Protein AF-0000000087153476 (afdb_homodimer)

Nearest PDB structures (foldseek):
  8zx1-assembly1_B  TM=8.648E-01  e=4.848E-14  Escherichia coli
  2onk-assembly2_I  TM=8.782E-01  e=1.505E-10  Archaeoglobus fulgidus
  8y5f-assembly1_C  TM=8.595E-01  e=4.690E-09  Escherichia coli
  3d31-assembly1_C  TM=8.792E-01  e=4.002E-08  unclassified
  7ahd-assembly1_B  TM=5.763E-01  e=8.309E-05  Lactococcus lactis subsp. lactis

Structure (mmCIF, N/CA/C/O backbone):
data_AF-0000000087153476-model_v1
#
loop_
_entity.id
_entity.type
_entity.pdbx_description
1 polymer 'Spermidine/putrescine transport system permease protein PotB'
#
loop_
_atom_site.group_PDB
_atom_site.id
_atom_site.type_symbol
_atom_site.label_atom_id
_atom_site.label_alt_id
_atom_site.label_comp_id
_atom_site.label_asym_id
_atom_site.label_entity_id
_atom_site.label_seq_id
_atom_site.pdbx_PDB_ins_code
_atom_site.Cartn_x
_atom_site.Cartn_y
_atom_site.Cartn_z
_atom_site.occupancy
_atom_site.B_iso_or_equiv
_atom_site.auth_seq_id
_atom_site.auth_comp_id
_atom_site.auth_asym_id
_atom_site.auth_atom_id
_atom_site.pdbx_PDB_model_num
ATOM 1 N N . MET A 1 1 ? -4.992 53.344 46.594 1 25.42 1 MET A N 1
ATOM 2 C CA . MET A 1 1 ? -4.395 52.062 46.969 1 25.42 1 MET A CA 1
ATOM 3 C C . MET A 1 1 ? -5.109 50.906 46.25 1 25.42 1 MET A C 1
ATOM 5 O O . MET A 1 1 ? -4.465 49.969 45.781 1 25.42 1 MET A O 1
ATOM 9 N N . THR A 1 2 ? -6.504 50.688 46.25 1 28.56 2 THR A N 1
ATOM 10 C CA . THR A 1 2 ? -7.215 49.406 46.375 1 28.56 2 THR A CA 1
ATOM 11 C C . THR A 1 2 ? -7.402 48.781 45 1 28.56 2 THR A C 1
ATOM 13 O O . THR A 1 2 ? -8.086 47.75 44.875 1 28.56 2 THR A O 1
ATOM 16 N N . LEU A 1 3 ? -7.312 49.406 43.812 1 33.75 3 LEU A N 1
ATOM 17 C CA . LEU A 1 3 ? -7.84 48.938 42.562 1 33.75 3 LEU A CA 1
ATOM 18 C C . LEU A 1 3 ? -6.996 47.781 42.031 1 33.75 3 LEU A C 1
ATOM 20 O O . LEU A 1 3 ? -7.234 47.281 40.906 1 33.75 3 LEU A O 1
ATOM 24 N N . ALA A 1 4 ? -5.68 47.469 42.531 1 37.66 4 ALA A N 1
ATOM 25 C CA . ALA A 1 4 ? -4.66 46.594 42 1 37.66 4 ALA A CA 1
ATOM 26 C C . ALA A 1 4 ? -5.074 45.125 42.125 1 37.66 4 ALA A C 1
ATOM 28 O O . ALA A 1 4 ? -4.41 44.219 41.625 1 37.66 4 ALA A O 1
ATOM 29 N N . GLU A 1 5 ? -5.977 44.781 43.062 1 34.53 5 GLU A N 1
ATOM 30 C CA . GLU A 1 5 ? -6.012 43.375 43.562 1 34.53 5 GLU 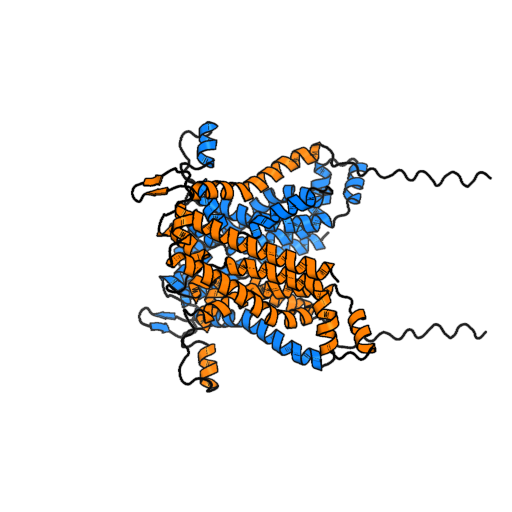A CA 1
ATOM 31 C C . GLU A 1 5 ? -6.668 42.469 42.531 1 34.53 5 GLU A C 1
ATOM 33 O O . GLU A 1 5 ? -6.668 41.25 42.688 1 34.53 5 GLU A O 1
ATOM 38 N N . GLY A 1 6 ? -7.551 42.875 41.594 1 35.25 6 GLY A N 1
ATOM 39 C CA . GLY A 1 6 ? -8.539 41.969 41 1 35.25 6 GLY A CA 1
ATOM 40 C C . GLY A 1 6 ? -7.953 41.031 39.969 1 35.25 6 GLY A C 1
ATOM 41 O O . GLY A 1 6 ? -8.688 40.25 39.344 1 35.25 6 GLY A O 1
ATOM 42 N N . MET A 1 7 ? -6.855 41.375 39.25 1 36.31 7 MET A N 1
ATOM 43 C CA . MET A 1 7 ? -6.586 40.688 38 1 36.31 7 MET A CA 1
ATOM 44 C C . MET A 1 7 ? -5.98 39.312 38.25 1 36.31 7 MET A C 1
ATOM 46 O O . MET A 1 7 ? -5.508 38.625 37.344 1 36.31 7 MET A O 1
ATOM 50 N N . ARG A 1 8 ? -5.664 38.875 39.531 1 36 8 ARG A N 1
ATOM 51 C CA . ARG A 1 8 ? -4.688 37.812 39.625 1 36 8 ARG A CA 1
ATOM 52 C C . ARG A 1 8 ? -5.246 36.5 39.062 1 36 8 ARG A C 1
ATOM 54 O O . ARG A 1 8 ? -4.523 35.75 38.406 1 36 8 ARG A O 1
ATOM 61 N N . GLY A 1 9 ? -6.328 35.875 39.656 1 33.38 9 GLY A N 1
ATOM 62 C CA . GLY A 1 9 ? -6.273 34.438 39.875 1 33.38 9 GLY A CA 1
ATOM 63 C C . GLY A 1 9 ? -6.598 33.625 38.625 1 33.38 9 GLY A C 1
ATOM 64 O O . GLY A 1 9 ? -7.758 33.281 38.406 1 33.38 9 GLY A O 1
ATOM 65 N N . LYS A 1 10 ? -6.168 34.031 37.438 1 38.34 10 LYS A N 1
ATOM 66 C CA . LYS A 1 10 ? -6.488 33.156 36.281 1 38.34 10 LYS A CA 1
ATOM 67 C C . LYS A 1 10 ? -6.117 31.703 36.562 1 38.34 10 LYS A C 1
ATOM 69 O O . LYS A 1 10 ? -4.938 31.391 36.75 1 38.34 10 LYS A O 1
ATOM 74 N N . GLY A 1 11 ? -6.957 30.906 37.438 1 35.12 11 GLY A N 1
ATOM 75 C CA . GLY A 1 11 ? -6.852 29.5 37.75 1 35.12 11 GLY A CA 1
ATOM 76 C C . GLY A 1 11 ? -6.445 28.641 36.594 1 35.12 11 GLY A C 1
ATOM 77 O O . GLY A 1 11 ? -6.73 28.969 35.438 1 35.12 11 GLY A O 1
ATOM 78 N N . GLY A 1 12 ? -5.305 28.062 36.719 1 34.78 12 GLY A N 1
ATOM 79 C CA . GLY A 1 12 ? -4.742 27.047 35.844 1 34.78 12 GLY A CA 1
ATOM 80 C C . GLY A 1 12 ? -5.773 26.062 35.344 1 34.78 12 GLY A C 1
ATOM 81 O O . GLY A 1 12 ? -6.453 25.406 36.125 1 34.78 12 GLY A O 1
ATOM 82 N N . ALA A 1 13 ? -6.527 26.453 34.312 1 37.25 13 ALA A N 1
ATOM 83 C CA . ALA A 1 13 ? -7.414 25.5 33.656 1 37.25 13 ALA A CA 1
ATOM 84 C C . ALA A 1 13 ? -6.852 24.078 33.719 1 37.25 13 ALA A C 1
ATOM 86 O O . ALA A 1 13 ? -5.801 23.781 33.156 1 37.25 13 ALA A O 1
ATOM 87 N N . SER A 1 14 ? -6.895 23.438 34.938 1 37.59 14 SER A N 1
ATOM 88 C CA . SER A 1 14 ? -6.539 22.047 35.156 1 37.59 14 SER A CA 1
ATOM 89 C C . SER A 1 14 ? -6.953 21.188 33.969 1 37.59 14 SER A C 1
ATOM 91 O O . SER A 1 14 ? -8.094 21.266 33.5 1 37.59 14 SER A O 1
ATOM 93 N N . ALA A 1 15 ? -6.109 21.031 33.094 1 41.91 15 ALA A N 1
ATOM 94 C CA . ALA A 1 15 ? -6.277 20.031 32.031 1 41.91 15 ALA A CA 1
ATOM 95 C C . ALA A 1 15 ? -7.141 18.875 32.531 1 41.91 15 ALA A C 1
ATOM 97 O O . ALA A 1 15 ? -6.656 17.984 33.219 1 41.91 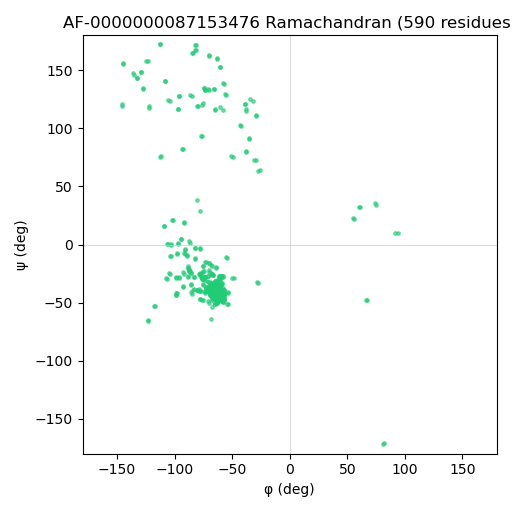15 ALA A O 1
ATOM 98 N N . LYS A 1 16 ? -8.391 19.156 32.875 1 42.5 16 LYS A N 1
ATOM 99 C CA . LYS A 1 16 ? -9.297 18.109 33.344 1 42.5 16 LYS A CA 1
ATOM 100 C C . LYS A 1 16 ? -9.148 16.844 32.5 1 42.5 16 LYS A C 1
ATOM 102 O O . LYS A 1 16 ? -9.289 16.859 31.297 1 42.5 16 LYS A O 1
ATOM 107 N N . ALA A 1 17 ? -8.453 15.789 32.969 1 42.56 17 ALA A N 1
ATOM 108 C CA . ALA A 1 17 ? -8.258 14.406 32.562 1 42.56 17 ALA A CA 1
ATOM 109 C C . ALA A 1 17 ? -9.508 13.852 31.875 1 42.56 17 ALA A C 1
ATOM 111 O O . ALA A 1 17 ? -10.625 14.234 32.219 1 42.56 17 ALA A O 1
ATOM 112 N N . ALA A 1 18 ? -9.477 13.375 30.734 1 46.97 18 ALA A N 1
ATOM 113 C CA . ALA A 1 18 ? -10.602 12.641 30.172 1 46.97 18 ALA A CA 1
ATOM 114 C C . ALA A 1 18 ? -11.406 11.945 31.266 1 46.97 18 ALA A C 1
ATOM 116 O O . ALA A 1 18 ? -10.828 11.344 32.188 1 46.97 18 ALA A O 1
ATOM 117 N N . SER A 1 19 ? -12.516 12.305 31.531 1 48.75 19 SER A N 1
ATOM 118 C CA . SER A 1 19 ? -13.328 11.625 32.531 1 48.75 19 SER A CA 1
ATOM 119 C C . SER A 1 19 ? -13.141 10.117 32.469 1 48.75 19 SER A C 1
ATOM 121 O O . SER A 1 19 ? -12.844 9.562 31.406 1 48.75 19 SER A O 1
ATOM 123 N N . PRO A 1 20 ? -12.711 9.406 33.5 1 51.34 20 PRO A N 1
ATOM 124 C CA . PRO A 1 20 ? -12.547 7.961 33.625 1 51.34 20 PRO A CA 1
ATOM 125 C C . PRO A 1 20 ? -13.508 7.176 32.75 1 51.34 20 PRO A C 1
ATOM 127 O O . PRO A 1 20 ? -13.18 6.086 32.281 1 51.34 20 PRO A O 1
ATOM 130 N N . GLY A 1 21 ? -14.617 7.656 32.531 1 50.22 21 GLY A N 1
ATOM 131 C CA . GLY A 1 21 ? -15.609 6.953 31.734 1 50.22 21 GLY A CA 1
ATOM 132 C C . GLY A 1 21 ? -15.219 6.84 30.266 1 50.22 21 GLY A C 1
ATOM 133 O O . GLY A 1 21 ? -15.414 5.793 29.656 1 50.22 21 GLY A O 1
ATOM 134 N N . THR A 1 22 ? -14.727 7.918 29.719 1 53.62 22 THR A N 1
ATOM 135 C CA . THR A 1 22 ? -14.328 7.895 28.328 1 53.62 22 THR A CA 1
ATOM 136 C C . THR A 1 22 ? -13.102 7.004 28.125 1 53.62 22 THR A C 1
ATOM 138 O O . THR A 1 22 ? -13.008 6.281 27.125 1 53.62 22 THR A O 1
ATOM 141 N N . ALA A 1 23 ? -12.234 7.09 29.094 1 55.91 23 ALA A N 1
ATOM 142 C CA . ALA A 1 23 ? -11.055 6.23 29.047 1 55.91 23 ALA A CA 1
ATOM 143 C C . ALA A 1 23 ? -11.453 4.758 29.047 1 55.91 23 ALA A C 1
ATOM 145 O O . ALA A 1 23 ? -10.828 3.941 28.359 1 55.91 23 ALA A O 1
ATOM 146 N N . LEU A 1 24 ? -1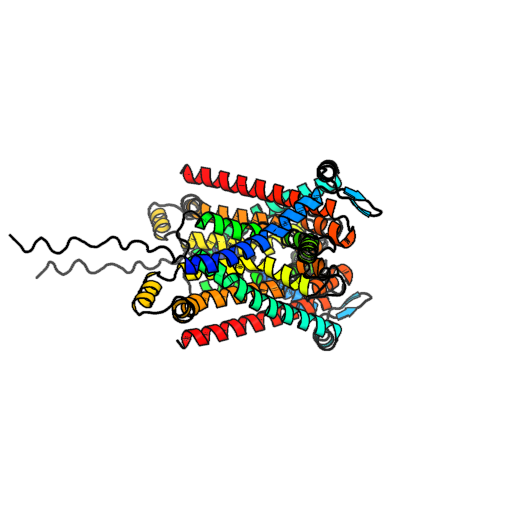2.453 4.402 29.797 1 55.84 24 LEU A N 1
ATOM 147 C CA . LEU A 1 24 ? -12.883 3.014 29.906 1 55.84 24 LEU A CA 1
ATOM 148 C C . LEU A 1 24 ? -13.461 2.516 28.594 1 55.84 24 LEU A C 1
ATOM 150 O O . LEU A 1 24 ? -13.312 1.341 28.25 1 55.84 24 LEU A O 1
ATOM 154 N N . LEU A 1 25 ? -14.086 3.414 27.906 1 56.72 25 LEU A N 1
ATOM 155 C CA . LEU A 1 25 ? -14.664 2.994 26.641 1 56.72 25 LEU A CA 1
ATOM 156 C C . LEU A 1 25 ? -13.586 2.918 25.547 1 56.72 25 LEU A C 1
ATOM 158 O O . LEU A 1 25 ? -13.641 2.051 24.672 1 56.72 25 LEU A O 1
ATOM 162 N N . VAL A 1 26 ? -12.586 3.693 25.797 1 61.88 26 VAL A N 1
ATOM 163 C CA . VAL A 1 26 ? -11.586 3.832 24.75 1 61.88 26 VAL A CA 1
ATOM 164 C C . VAL A 1 26 ? -10.523 2.742 24.891 1 61.88 26 VAL A C 1
ATOM 166 O O . VAL A 1 26 ? -10 2.248 23.891 1 61.88 26 VAL A O 1
ATOM 169 N N . LEU A 1 27 ? -10.32 2.254 26.078 1 67.5 27 LEU A N 1
ATOM 170 C CA . LEU A 1 27 ? -9.258 1.286 26.328 1 67.5 27 LEU A CA 1
ATOM 171 C C . LEU A 1 27 ? -9.555 -0.042 25.641 1 67.5 27 LEU A C 1
ATOM 173 O O . LEU A 1 27 ? -8.688 -0.605 24.969 1 67.5 27 LEU A O 1
ATOM 177 N N . PRO A 1 28 ? -10.781 -0.459 25.734 1 66.5 28 PRO A N 1
ATOM 178 C CA . PRO A 1 28 ? -11.078 -1.727 25.062 1 66.5 28 PRO A CA 1
ATOM 179 C C . PRO A 1 28 ? -10.906 -1.642 23.547 1 66.5 28 PRO A C 1
ATOM 181 O O . PRO A 1 28 ? -10.453 -2.6 22.922 1 66.5 28 PRO A O 1
ATOM 184 N N . ALA A 1 29 ? -11.25 -0.474 23.125 1 67.75 29 ALA A N 1
ATOM 185 C CA . ALA A 1 29 ? -11.117 -0.315 21.688 1 67.75 29 ALA A CA 1
ATOM 186 C C . ALA A 1 29 ? -9.656 -0.301 21.266 1 67.75 29 ALA A C 1
ATOM 188 O O . ALA A 1 29 ? -9.289 -0.904 20.25 1 67.75 29 ALA A O 1
ATOM 189 N N . CYS A 1 30 ? -8.805 0.257 22.047 1 72.94 30 CYS A N 1
ATOM 190 C CA . CYS A 1 30 ? -7.375 0.322 21.75 1 72.94 30 CYS A CA 1
ATOM 191 C C . CYS A 1 30 ? -6.73 -1.055 21.859 1 72.94 30 CYS A C 1
ATOM 193 O O . CYS A 1 30 ? -5.891 -1.42 21.047 1 72.94 30 CYS A O 1
ATOM 195 N N . LEU A 1 31 ? -7.152 -1.73 22.828 1 75.44 31 LEU A N 1
ATOM 196 C CA . LEU A 1 31 ? -6.617 -3.074 23.016 1 75.44 31 LEU A CA 1
ATOM 197 C C . LEU A 1 31 ? -7.035 -3.99 21.875 1 75.44 31 LEU A C 1
ATOM 199 O O . LEU A 1 31 ? -6.254 -4.828 21.422 1 75.44 31 LEU A O 1
ATOM 203 N N . LEU A 1 32 ? -8.219 -3.764 21.453 1 73.94 32 LEU A N 1
ATOM 204 C CA . LEU A 1 32 ? -8.703 -4.547 20.328 1 73.94 32 LEU A CA 1
ATOM 205 C C . LEU A 1 32 ? -7.895 -4.246 19.062 1 73.94 32 LEU A C 1
ATOM 207 O O . LEU A 1 32 ? -7.484 -5.164 18.359 1 73.94 32 LEU A O 1
ATOM 211 N N . VAL A 1 33 ? -7.625 -3.029 18.969 1 76.44 33 VAL A N 1
ATOM 212 C CA . VAL A 1 33 ? -6.887 -2.604 17.781 1 76.44 33 VAL A CA 1
ATOM 213 C C . VAL A 1 33 ? -5.457 -3.139 17.844 1 76.44 33 VAL A C 1
ATOM 215 O O . VAL A 1 33 ? -4.953 -3.688 16.859 1 76.44 33 VAL A O 1
ATOM 218 N N . LEU A 1 34 ? -4.875 -3.055 18.969 1 77.56 34 LEU A N 1
ATOM 219 C CA . LEU A 1 34 ? -3.514 -3.555 19.141 1 77.56 34 LEU A CA 1
ATOM 220 C C . LEU A 1 34 ? -3.467 -5.07 18.984 1 77.56 34 LEU A C 1
ATOM 222 O O . LEU A 1 34 ? -2.523 -5.605 18.391 1 77.56 34 LEU A O 1
ATOM 226 N N . GLY A 1 35 ? -4.477 -5.719 19.5 1 79.12 35 GLY A N 1
ATOM 227 C CA . GLY A 1 35 ? -4.582 -7.156 19.328 1 79.12 35 GLY A CA 1
ATOM 228 C C . GLY A 1 35 ? -4.723 -7.586 17.891 1 79.12 35 GLY A C 1
ATOM 229 O O . GLY A 1 35 ? -4.082 -8.547 17.453 1 79.12 35 GLY A O 1
ATOM 230 N N . LEU A 1 36 ? -5.484 -6.781 17.219 1 78.38 36 LEU A N 1
ATOM 231 C CA . LEU A 1 36 ? -5.711 -7.09 15.812 1 78.38 36 LEU A CA 1
ATOM 232 C C . LEU A 1 36 ? -4.445 -6.852 14.992 1 78.38 36 LEU A C 1
ATOM 234 O O . LEU A 1 36 ? -4.211 -7.527 13.992 1 78.38 36 LEU A O 1
ATOM 238 N N . LEU A 1 37 ? -3.635 -5.973 15.469 1 79.06 37 LEU A N 1
ATOM 239 C CA . LEU A 1 37 ? -2.467 -5.566 14.695 1 79.06 37 LEU A CA 1
ATOM 240 C C . LEU A 1 37 ? -1.252 -6.41 15.062 1 79.06 37 LEU A C 1
ATOM 242 O O . LEU A 1 37 ? -0.511 -6.855 14.18 1 79.06 37 LEU A O 1
ATOM 246 N N . ILE A 1 38 ? -1.106 -6.801 16.359 1 82.69 38 ILE A N 1
ATOM 247 C CA . ILE A 1 38 ? 0.116 -7.426 16.844 1 82.69 38 ILE A CA 1
ATOM 248 C C . ILE A 1 38 ? -0.126 -8.914 17.094 1 82.69 38 ILE A C 1
ATOM 250 O O . ILE A 1 38 ? 0.795 -9.727 16.984 1 82.69 38 ILE A O 1
ATOM 254 N N . GLY A 1 39 ? -1.308 -9.297 17.406 1 82.62 39 GLY A N 1
ATOM 255 C CA . GLY A 1 39 ? -1.655 -10.664 17.75 1 82.62 39 GLY A CA 1
ATOM 256 C C . GLY A 1 39 ? -1.239 -11.672 16.703 1 82.62 39 GLY A C 1
ATOM 257 O O . GLY A 1 39 ? -0.508 -12.617 16.984 1 82.62 39 GLY A O 1
ATOM 258 N N . PRO A 1 40 ? -1.623 -11.398 15.5 1 84.62 40 PRO A N 1
ATOM 259 C CA . PRO A 1 40 ? -1.271 -12.344 14.438 1 84.62 40 PRO A CA 1
ATOM 260 C C . PRO A 1 40 ? 0.238 -12.469 14.234 1 84.62 40 PRO A C 1
ATOM 262 O O . PRO A 1 40 ? 0.732 -13.547 13.906 1 84.62 40 PRO A O 1
ATOM 265 N N . MET A 1 41 ? 0.895 -11.461 14.469 1 86.06 41 MET A N 1
ATOM 266 C CA . MET A 1 41 ? 2.344 -11.477 14.289 1 86.06 41 MET A CA 1
ATOM 267 C C . MET A 1 41 ? 3.018 -12.305 15.375 1 86.06 41 MET A C 1
ATOM 269 O O . MET A 1 41 ? 3.973 -13.039 15.102 1 86.06 41 MET A O 1
ATOM 273 N N . LEU A 1 42 ? 2.537 -12.195 16.562 1 85.12 42 LEU A N 1
ATOM 274 C CA . LEU A 1 42 ? 3.1 -12.961 17.672 1 85.12 42 LEU A CA 1
ATOM 275 C C . LEU A 1 42 ? 2.871 -14.461 17.469 1 85.12 42 LEU A C 1
ATOM 277 O O . LEU A 1 42 ? 3.764 -15.266 17.734 1 85.12 42 LEU A O 1
ATOM 281 N N . LEU A 1 43 ? 1.78 -14.789 17 1 82.31 43 LEU A N 1
ATOM 282 C CA . LEU A 1 43 ? 1.473 -16.188 16.75 1 82.31 43 LEU A CA 1
ATOM 283 C C . LEU A 1 43 ? 2.293 -16.734 15.586 1 82.31 43 LEU A C 1
ATOM 285 O O . LEU A 1 43 ? 2.725 -17.891 15.609 1 82.31 43 LEU A O 1
ATOM 289 N N . MET A 1 44 ? 2.391 -15.898 14.625 1 85.75 44 MET A N 1
ATOM 290 C CA . MET A 1 44 ? 3.223 -16.297 13.492 1 85.75 44 MET A CA 1
ATOM 291 C C . MET A 1 44 ? 4.664 -16.531 13.938 1 85.75 44 MET A C 1
ATOM 293 O O . MET A 1 44 ? 5.344 -17.406 13.406 1 85.75 44 MET A O 1
ATOM 297 N N . PHE A 1 45 ? 5.07 -15.734 14.859 1 88.75 45 PHE A N 1
ATOM 298 C CA . PHE A 1 45 ? 6.418 -15.938 15.391 1 88.75 45 PHE A CA 1
ATOM 299 C C . PHE A 1 45 ? 6.539 -17.297 16.062 1 88.75 45 PHE A C 1
ATOM 301 O O . PHE A 1 45 ? 7.555 -17.984 15.906 1 88.75 45 PHE A O 1
ATOM 308 N N . ARG A 1 46 ? 5.535 -17.688 16.797 1 85.31 46 ARG A N 1
ATOM 309 C CA . ARG A 1 46 ? 5.516 -19 17.422 1 85.31 46 ARG A CA 1
ATOM 310 C C . ARG A 1 46 ? 5.578 -20.109 16.375 1 85.31 46 ARG A C 1
ATOM 312 O O . ARG A 1 46 ? 6.227 -21.141 16.594 1 85.31 46 ARG A O 1
ATOM 319 N N . ILE A 1 47 ? 4.953 -19.953 15.273 1 84.38 47 ILE A N 1
ATOM 320 C CA . ILE A 1 47 ? 4.918 -20.938 14.188 1 84.38 47 ILE A CA 1
ATOM 321 C C . ILE A 1 47 ? 6.297 -21.031 13.539 1 84.38 47 ILE A C 1
ATOM 323 O O . ILE A 1 47 ? 6.707 -22.125 13.117 1 84.38 47 ILE A O 1
ATOM 327 N N . SER A 1 48 ? 6.98 -19.922 13.5 1 88.88 48 SER A N 1
ATOM 328 C CA . SER A 1 48 ? 8.312 -19.938 12.891 1 88.88 48 SER A CA 1
ATOM 329 C C . SER A 1 48 ? 9.266 -20.828 13.664 1 88.88 48 SER A C 1
ATOM 331 O O . SER A 1 48 ? 10.281 -21.281 13.125 1 88.88 48 SER A O 1
ATOM 333 N N . LEU A 1 49 ? 8.906 -21.109 14.914 1 89.19 49 LEU A N 1
ATOM 334 C CA . LEU A 1 49 ? 9.766 -21.922 15.766 1 89.19 49 LEU A CA 1
ATOM 335 C C . LEU A 1 49 ? 9.398 -23.391 15.648 1 89.19 49 LEU A C 1
ATOM 337 O O . LEU A 1 49 ? 10.094 -24.25 16.188 1 89.19 49 LEU A O 1
ATOM 341 N N . ASN A 1 50 ? 8.352 -23.656 14.906 1 86.62 50 ASN A N 1
ATOM 342 C CA . ASN A 1 50 ? 7.922 -25.031 14.711 1 86.62 50 ASN A CA 1
ATOM 343 C C . ASN A 1 50 ? 8.742 -25.719 13.625 1 86.62 50 ASN A C 1
ATOM 345 O O . ASN A 1 50 ? 9.609 -25.109 13 1 86.62 50 ASN A O 1
ATOM 349 N N . GLN A 1 51 ? 8.586 -27.078 13.562 1 81.81 51 GLN A N 1
ATOM 350 C CA . GLN A 1 51 ? 9.289 -27.875 12.555 1 81.81 51 GLN A CA 1
ATOM 351 C C . GLN A 1 51 ? 8.328 -28.391 11.492 1 81.81 51 GLN A C 1
ATOM 353 O O . GLN A 1 51 ? 7.164 -28.672 11.781 1 81.81 51 GLN A O 1
ATOM 358 N N . PHE A 1 52 ? 8.883 -28.344 10.305 1 78.38 52 PHE A N 1
ATOM 359 C CA . PHE A 1 52 ? 8.086 -28.844 9.195 1 78.38 52 PHE A CA 1
ATOM 360 C C . PHE A 1 52 ? 8.258 -30.344 9.031 1 78.38 52 PHE A C 1
ATOM 362 O O . PHE A 1 52 ? 9.367 -30.859 9.164 1 78.38 52 PHE A O 1
ATOM 369 N N . SER A 1 53 ? 7.113 -31.016 8.977 1 72.25 53 SER A N 1
ATOM 370 C CA . SER A 1 53 ? 7.09 -32.438 8.641 1 72.25 53 SER A CA 1
ATOM 371 C C . SER A 1 53 ? 6.211 -32.688 7.422 1 72.25 53 SER A C 1
ATOM 373 O O . SER A 1 53 ? 5.043 -32.312 7.395 1 72.25 53 SER A O 1
ATOM 375 N N . PRO A 1 54 ? 6.844 -33.188 6.48 1 69.81 54 PRO A N 1
ATOM 376 C CA . PRO A 1 54 ? 6.055 -33.469 5.273 1 69.81 54 PRO A CA 1
ATOM 377 C C . PRO A 1 54 ? 4.777 -34.25 5.566 1 69.81 54 PRO A C 1
ATOM 379 O O . PRO A 1 54 ? 3.787 -34.125 4.844 1 69.81 54 PRO A O 1
ATOM 382 N N . THR A 1 55 ? 4.824 -35 6.555 1 60.5 55 THR A N 1
ATOM 383 C CA . THR A 1 55 ? 3.672 -35.844 6.863 1 60.5 55 THR A CA 1
ATOM 384 C C . THR A 1 55 ? 2.645 -35.062 7.691 1 60.5 55 THR A C 1
ATOM 386 O O . THR A 1 55 ? 1.448 -35.094 7.398 1 60.5 55 THR A O 1
ATOM 389 N N . GLN A 1 56 ? 3.164 -34.312 8.641 1 65.5 56 GLN A N 1
ATOM 390 C CA . GLN A 1 56 ? 2.254 -33.625 9.562 1 65.5 56 GLN A CA 1
ATOM 391 C C . GLN A 1 56 ? 2.168 -32.125 9.258 1 65.5 56 GLN A C 1
ATOM 393 O O . GLN A 1 56 ? 1.358 -31.422 9.852 1 65.5 56 GLN A O 1
ATOM 398 N N . LEU A 1 57 ? 2.857 -31.703 8.297 1 65.62 57 LEU A N 1
ATOM 399 C CA . LEU A 1 57 ? 2.912 -30.312 7.848 1 65.62 57 LEU A CA 1
ATOM 400 C C . LEU A 1 57 ? 3.568 -29.438 8.906 1 65.62 57 LEU A C 1
ATOM 402 O O . LEU A 1 57 ? 4.516 -28.703 8.602 1 65.62 57 LEU A O 1
ATOM 406 N N . MET A 1 58 ? 3.076 -29.625 10.258 1 72.69 58 MET A N 1
ATOM 407 C CA . MET A 1 58 ? 3.676 -28.812 11.312 1 72.69 58 MET A CA 1
ATOM 408 C C . MET A 1 58 ? 3.75 -29.578 12.625 1 72.69 58 MET A C 1
ATOM 410 O O . MET A 1 58 ? 2.76 -30.172 13.055 1 72.69 58 MET A O 1
ATOM 414 N N . ILE A 1 59 ? 4.973 -29.703 13.086 1 72.5 59 ILE A N 1
ATOM 415 C CA . ILE A 1 59 ? 5.199 -30.281 14.406 1 72.5 59 ILE A CA 1
ATOM 416 C C . ILE A 1 59 ? 5.57 -29.188 15.391 1 72.5 59 ILE A C 1
ATOM 418 O O . ILE A 1 59 ? 6.453 -28.359 15.117 1 72.5 59 ILE A O 1
ATOM 422 N N . GLU A 1 60 ? 4.82 -29.156 16.406 1 76.19 60 GLU A N 1
ATOM 423 C CA . GLU A 1 60 ? 5.098 -28.141 17.406 1 76.19 60 GLU A CA 1
ATOM 424 C C . GLU A 1 60 ? 6.5 -28.312 17.984 1 76.19 60 GLU A C 1
ATOM 426 O O . GLU A 1 60 ? 6.918 -29.422 18.312 1 76.19 60 GLU A O 1
ATOM 431 N N . ALA A 1 61 ? 7.285 -27.391 17.812 1 79.31 61 ALA A N 1
ATOM 432 C CA . ALA A 1 61 ? 8.648 -27.359 18.328 1 79.31 61 ALA A CA 1
ATOM 433 C C . ALA A 1 61 ? 9.062 -25.953 18.734 1 79.31 61 ALA A C 1
ATOM 435 O O . ALA A 1 61 ? 8.328 -24.984 18.5 1 79.31 61 ALA A O 1
ATOM 436 N N . PHE A 1 62 ? 9.922 -25.875 19.547 1 84.44 62 PHE A N 1
ATOM 437 C CA . PHE A 1 62 ? 10.586 -24.625 19.891 1 84.44 62 PHE A CA 1
ATOM 438 C C . PHE A 1 62 ? 12.047 -24.656 19.438 1 84.44 62 PHE A C 1
ATOM 440 O O . PHE A 1 62 ? 12.93 -24.984 20.234 1 84.44 62 PHE A O 1
ATOM 447 N N . SER A 1 63 ? 12.203 -24.5 18.156 1 85.44 63 SER A N 1
ATOM 448 C CA . SER A 1 63 ? 13.531 -24.609 17.547 1 85.44 63 SER A CA 1
ATOM 449 C C . SER A 1 63 ? 13.797 -23.453 16.594 1 85.44 63 SER A C 1
ATOM 451 O O . SER A 1 63 ? 12.875 -22.953 15.938 1 85.44 63 SER A O 1
ATOM 453 N N . PHE A 1 64 ? 15.039 -23.062 16.625 1 89.94 64 PHE A N 1
ATOM 454 C CA . PHE A 1 64 ? 15.461 -22.062 15.656 1 89.94 64 PHE A CA 1
ATOM 455 C C . PHE A 1 64 ? 16.016 -22.719 14.406 1 89.94 64 PHE A C 1
ATOM 457 O O . PHE A 1 64 ? 16.75 -22.078 13.641 1 89.94 64 PHE A O 1
ATOM 464 N N . GLY A 1 65 ? 15.695 -23.953 14.242 1 89.44 65 GLY A N 1
ATOM 465 C CA . GLY A 1 65 ? 16.188 -24.734 13.117 1 89.44 65 GLY A CA 1
ATOM 466 C C . GLY A 1 65 ? 15.844 -24.125 11.773 1 89.44 65 GLY A C 1
ATOM 467 O O . GLY A 1 65 ? 16.672 -24.109 10.859 1 89.44 65 GLY A O 1
ATOM 468 N N . ASN A 1 66 ? 14.656 -23.578 11.656 1 91.88 66 ASN A N 1
ATOM 469 C CA . ASN A 1 66 ? 14.234 -22.953 10.406 1 91.88 66 ASN A CA 1
ATOM 470 C C . ASN A 1 66 ? 15.07 -21.719 10.086 1 91.88 66 ASN A C 1
ATOM 472 O O . ASN A 1 66 ? 15.391 -21.469 8.922 1 91.88 66 ASN A O 1
ATOM 476 N N . TYR A 1 67 ? 15.375 -21.031 11.125 1 93.75 67 TYR A N 1
ATOM 477 C CA . TYR A 1 67 ? 16.188 -19.828 10.938 1 93.75 67 TYR A CA 1
ATOM 478 C C . TYR A 1 67 ? 17.609 -20.203 10.492 1 93.75 67 TYR A C 1
ATOM 480 O O . TYR A 1 67 ? 18.156 -19.578 9.594 1 93.75 67 TYR A O 1
ATOM 488 N N . ALA A 1 68 ? 18.109 -21.219 11.062 1 92.88 68 ALA A N 1
ATOM 489 C CA . ALA A 1 68 ? 19.453 -21.688 10.695 1 92.88 68 ALA A CA 1
ATOM 490 C C . ALA A 1 68 ? 19.469 -22.219 9.266 1 92.88 68 ALA A C 1
ATOM 492 O O . ALA A 1 68 ? 20.406 -21.953 8.508 1 92.88 68 ALA A O 1
ATOM 493 N N . ARG A 1 69 ? 18.531 -22.938 8.922 1 92.5 69 ARG A N 1
ATOM 494 C CA . ARG A 1 69 ? 18.438 -23.484 7.578 1 92.5 69 ARG A CA 1
ATOM 495 C C . ARG A 1 69 ? 18.281 -22.375 6.543 1 92.5 69 ARG A C 1
ATOM 497 O O . ARG A 1 69 ? 18.938 -22.406 5.492 1 92.5 69 ARG A O 1
ATOM 504 N N . ALA A 1 70 ? 17.406 -21.453 6.832 1 92.88 70 ALA A N 1
ATOM 505 C CA . ALA A 1 70 ? 17.188 -20.344 5.91 1 92.88 70 ALA A CA 1
ATOM 506 C C . ALA A 1 70 ? 18.469 -19.516 5.738 1 92.88 70 ALA A C 1
ATOM 508 O O . ALA A 1 70 ? 18.781 -19.078 4.633 1 92.88 70 ALA A O 1
ATOM 509 N N . ALA A 1 71 ? 19.219 -19.359 6.832 1 93 71 ALA A N 1
ATOM 510 C CA . ALA A 1 71 ? 20.438 -18.562 6.797 1 93 71 ALA A CA 1
ATOM 511 C C . ALA A 1 71 ? 21.562 -19.297 6.062 1 93 71 ALA A C 1
ATOM 513 O O . ALA A 1 71 ? 22.422 -18.672 5.43 1 93 71 ALA A O 1
ATOM 514 N N . ALA A 1 72 ? 21.516 -20.594 6.082 1 92.81 72 ALA A N 1
ATOM 515 C CA . ALA A 1 72 ? 22.594 -21.406 5.516 1 92.81 72 ALA A CA 1
ATOM 516 C C . ALA A 1 72 ? 22.297 -21.766 4.062 1 92.81 72 ALA A C 1
ATOM 518 O O . ALA A 1 72 ? 23.219 -22.047 3.287 1 92.81 72 ALA A O 1
ATOM 519 N N . ASP 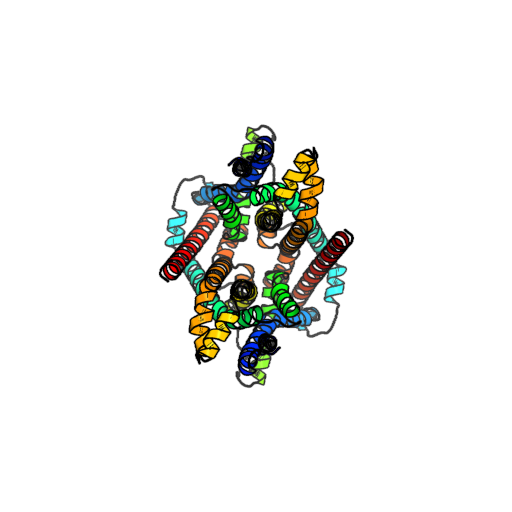A 1 73 ? 21.078 -21.766 3.693 1 94.31 73 ASP A N 1
ATOM 520 C CA . ASP A 1 73 ? 20.672 -22.156 2.348 1 94.31 73 ASP A CA 1
ATOM 521 C C . ASP A 1 73 ? 20.984 -21.047 1.339 1 94.31 73 ASP A C 1
ATOM 523 O O . ASP A 1 73 ? 20.469 -19.938 1.457 1 94.31 73 ASP A O 1
ATOM 527 N N . PRO A 1 74 ? 21.781 -21.359 0.333 1 94.31 74 PRO A N 1
ATOM 528 C CA . PRO A 1 74 ? 22.141 -20.344 -0.669 1 94.31 74 PRO A CA 1
ATOM 529 C C . PRO A 1 74 ? 20.938 -19.781 -1.397 1 94.31 74 PRO A C 1
ATOM 531 O O . PRO A 1 74 ? 20.969 -18.625 -1.828 1 94.31 74 PRO A O 1
ATOM 534 N N . TYR A 1 75 ? 19.969 -20.547 -1.463 1 93.12 75 TYR A N 1
ATOM 535 C CA . TYR A 1 75 ? 18.75 -20.094 -2.115 1 93.12 75 TYR A CA 1
ATOM 536 C C . TYR A 1 75 ? 18.141 -18.906 -1.368 1 93.12 75 TYR A C 1
ATOM 538 O O . TYR A 1 75 ? 17.844 -17.875 -1.969 1 93.12 75 TYR A O 1
ATOM 546 N N . TYR A 1 76 ? 18 -19.031 -0.125 1 94.44 76 TYR A N 1
ATOM 547 C CA . TYR A 1 76 ? 17.391 -17.984 0.677 1 94.44 76 TYR A CA 1
ATOM 548 C C . TYR A 1 76 ? 18.344 -16.812 0.869 1 94.44 76 TYR A C 1
ATOM 550 O O . TYR A 1 76 ? 17.922 -15.656 0.947 1 94.44 76 TYR A O 1
ATOM 558 N N . GLN A 1 77 ? 19.594 -17.062 0.885 1 95.12 77 GLN A N 1
ATOM 559 C CA . GLN A 1 77 ? 20.562 -15.984 0.967 1 95.12 77 GLN A CA 1
ATOM 560 C C . GLN A 1 77 ? 20.484 -15.078 -0.257 1 95.12 77 GLN A C 1
ATOM 562 O O . GLN A 1 77 ? 20.516 -13.852 -0.13 1 95.12 77 GLN A O 1
ATOM 567 N N . GLU A 1 78 ? 20.391 -15.695 -1.349 1 95.81 78 GLU A N 1
ATOM 568 C CA . GLU A 1 78 ? 20.297 -14.938 -2.594 1 95.81 78 GLU A CA 1
ATOM 569 C C . GLU A 1 78 ? 19.047 -14.078 -2.629 1 95.81 78 GLU A C 1
ATOM 571 O O . GLU A 1 78 ? 19.078 -12.922 -3.064 1 95.81 78 GLU A O 1
ATOM 576 N N . ILE A 1 79 ? 17.969 -14.594 -2.189 1 96.44 79 ILE A N 1
ATOM 577 C CA . ILE A 1 79 ? 16.688 -13.891 -2.205 1 96.44 79 ILE A CA 1
ATOM 578 C C . ILE A 1 79 ? 16.75 -12.68 -1.269 1 96.44 79 ILE A C 1
ATOM 580 O O . ILE A 1 79 ? 16.281 -11.594 -1.612 1 96.44 79 ILE A O 1
ATOM 584 N N . ILE A 1 80 ? 17.344 -12.922 -0.129 1 96.06 80 ILE A N 1
ATOM 585 C CA . ILE A 1 80 ? 17.469 -11.844 0.847 1 96.06 80 ILE A CA 1
ATOM 586 C C . ILE A 1 80 ? 18.359 -10.734 0.29 1 96.06 80 ILE A C 1
ATOM 588 O O . ILE A 1 80 ? 18.031 -9.555 0.377 1 96.06 80 ILE A O 1
ATOM 592 N N . LEU A 1 81 ? 19.438 -11.125 -0.309 1 96.5 81 LEU A N 1
ATOM 593 C CA . LEU A 1 81 ? 20.375 -10.148 -0.849 1 96.5 81 LEU A CA 1
ATOM 594 C C . LEU A 1 81 ? 19.781 -9.422 -2.049 1 96.5 81 LEU A C 1
ATOM 596 O O . LEU A 1 81 ? 20 -8.219 -2.225 1 96.5 81 LEU A O 1
ATOM 600 N N . THR A 1 82 ? 19.094 -10.125 -2.812 1 97.31 82 THR A N 1
ATOM 601 C CA . THR A 1 82 ? 18.422 -9.5 -3.943 1 97.31 82 THR A CA 1
ATOM 602 C C . THR A 1 82 ? 17.391 -8.484 -3.463 1 97.31 82 THR A C 1
ATOM 604 O O . THR A 1 82 ? 17.297 -7.383 -4.004 1 97.31 82 THR A O 1
ATOM 607 N N . THR A 1 83 ? 16.625 -8.859 -2.457 1 98.06 83 THR A N 1
ATOM 608 C CA . THR A 1 83 ? 15.617 -7.973 -1.903 1 98.06 83 THR A CA 1
ATOM 609 C C . THR A 1 83 ? 16.25 -6.711 -1.33 1 98.06 83 THR A C 1
ATOM 611 O O . THR A 1 83 ? 15.82 -5.598 -1.628 1 98.06 83 THR A O 1
ATOM 614 N N . LEU A 1 84 ? 17.297 -6.945 -0.58 1 97.81 84 LEU A N 1
ATOM 615 C CA . LEU A 1 84 ? 18 -5.82 0.031 1 97.81 84 LEU A CA 1
ATOM 616 C C . LEU A 1 84 ? 18.641 -4.938 -1.033 1 97.81 84 LEU A C 1
ATOM 618 O O . LEU A 1 84 ? 18.531 -3.711 -0.975 1 97.81 84 LEU A O 1
ATOM 622 N N . GLY A 1 85 ? 19.297 -5.527 -1.97 1 97.81 85 GLY A N 1
ATOM 623 C CA . GLY A 1 85 ? 19.922 -4.785 -3.055 1 97.81 85 GLY A CA 1
ATOM 624 C C . GLY A 1 85 ? 18.922 -3.982 -3.875 1 97.81 85 GLY A C 1
ATOM 625 O O . GLY A 1 85 ? 19.172 -2.814 -4.188 1 97.81 85 GLY A O 1
ATOM 626 N N . MET A 1 86 ? 17.859 -4.566 -4.195 1 98.06 86 MET A N 1
ATOM 627 C CA . MET A 1 86 ? 16.812 -3.891 -4.961 1 98.06 86 MET A CA 1
ATOM 628 C C . MET A 1 86 ? 16.219 -2.736 -4.164 1 98.06 86 MET A C 1
ATOM 630 O O . MET A 1 86 ? 15.969 -1.661 -4.711 1 98.06 86 MET A O 1
ATOM 634 N N . ALA A 1 87 ? 15.93 -3.016 -2.93 1 98.31 87 ALA A N 1
ATOM 635 C CA . ALA A 1 87 ? 15.32 -1.991 -2.084 1 98.31 87 ALA A CA 1
ATOM 636 C C . ALA A 1 87 ? 16.234 -0.774 -1.956 1 98.31 87 ALA A C 1
ATOM 638 O O . ALA A 1 87 ? 15.773 0.366 -2.066 1 98.31 87 ALA A O 1
ATOM 639 N N . LEU A 1 88 ? 17.516 -1.015 -1.748 1 98.06 88 LEU A N 1
ATOM 640 C CA . LEU A 1 88 ? 18.484 0.079 -1.616 1 98.06 88 LEU A CA 1
ATOM 641 C C . LEU A 1 88 ? 18.641 0.818 -2.939 1 98.06 88 LEU A C 1
ATOM 643 O O . LEU A 1 88 ? 18.641 2.051 -2.971 1 98.06 88 LEU A O 1
ATOM 647 N N . LEU A 1 89 ? 18.766 0.082 -3.977 1 98.38 89 LEU A N 1
ATOM 648 C CA . LEU A 1 89 ? 18.953 0.669 -5.297 1 98.38 89 LEU A CA 1
ATOM 649 C C . LEU A 1 89 ? 17.734 1.504 -5.703 1 98.38 89 LEU A C 1
ATOM 651 O O . LEU A 1 89 ? 17.891 2.654 -6.125 1 98.38 89 LEU A O 1
ATOM 655 N N . CYS A 1 90 ? 16.578 0.935 -5.59 1 98.25 90 CYS A N 1
ATOM 656 C CA . CYS A 1 90 ? 15.359 1.633 -5.984 1 98.25 90 CYS A CA 1
ATOM 657 C C . CYS A 1 90 ? 15.133 2.863 -5.113 1 98.25 90 CYS A C 1
ATOM 659 O O . CYS A 1 90 ? 14.664 3.895 -5.598 1 98.25 90 CYS A O 1
ATOM 661 N N . THR A 1 91 ? 15.43 2.725 -3.842 1 98.06 91 THR A N 1
ATOM 662 C CA . THR A 1 91 ? 15.289 3.877 -2.959 1 98.06 91 THR A CA 1
ATOM 663 C C . THR A 1 91 ? 16.219 5.012 -3.395 1 98.06 91 THR A C 1
ATOM 665 O O . THR A 1 91 ? 15.781 6.16 -3.508 1 98.06 91 THR A O 1
ATOM 668 N N . ALA A 1 92 ? 17.453 4.691 -3.703 1 97.81 92 ALA A N 1
ATOM 669 C CA . ALA A 1 92 ? 18.438 5.688 -4.113 1 97.81 92 ALA A CA 1
ATOM 670 C C . ALA A 1 92 ? 18.047 6.34 -5.434 1 97.81 92 ALA A C 1
ATOM 672 O O . ALA A 1 92 ? 18.078 7.566 -5.562 1 97.81 92 ALA A O 1
ATOM 673 N N . LEU A 1 93 ? 17.672 5.555 -6.34 1 97 93 LEU A N 1
ATOM 674 C CA . LEU A 1 93 ? 17.297 6.074 -7.656 1 97 93 LEU A CA 1
ATOM 675 C C . LEU A 1 93 ? 16.016 6.902 -7.582 1 97 93 LEU A C 1
ATOM 677 O O . LEU A 1 93 ? 15.898 7.93 -8.25 1 97 93 LEU A O 1
ATOM 681 N N . THR A 1 94 ? 15.078 6.434 -6.801 1 96.69 94 THR A N 1
ATOM 682 C CA . THR A 1 94 ? 13.828 7.168 -6.641 1 96.69 94 THR A CA 1
ATOM 683 C C . THR A 1 94 ? 14.086 8.539 -6.027 1 96.69 94 THR A C 1
ATOM 685 O O . THR A 1 94 ? 13.453 9.531 -6.41 1 96.69 94 THR A O 1
ATOM 688 N N . LEU A 1 95 ? 14.984 8.562 -5.09 1 95.5 95 LEU A N 1
ATOM 689 C CA . LEU A 1 95 ? 15.328 9.836 -4.461 1 95.5 95 LEU A CA 1
ATOM 690 C C . LEU A 1 95 ? 15.859 10.82 -5.488 1 95.5 95 LEU A C 1
ATOM 692 O O . LEU A 1 95 ? 15.461 11.984 -5.504 1 95.5 95 LEU A O 1
ATOM 696 N N . VAL A 1 96 ? 16.688 10.391 -6.344 1 93.06 96 VAL A N 1
ATOM 697 C CA . VAL A 1 96 ? 17.312 11.242 -7.348 1 93.06 96 VAL A CA 1
ATOM 698 C C . VAL A 1 96 ? 16.25 11.758 -8.32 1 93.06 96 VAL A C 1
ATOM 700 O O . VAL A 1 96 ? 16.266 12.93 -8.688 1 93.06 96 VAL A O 1
ATOM 703 N N . ILE A 1 97 ? 15.336 10.93 -8.648 1 91.31 97 ILE A N 1
ATOM 704 C CA . ILE A 1 97 ? 14.32 11.281 -9.641 1 91.31 97 ILE A CA 1
ATOM 705 C C . ILE A 1 97 ? 13.234 12.133 -8.984 1 91.31 97 ILE A C 1
ATOM 707 O O . ILE A 1 97 ? 12.734 13.086 -9.594 1 91.31 97 ILE A O 1
ATOM 711 N N . ALA A 1 98 ? 12.883 11.805 -7.793 1 92.5 98 ALA A N 1
ATOM 712 C CA . ALA A 1 98 ? 11.742 12.422 -7.117 1 92.5 98 ALA A CA 1
ATOM 713 C C . ALA A 1 98 ? 12.094 13.82 -6.617 1 92.5 98 ALA A C 1
ATOM 715 O O . ALA A 1 98 ? 11.227 14.688 -6.523 1 92.5 98 ALA A O 1
ATOM 716 N N . PHE A 1 99 ? 13.359 14.094 -6.309 1 90.69 99 PHE A N 1
ATOM 717 C CA . PHE A 1 99 ? 13.727 15.32 -5.617 1 90.69 99 PHE A CA 1
ATOM 718 C C . PHE A 1 99 ? 13.422 16.547 -6.48 1 90.69 99 PHE A C 1
ATOM 720 O O . PHE A 1 99 ? 12.789 17.484 -6.02 1 90.69 99 PHE A O 1
ATOM 727 N N . PRO A 1 100 ? 13.906 16.516 -7.75 1 86.69 100 PRO A N 1
ATOM 728 C CA . PRO A 1 100 ? 13.586 17.688 -8.578 1 86.69 100 PRO A CA 1
ATOM 729 C C . PRO A 1 100 ? 12.078 17.906 -8.711 1 86.69 100 PRO A C 1
ATOM 731 O O . PRO A 1 100 ? 11.617 19.062 -8.68 1 86.69 100 PRO A O 1
ATOM 734 N N . ALA A 1 101 ? 11.328 16.859 -8.859 1 87 101 ALA A N 1
ATOM 735 C CA . ALA A 1 101 ? 9.875 16.969 -8.984 1 87 101 ALA A CA 1
ATOM 736 C C . ALA A 1 101 ? 9.258 17.484 -7.68 1 87 101 ALA A C 1
ATOM 738 O O . ALA A 1 101 ? 8.336 18.297 -7.699 1 87 101 ALA A O 1
ATOM 739 N N . ALA A 1 102 ? 9.75 16.984 -6.605 1 90.25 102 ALA A N 1
ATOM 740 C CA . ALA A 1 102 ? 9.258 17.406 -5.297 1 90.25 102 ALA A CA 1
ATOM 741 C C . ALA A 1 102 ? 9.547 18.891 -5.059 1 90.25 102 ALA A C 1
ATOM 743 O O . ALA A 1 102 ? 8.719 19.609 -4.496 1 90.25 102 ALA A O 1
ATOM 744 N N . TYR A 1 103 ? 10.719 19.281 -5.414 1 87.12 103 TYR A N 1
ATOM 745 C CA . TYR A 1 103 ? 11.094 20.688 -5.277 1 87.12 103 TYR A CA 1
ATOM 746 C C . TYR A 1 103 ? 10.148 21.578 -6.078 1 87.12 103 TYR A C 1
ATOM 748 O O . TYR A 1 103 ? 9.68 22.609 -5.578 1 87.12 103 TYR A O 1
ATOM 756 N N . TRP A 1 104 ? 9.93 21.141 -7.227 1 83.75 104 TRP A N 1
ATOM 757 C CA . TRP A 1 104 ? 9.039 21.906 -8.094 1 83.75 104 TRP A CA 1
ATOM 758 C C . TRP A 1 104 ? 7.625 21.953 -7.512 1 83.75 104 TRP A C 1
ATOM 760 O O . TRP A 1 104 ? 7.004 23.016 -7.465 1 83.75 104 TRP A O 1
ATOM 770 N N . LEU A 1 105 ? 7.203 20.922 -7.109 1 84 105 LEU A N 1
ATOM 771 C CA . LEU A 1 105 ? 5.863 20.828 -6.547 1 84 105 LEU A CA 1
ATOM 772 C C . LEU A 1 105 ? 5.754 21.656 -5.266 1 84 105 LEU A C 1
ATOM 774 O O . LEU A 1 105 ? 4.754 22.344 -5.051 1 84 105 LEU A O 1
ATOM 778 N N . GLY A 1 106 ? 6.73 21.594 -4.508 1 85 106 GLY A N 1
ATOM 779 C CA . GLY A 1 106 ? 6.738 22.328 -3.254 1 85 106 GLY A CA 1
ATOM 780 C C . GLY A 1 106 ? 6.789 23.844 -3.447 1 85 106 GLY A C 1
ATOM 781 O O . GLY A 1 106 ? 6.301 24.594 -2.605 1 85 106 GLY A O 1
ATOM 782 N N . ARG A 1 107 ? 7.312 24.281 -4.547 1 82.75 107 ARG A N 1
ATOM 783 C CA . ARG A 1 107 ? 7.5 25.719 -4.777 1 82.75 107 ARG A CA 1
ATOM 784 C C . ARG A 1 107 ? 6.441 26.25 -5.73 1 82.75 107 ARG A C 1
ATOM 786 O O . ARG A 1 107 ? 6.355 27.469 -5.949 1 82.75 107 ARG A O 1
ATOM 793 N N . LEU A 1 108 ? 5.766 25.297 -6.27 1 77.44 108 LEU A N 1
ATOM 794 C CA . LEU A 1 108 ? 4.738 25.719 -7.215 1 77.44 108 LEU A CA 1
ATOM 795 C C . LEU A 1 108 ? 3.637 26.516 -6.516 1 77.44 108 LEU A C 1
ATOM 797 O O . LEU A 1 108 ? 3.137 26.094 -5.469 1 77.44 108 LEU A O 1
ATOM 801 N N . GLN A 1 109 ? 3.494 27.734 -6.855 1 72.06 109 GLN A N 1
ATOM 802 C CA . GLN A 1 109 ? 2.451 28.578 -6.281 1 72.06 109 GLN A CA 1
ATOM 803 C C . GLN A 1 109 ? 1.293 28.766 -7.254 1 72.06 109 GLN A C 1
ATOM 805 O O . GLN A 1 109 ? 0.244 29.297 -6.887 1 72.06 109 GLN A O 1
ATOM 810 N N . SER A 1 110 ? 1.367 28.188 -8.367 1 71.5 110 SER A N 1
ATOM 811 C CA . SER A 1 110 ? 0.413 28.453 -9.438 1 71.5 110 SER A CA 1
ATOM 812 C C . SER A 1 110 ? -0.842 27.594 -9.289 1 71.5 110 SER A C 1
ATOM 814 O O . SER A 1 110 ? -0.908 26.734 -8.414 1 71.5 110 SER A O 1
ATOM 816 N N . ARG A 1 111 ? -1.831 28.031 -10.031 1 73.31 111 ARG A N 1
ATOM 817 C CA . ARG A 1 111 ? -3.119 27.344 -10.141 1 73.31 111 ARG A CA 1
ATOM 818 C C . ARG A 1 111 ? -2.936 25.891 -10.57 1 73.31 111 ARG A C 1
ATOM 820 O O . ARG A 1 111 ? -3.824 25.062 -10.367 1 73.31 111 ARG A O 1
ATOM 827 N N . TRP A 1 112 ? -1.729 25.594 -10.984 1 74.5 112 TRP A N 1
ATOM 828 C CA . TRP A 1 112 ? -1.484 24.25 -11.508 1 74.5 112 TRP A CA 1
ATOM 829 C C . TRP A 1 112 ? -1.032 23.312 -10.398 1 74.5 112 TRP A C 1
ATOM 831 O O . TRP A 1 112 ? -0.89 22.109 -10.617 1 74.5 112 TRP A O 1
ATOM 841 N N . LYS A 1 113 ? -0.785 23.875 -9.227 1 79.31 113 LYS A N 1
ATOM 842 C CA . LYS A 1 113 ? -0.317 23.062 -8.117 1 79.31 113 LYS A CA 1
ATOM 843 C C . LYS A 1 113 ? -1.302 21.938 -7.812 1 79.31 113 LYS A C 1
ATOM 845 O O . LYS A 1 113 ? -0.9 20.781 -7.633 1 79.31 113 LYS A O 1
ATOM 850 N N . SER A 1 114 ? -2.506 22.312 -7.902 1 78 114 SER A N 1
ATOM 851 C CA . SER A 1 114 ? -3.539 21.328 -7.59 1 78 114 SER A CA 1
ATOM 852 C C . SER A 1 114 ? -3.561 20.203 -8.617 1 78 114 SER A C 1
ATOM 854 O O . SER A 1 114 ? -3.711 19.031 -8.258 1 78 114 SER A O 1
ATOM 856 N N . LEU A 1 115 ? -3.377 20.578 -9.797 1 76.38 115 LEU A N 1
ATOM 857 C CA . LEU A 1 115 ? -3.4 19.594 -10.867 1 76.38 115 LEU A CA 1
ATOM 858 C C . LEU A 1 115 ? -2.209 18.641 -10.758 1 76.38 115 LEU A C 1
ATOM 860 O O . LEU A 1 115 ? -2.35 17.438 -10.961 1 76.38 115 LEU A O 1
ATOM 864 N N . VAL A 1 116 ? -1.056 19.188 -10.414 1 78.75 116 VAL A N 1
ATOM 865 C CA . VAL A 1 116 ? 0.149 18.375 -10.305 1 78.75 116 VAL A CA 1
ATOM 866 C C . VAL A 1 116 ? 0.047 17.453 -9.094 1 78.75 116 VAL A C 1
ATOM 868 O O . VAL A 1 116 ? 0.451 16.281 -9.156 1 78.75 116 VAL A O 1
ATOM 871 N N . VAL A 1 117 ? -0.539 17.938 -8.109 1 80.56 117 VAL A N 1
ATOM 872 C CA . VAL A 1 117 ? -0.724 17.125 -6.906 1 80.56 117 VAL A CA 1
ATOM 873 C C . VAL A 1 117 ? -1.684 15.984 -7.199 1 80.56 117 VAL A C 1
ATOM 875 O O . VAL A 1 117 ? -1.412 14.836 -6.84 1 80.56 117 VAL A O 1
ATOM 878 N N . ILE A 1 118 ? -2.662 16.266 -7.898 1 77.75 118 ILE A N 1
ATOM 879 C CA . ILE A 1 118 ? -3.656 15.25 -8.234 1 77.75 118 ILE A CA 1
ATOM 880 C C . ILE A 1 118 ? -3.039 14.211 -9.164 1 77.75 118 ILE A C 1
ATOM 882 O O . ILE A 1 118 ? -3.252 13.008 -8.984 1 77.75 118 ILE A O 1
ATOM 886 N N . ALA A 1 119 ? -2.285 14.688 -10.039 1 80.56 119 ALA A N 1
ATOM 887 C CA . ALA A 1 119 ? -1.634 13.781 -10.984 1 80.56 119 ALA A CA 1
ATOM 888 C C . ALA A 1 119 ? -0.663 12.844 -10.266 1 80.56 119 ALA A C 1
ATOM 890 O O . ALA A 1 119 ? -0.508 11.688 -10.648 1 80.56 119 ALA A O 1
ATOM 891 N N . THR A 1 120 ? -0.006 13.422 -9.266 1 82.25 120 THR A N 1
ATOM 892 C CA . THR A 1 120 ? 0.945 12.625 -8.492 1 82.25 120 THR A CA 1
ATOM 893 C C . THR A 1 120 ? 0.215 11.648 -7.578 1 82.25 120 THR A C 1
ATOM 895 O O . THR A 1 120 ? 0.69 10.539 -7.348 1 82.25 120 THR A O 1
ATOM 898 N N . LEU A 1 121 ? -0.966 11.992 -7.191 1 81.12 121 LEU A N 1
ATOM 899 C CA . LEU A 1 121 ? -1.754 11.188 -6.266 1 81.12 121 LEU A CA 1
ATOM 900 C C . LEU A 1 121 ? -2.543 10.117 -7.008 1 81.12 121 LEU A C 1
ATOM 902 O O . LEU A 1 121 ? -2.812 9.047 -6.461 1 81.12 121 LEU A O 1
ATOM 906 N N . PHE A 1 122 ? -2.809 10.32 -8.211 1 81 122 PHE A N 1
ATOM 907 C CA . PHE A 1 122 ? -3.689 9.469 -9 1 81 122 PHE A CA 1
ATOM 908 C C . PHE A 1 122 ? -3.17 8.031 -9.031 1 81 122 PHE A C 1
ATOM 910 O O . PHE A 1 122 ? -3.928 7.09 -8.812 1 81 122 PHE A O 1
ATOM 917 N N . PRO A 1 123 ? -1.922 7.871 -9.297 1 84 123 PRO A N 1
ATOM 918 C CA . PRO A 1 123 ? -1.4 6.5 -9.344 1 84 123 PRO A CA 1
ATOM 919 C C . PRO A 1 123 ? -1.582 5.758 -8.023 1 84 123 PRO A C 1
ATOM 921 O O . PRO A 1 123 ? -1.691 4.527 -8.008 1 84 123 PRO A O 1
ATOM 924 N N . LEU A 1 124 ? -1.629 6.523 -6.965 1 82.25 124 LEU A N 1
ATOM 925 C CA . LEU A 1 124 ? -1.774 5.906 -5.652 1 82.25 124 LEU A CA 1
ATOM 926 C C . LEU A 1 124 ? -3.172 5.32 -5.477 1 82.25 124 LEU A C 1
ATOM 928 O O . LEU A 1 124 ? -3.398 4.496 -4.59 1 82.25 124 LEU A O 1
ATOM 932 N N . LEU A 1 125 ? -4.062 5.766 -6.379 1 82.75 125 LEU A N 1
ATOM 933 C CA . LEU A 1 125 ? -5.426 5.25 -6.348 1 82.75 125 LEU A CA 1
ATOM 934 C C . LEU A 1 125 ? -5.551 4 -7.215 1 82.75 125 LEU A C 1
ATOM 936 O O . LEU A 1 125 ? -6.578 3.316 -7.18 1 82.75 125 LEU A O 1
ATOM 940 N N . VAL A 1 126 ? -4.492 3.811 -7.926 1 88.69 126 VAL A N 1
ATOM 941 C CA . VAL A 1 126 ? -4.43 2.633 -8.781 1 88.69 126 VAL A CA 1
ATOM 942 C C . VAL A 1 126 ? -3.688 1.509 -8.062 1 88.69 126 VAL A C 1
ATOM 944 O O . VAL A 1 126 ? -2.617 1.729 -7.492 1 88.69 126 VAL A O 1
ATOM 947 N N . GLY A 1 127 ? -4.223 0.381 -7.98 1 90.81 127 GLY A N 1
ATOM 948 C CA . GLY A 1 127 ? -3.604 -0.748 -7.305 1 90.81 127 GLY A CA 1
ATOM 949 C C . GLY A 1 127 ? -2.271 -1.146 -7.914 1 90.81 127 GLY A C 1
ATOM 950 O O . GLY A 1 127 ? -2.025 -0.903 -9.094 1 90.81 127 GLY A O 1
ATOM 951 N N . ASN A 1 128 ? -1.47 -1.687 -7.129 1 91.12 128 ASN A N 1
ATOM 952 C CA . ASN A 1 128 ? -0.124 -2.072 -7.539 1 91.12 128 ASN A CA 1
ATOM 953 C C . ASN A 1 128 ? -0.157 -3.098 -8.672 1 91.12 128 ASN A C 1
ATOM 955 O O . ASN A 1 128 ? 0.674 -3.053 -9.578 1 91.12 128 ASN A O 1
ATOM 959 N N . VAL A 1 129 ? -1.118 -3.975 -8.609 1 92.06 129 VAL A N 1
ATOM 960 C CA . VAL A 1 129 ? -1.219 -5 -9.641 1 92.06 129 VAL A CA 1
ATOM 961 C C . VAL A 1 129 ? -1.486 -4.348 -11 1 92.06 129 VAL A C 1
ATOM 963 O O . VAL A 1 129 ? -0.824 -4.66 -11.984 1 92.06 129 VAL A O 1
ATOM 966 N N . VAL A 1 130 ? -2.371 -3.398 -10.992 1 90.44 130 VAL A N 1
ATOM 967 C CA . VAL A 1 130 ? -2.75 -2.707 -12.219 1 90.44 130 VAL A CA 1
ATOM 968 C C . VAL A 1 130 ? -1.571 -1.885 -12.734 1 90.44 130 VAL A C 1
ATOM 970 O O . VAL A 1 130 ? -1.266 -1.908 -13.93 1 90.44 130 VAL A O 1
ATOM 973 N N . ARG A 1 131 ? -0.894 -1.265 -11.844 1 91.25 131 ARG A N 1
ATOM 974 C CA . ARG A 1 131 ? 0.241 -0.438 -12.242 1 91.25 131 ARG A CA 1
ATOM 975 C C . ARG A 1 131 ? 1.379 -1.295 -12.781 1 91.25 131 ARG A C 1
ATOM 977 O O . ARG A 1 131 ? 1.994 -0.95 -13.797 1 91.25 131 ARG A O 1
ATOM 984 N N . SER A 1 132 ? 1.629 -2.34 -12.148 1 92.12 132 SER A N 1
ATOM 985 C CA . SER A 1 132 ? 2.689 -3.242 -12.586 1 92.12 132 SER A CA 1
ATOM 986 C C . SER A 1 132 ? 2.352 -3.877 -13.93 1 92.12 132 SER A C 1
ATOM 988 O O . SER A 1 132 ? 3.23 -4.051 -14.781 1 92.12 132 SER A O 1
ATOM 990 N N . ALA A 1 133 ? 1.116 -4.211 -14.141 1 89.38 133 ALA A N 1
ATOM 991 C CA . ALA A 1 133 ? 0.672 -4.766 -15.414 1 89.38 133 ALA A CA 1
ATOM 992 C C . ALA A 1 133 ? 0.858 -3.76 -16.547 1 89.38 133 ALA A C 1
ATOM 994 O O . ALA A 1 133 ? 1.171 -4.137 -17.672 1 89.38 133 ALA A O 1
ATOM 995 N N . GLY A 1 134 ? 0.612 -2.529 -16.219 1 87.81 134 GLY A N 1
ATOM 996 C CA . GLY A 1 134 ? 0.868 -1.495 -17.203 1 87.81 134 GLY A CA 1
ATOM 997 C C . GLY A 1 134 ? 2.303 -1.479 -17.688 1 87.81 134 GLY A C 1
ATOM 998 O O . GLY A 1 134 ? 2.557 -1.28 -18.875 1 87.81 134 GLY A O 1
ATOM 999 N N . TRP A 1 135 ? 3.191 -1.687 -16.828 1 89.94 135 TRP A N 1
ATOM 1000 C CA . TRP A 1 135 ? 4.605 -1.701 -17.188 1 89.94 135 TRP A CA 1
ATOM 1001 C C . TRP A 1 135 ? 4.945 -2.951 -17.984 1 89.94 135 TRP A C 1
ATOM 1003 O O . TRP A 1 135 ? 5.84 -2.926 -18.844 1 89.94 135 TRP A O 1
ATOM 1013 N N . MET A 1 136 ? 4.258 -4.047 -17.719 1 87.06 136 MET A N 1
ATOM 1014 C CA . MET A 1 136 ? 4.457 -5.234 -18.547 1 87.06 136 MET A CA 1
ATOM 1015 C C . MET A 1 136 ? 4.18 -4.93 -20.016 1 87.06 136 MET A C 1
ATOM 1017 O O . MET A 1 136 ? 4.945 -5.332 -20.891 1 87.06 136 MET A O 1
ATOM 1021 N N . ALA A 1 137 ? 3.174 -4.211 -20.203 1 78.62 137 ALA A N 1
ATOM 1022 C CA . ALA A 1 137 ? 2.768 -3.867 -21.562 1 78.62 137 ALA A CA 1
ATOM 1023 C C . ALA A 1 137 ? 3.822 -3 -22.25 1 78.62 137 ALA A C 1
ATOM 1025 O O . ALA A 1 137 ? 4.027 -3.102 -23.453 1 78.62 137 ALA A O 1
ATOM 1026 N N . LEU A 1 138 ? 4.484 -2.23 -21.469 1 81.69 138 LEU A N 1
ATOM 1027 C CA . LEU A 1 138 ? 5.496 -1.324 -22 1 81.69 138 LEU A CA 1
ATOM 1028 C C . LEU A 1 138 ? 6.781 -2.076 -22.328 1 81.69 138 LEU A C 1
ATOM 1030 O O . LEU A 1 138 ? 7.516 -1.692 -23.25 1 81.69 138 LEU A O 1
ATOM 1034 N N . PHE A 1 139 ? 7.004 -3.133 -21.641 1 84.31 139 PHE A N 1
ATOM 1035 C CA . PHE A 1 139 ? 8.297 -3.803 -21.75 1 84.31 139 PHE A CA 1
ATOM 1036 C C . PHE A 1 139 ? 8.219 -4.961 -22.734 1 84.31 139 PHE A C 1
ATOM 1038 O O . PHE A 1 139 ? 9.219 -5.645 -22.984 1 84.31 139 PHE A O 1
ATOM 1045 N N . THR A 1 140 ? 7.109 -5.172 -23.312 1 76.69 140 THR A N 1
ATOM 1046 C CA . THR A 1 140 ? 7.008 -6.203 -24.344 1 76.69 140 THR A CA 1
ATOM 1047 C C . THR A 1 140 ? 7.895 -5.867 -25.547 1 76.69 140 THR A C 1
ATOM 1049 O O . THR A 1 140 ? 8.312 -4.719 -25.703 1 76.69 140 THR A O 1
ATOM 1052 N N . ARG A 1 141 ? 8.172 -6.863 -26.281 1 74.06 141 ARG A N 1
ATOM 1053 C CA . ARG A 1 141 ? 9.047 -6.688 -27.438 1 74.06 141 ARG A CA 1
ATOM 1054 C C . ARG A 1 141 ? 8.477 -5.664 -28.406 1 74.06 141 ARG A C 1
ATOM 1056 O O . ARG A 1 141 ? 9.219 -4.91 -29.031 1 74.06 141 ARG A O 1
ATOM 1063 N N . GLU A 1 142 ? 7.262 -5.621 -28.484 1 68.25 142 GLU A N 1
ATOM 1064 C CA . GLU A 1 142 ? 6.613 -4.668 -29.375 1 68.25 142 GLU A CA 1
ATOM 1065 C C . GLU A 1 142 ? 6.066 -3.469 -28.609 1 68.25 142 GLU A C 1
ATOM 1067 O O . GLU A 1 142 ? 5.23 -2.721 -29.109 1 68.25 142 GLU A O 1
ATOM 1072 N N . GLY A 1 143 ? 6.621 -3.301 -27.484 1 71.44 143 GLY A N 1
ATOM 1073 C CA . GLY A 1 143 ? 6.137 -2.217 -26.641 1 71.44 143 GLY A CA 1
ATOM 1074 C C . GLY A 1 143 ? 6.723 -0.867 -27.016 1 71.44 143 GLY A C 1
ATOM 1075 O O . GLY A 1 143 ? 7.566 -0.774 -27.906 1 71.44 143 GLY A O 1
ATOM 1076 N N . LEU A 1 144 ? 6.195 0.134 -26.406 1 71.25 144 LEU A N 1
ATOM 1077 C CA . LEU A 1 144 ? 6.531 1.513 -26.75 1 71.25 144 LEU A CA 1
ATOM 1078 C C . LEU A 1 144 ? 8.016 1.78 -26.531 1 71.25 144 LEU A C 1
ATOM 1080 O O . LEU A 1 144 ? 8.641 2.518 -27.297 1 71.25 144 LEU A O 1
ATOM 1084 N N . ILE A 1 145 ? 8.57 1.122 -25.594 1 72.12 145 ILE A N 1
ATOM 1085 C CA . ILE A 1 145 ? 9.969 1.394 -25.281 1 72.12 145 ILE A CA 1
ATOM 1086 C C . ILE A 1 145 ? 10.859 0.869 -26.422 1 72.12 145 ILE A C 1
ATOM 1088 O O . ILE A 1 145 ? 11.711 1.595 -26.938 1 72.12 145 ILE A O 1
ATOM 1092 N N . ASN A 1 146 ? 10.602 -0.34 -26.75 1 75.12 146 ASN A N 1
ATOM 1093 C CA . ASN A 1 146 ? 11.375 -0.906 -27.844 1 75.12 146 ASN A CA 1
ATOM 1094 C C . ASN A 1 146 ? 11.109 -0.176 -29.156 1 75.12 146 ASN A C 1
ATOM 1096 O O . ASN A 1 146 ? 12.031 0.088 -29.938 1 75.12 146 ASN A O 1
ATOM 1100 N N . THR A 1 147 ? 9.906 0.168 -29.406 1 75.5 147 THR A N 1
ATOM 1101 C CA . THR A 1 147 ? 9.547 0.856 -30.641 1 75.5 147 THR A CA 1
ATOM 1102 C C . THR A 1 147 ? 10.219 2.227 -30.703 1 75.5 147 THR A C 1
ATOM 1104 O O . THR A 1 147 ? 10.727 2.623 -31.75 1 75.5 147 THR A O 1
ATOM 1107 N N . ALA A 1 148 ? 10.172 2.842 -29.609 1 74.94 148 ALA A N 1
ATOM 1108 C CA . ALA A 1 148 ? 10.789 4.164 -29.562 1 74.94 148 ALA A CA 1
ATOM 1109 C C . ALA A 1 148 ? 12.305 4.066 -29.734 1 74.94 148 ALA A C 1
ATOM 1111 O O . ALA A 1 148 ? 12.914 4.859 -30.453 1 74.94 148 ALA A O 1
ATOM 1112 N N . LEU A 1 149 ? 12.852 3.139 -29.094 1 76.94 149 LEU A N 1
ATOM 1113 C CA . LEU A 1 149 ? 14.297 2.967 -29.172 1 76.94 149 LEU A CA 1
ATOM 1114 C C . LEU A 1 149 ? 14.719 2.518 -30.562 1 76.94 149 LEU A C 1
ATOM 1116 O O . LEU A 1 149 ? 15.766 2.936 -31.078 1 76.94 149 LEU A O 1
ATOM 1120 N N . LEU A 1 150 ? 13.945 1.679 -31.141 1 76.75 150 LEU A N 1
ATOM 1121 C CA . LEU A 1 150 ? 14.219 1.216 -32.5 1 76.75 150 LEU A CA 1
ATOM 1122 C C . LEU A 1 150 ? 14.055 2.35 -33.5 1 76.75 150 LEU A C 1
ATOM 1124 O O . LEU A 1 150 ? 14.883 2.516 -34.406 1 76.75 150 LEU A O 1
ATOM 1128 N N . LYS A 1 151 ? 13.047 3.131 -33.281 1 78.81 151 LYS A N 1
ATOM 1129 C CA . LYS A 1 151 ? 12.805 4.262 -34.188 1 78.81 151 LYS A CA 1
ATOM 1130 C C . LYS A 1 151 ? 13.898 5.316 -34.031 1 78.81 151 LYS A C 1
ATOM 1132 O O . LYS A 1 151 ? 14.266 5.973 -35.031 1 78.81 151 LYS A O 1
ATOM 1137 N N . ALA A 1 152 ? 14.352 5.387 -32.875 1 79.56 152 ALA A N 1
ATOM 1138 C CA . ALA A 1 152 ? 15.43 6.344 -32.625 1 79.56 152 ALA A CA 1
ATOM 1139 C C . ALA A 1 152 ? 16.781 5.762 -33.031 1 79.56 152 ALA A C 1
ATOM 1141 O O . ALA A 1 152 ? 17.812 6.438 -32.938 1 79.56 152 ALA A O 1
ATOM 1142 N N . HIS A 1 153 ? 16.75 4.598 -33.438 1 79.62 153 HIS A N 1
ATOM 1143 C CA . HIS A 1 153 ? 17.938 3.891 -33.906 1 79.62 153 HIS A CA 1
ATOM 1144 C C . HIS A 1 153 ? 18.984 3.783 -32.812 1 79.62 153 HIS A C 1
ATOM 1146 O O . HIS A 1 153 ? 20.188 3.869 -33.094 1 79.62 153 HIS A O 1
ATOM 1152 N N . LEU A 1 154 ? 18.406 3.691 -31.672 1 74.75 154 LEU A N 1
ATOM 1153 C CA . LEU A 1 154 ? 19.328 3.564 -30.547 1 74.75 154 LEU A CA 1
ATOM 1154 C C . LEU A 1 154 ? 19.688 2.102 -30.297 1 74.75 154 LEU A C 1
ATOM 1156 O O . LEU A 1 154 ? 20.719 1.804 -29.703 1 74.75 154 LEU A O 1
ATOM 1160 N N . ILE A 1 155 ? 18.797 1.294 -30.812 1 74.31 155 ILE A N 1
ATOM 1161 C CA . ILE A 1 155 ? 19.047 -0.141 -30.688 1 74.31 155 ILE A CA 1
ATOM 1162 C C . ILE A 1 155 ? 18.734 -0.828 -32.031 1 74.31 155 ILE A C 1
ATOM 1164 O O . ILE A 1 155 ? 17.953 -0.316 -32.812 1 74.31 155 ILE A O 1
ATOM 1168 N N . GLY A 1 156 ? 19.5 -1.846 -32.25 1 72.81 156 GLY A N 1
ATOM 1169 C CA . GLY A 1 156 ? 19.297 -2.598 -33.469 1 72.81 156 GLY A CA 1
ATOM 1170 C C . GLY A 1 156 ? 18.234 -3.682 -33.344 1 72.81 156 GLY A C 1
ATOM 1171 O O . GLY A 1 156 ? 17.609 -4.062 -34.344 1 72.81 156 GLY A O 1
ATOM 1172 N N . GLU A 1 157 ? 18.188 -4.254 -32.125 1 78.81 157 GLU A N 1
ATOM 1173 C CA . GLU A 1 157 ? 17.203 -5.289 -31.828 1 78.81 157 GLU A CA 1
ATOM 1174 C C . GLU A 1 157 ? 16.438 -4.984 -30.547 1 78.81 157 GLU A C 1
ATOM 1176 O O . GLU A 1 157 ? 16.938 -4.297 -29.656 1 78.81 157 GLU A O 1
ATOM 1181 N N . PRO A 1 158 ? 15.227 -5.441 -30.625 1 76.56 158 PRO A N 1
ATOM 1182 C CA . PRO A 1 158 ? 14.438 -5.18 -29.422 1 76.56 158 PRO A CA 1
ATOM 1183 C C . PRO A 1 158 ? 15.094 -5.738 -28.156 1 76.56 158 PRO A C 1
ATOM 1185 O O . PRO A 1 158 ? 15.664 -6.832 -28.188 1 76.56 158 PRO A O 1
ATOM 1188 N N . LEU A 1 159 ? 15.188 -4.859 -27.188 1 75.31 159 LEU A N 1
ATOM 1189 C CA . LEU A 1 159 ? 15.742 -5.262 -25.906 1 75.31 159 LEU A CA 1
ATOM 1190 C C . LEU A 1 159 ? 14.781 -6.176 -25.156 1 75.31 159 LEU A C 1
ATOM 1192 O O . LEU A 1 159 ? 13.562 -6.012 -25.25 1 75.31 159 LEU A O 1
ATOM 1196 N N . THR A 1 160 ? 15.336 -7.242 -24.641 1 79.06 160 THR A N 1
ATOM 1197 C CA . THR A 1 160 ? 14.539 -8.062 -23.734 1 79.06 160 THR A CA 1
ATOM 1198 C C . THR A 1 160 ? 14.43 -7.414 -22.359 1 79.06 160 THR A C 1
ATOM 1200 O O . THR A 1 160 ? 15.344 -7.531 -21.547 1 79.06 160 THR A O 1
ATOM 1203 N N . LEU A 1 161 ? 13.398 -6.695 -22.203 1 80.75 161 LEU A N 1
ATOM 1204 C CA . LEU A 1 161 ? 13.227 -5.953 -20.969 1 80.75 161 LEU A CA 1
ATOM 1205 C C . LEU A 1 161 ? 12.344 -6.727 -19.984 1 80.75 161 LEU A C 1
ATOM 1207 O O . LEU A 1 161 ? 12.594 -6.719 -18.781 1 80.75 161 LEU A O 1
ATOM 1211 N N . MET A 1 162 ? 11.477 -7.516 -20.547 1 82.5 162 MET A N 1
ATOM 1212 C CA . MET A 1 162 ? 10.531 -8.234 -19.703 1 82.5 162 MET A CA 1
ATOM 1213 C C . MET A 1 162 ? 11.219 -9.391 -18.969 1 82.5 162 MET A C 1
ATOM 1215 O O . MET A 1 162 ? 12.047 -10.086 -19.562 1 82.5 162 MET A O 1
ATOM 1219 N N . TYR A 1 163 ? 10.898 -9.469 -17.641 1 87.94 163 TYR A N 1
ATOM 1220 C CA . TYR A 1 163 ? 11.383 -10.578 -16.828 1 87.94 163 TYR A CA 1
ATOM 1221 C C . TYR A 1 163 ? 12.867 -10.422 -16.531 1 87.94 163 TYR A C 1
ATOM 1223 O O . TYR A 1 163 ? 13.625 -11.391 -16.594 1 87.94 163 TYR A O 1
ATOM 1231 N N . THR A 1 164 ? 13.242 -9.164 -16.359 1 90.38 164 THR A N 1
ATOM 1232 C CA . THR A 1 164 ? 14.609 -8.844 -15.977 1 90.38 164 THR A CA 1
ATOM 1233 C C . THR A 1 164 ? 14.625 -7.996 -14.703 1 90.38 164 THR A C 1
ATOM 1235 O O . THR A 1 164 ? 13.633 -7.34 -14.375 1 90.38 164 THR A O 1
ATOM 1238 N N . PRO A 1 165 ? 15.766 -8.047 -14.055 1 93.19 165 PRO A N 1
ATOM 1239 C CA . PRO A 1 165 ? 15.883 -7.188 -12.875 1 93.19 165 PRO A CA 1
ATOM 1240 C C . PRO A 1 165 ? 15.719 -5.707 -13.203 1 93.19 165 PRO A C 1
ATOM 1242 O O . PRO A 1 165 ? 15.227 -4.938 -12.367 1 93.19 165 PRO A O 1
ATOM 1245 N N . LYS A 1 166 ? 16.062 -5.332 -14.383 1 92.44 166 LYS A N 1
ATOM 1246 C CA . LYS A 1 166 ? 15.914 -3.936 -14.781 1 92.44 166 LYS A CA 1
ATOM 1247 C C . LYS A 1 166 ? 14.445 -3.543 -14.867 1 92.44 166 LYS A C 1
ATOM 1249 O O . LYS A 1 166 ? 14.062 -2.439 -14.469 1 92.44 166 LYS A O 1
ATOM 1254 N N . ALA A 1 167 ? 13.648 -4.434 -15.398 1 92.75 167 ALA A N 1
ATOM 1255 C CA . ALA A 1 167 ? 12.211 -4.18 -15.477 1 92.75 167 ALA A CA 1
ATOM 1256 C C . ALA A 1 167 ? 11.609 -3.996 -14.086 1 92.75 167 ALA A C 1
ATOM 1258 O O . ALA A 1 167 ? 10.742 -3.139 -13.883 1 92.75 167 ALA A O 1
ATOM 1259 N N . VAL A 1 168 ? 12.141 -4.812 -13.188 1 95.56 168 VAL A N 1
ATOM 1260 C CA . VAL A 1 168 ? 11.656 -4.75 -11.812 1 95.56 168 VAL A CA 1
ATOM 1261 C C . VAL A 1 168 ? 12.031 -3.41 -11.195 1 95.56 168 VAL A C 1
ATOM 1263 O O . VAL A 1 168 ? 11.219 -2.779 -10.516 1 95.56 168 VAL A O 1
ATOM 1266 N N . VAL A 1 169 ? 13.219 -2.955 -11.469 1 96.06 169 VAL A N 1
ATOM 1267 C CA . VAL A 1 169 ? 13.688 -1.679 -10.945 1 96.06 169 VAL A CA 1
ATOM 1268 C C . VAL A 1 169 ? 12.797 -0.549 -11.445 1 96.06 169 VAL A C 1
ATOM 1270 O O . VAL A 1 169 ? 12.305 0.263 -10.656 1 96.06 169 VAL A O 1
ATOM 1273 N N . PHE A 1 170 ? 12.5 -0.526 -12.68 1 91.75 170 PHE A N 1
ATOM 1274 C CA . PHE A 1 170 ? 11.672 0.522 -13.266 1 91.75 170 PHE A CA 1
ATOM 1275 C C . PHE A 1 170 ? 10.258 0.482 -12.695 1 91.75 170 PHE A C 1
ATOM 1277 O O . PHE A 1 170 ? 9.688 1.523 -12.367 1 91.75 170 PHE A O 1
ATOM 1284 N N . GLY A 1 171 ? 9.758 -0.718 -12.617 1 93.12 171 GLY A N 1
ATOM 1285 C CA . GLY A 1 171 ? 8.422 -0.871 -12.07 1 93.12 171 GLY A CA 1
ATOM 1286 C C . GLY A 1 171 ? 8.305 -0.414 -10.625 1 93.12 171 GLY A C 1
ATOM 1287 O O . GLY A 1 171 ? 7.375 0.309 -10.266 1 93.12 171 GLY A O 1
ATOM 1288 N N . ILE A 1 172 ? 9.297 -0.806 -9.82 1 95.75 172 ILE A N 1
ATOM 1289 C CA . ILE A 1 172 ? 9.281 -0.45 -8.406 1 95.75 172 ILE A CA 1
ATOM 1290 C C . ILE A 1 172 ? 9.391 1.065 -8.25 1 95.75 172 ILE A C 1
ATOM 1292 O O . ILE A 1 172 ? 8.641 1.674 -7.488 1 95.75 172 ILE A O 1
ATOM 1296 N N . ILE A 1 173 ? 10.273 1.641 -9.016 1 95.06 173 ILE A N 1
ATOM 1297 C CA . ILE A 1 173 ? 10.477 3.084 -8.938 1 95.06 173 ILE A CA 1
ATOM 1298 C C . ILE A 1 173 ? 9.18 3.807 -9.289 1 95.06 173 ILE A C 1
ATOM 1300 O O . ILE A 1 173 ? 8.773 4.738 -8.594 1 95.06 173 ILE A O 1
ATOM 1304 N N . ALA A 1 174 ? 8.578 3.352 -10.312 1 92.44 174 ALA A N 1
ATOM 1305 C CA . ALA A 1 174 ? 7.34 3.99 -10.75 1 92.44 174 ALA A CA 1
ATOM 1306 C C . ALA A 1 174 ? 6.266 3.906 -9.664 1 92.44 174 ALA A C 1
ATOM 1308 O O . ALA A 1 174 ? 5.473 4.836 -9.5 1 92.44 174 ALA A O 1
ATOM 1309 N N . VAL A 1 175 ? 6.262 2.824 -9 1 91.62 175 VAL A N 1
ATOM 1310 C CA . VAL A 1 175 ? 5.242 2.584 -7.984 1 91.62 175 VAL A CA 1
ATOM 1311 C C . VAL A 1 175 ? 5.52 3.451 -6.758 1 91.62 175 VAL A C 1
ATOM 1313 O O . VAL A 1 175 ? 4.594 4.012 -6.168 1 91.62 175 VAL A O 1
ATOM 1316 N N . VAL A 1 176 ? 6.734 3.641 -6.371 1 94.88 176 VAL A N 1
ATOM 1317 C CA . VAL A 1 176 ? 7.051 4.266 -5.09 1 94.88 176 VAL A CA 1
ATOM 1318 C C . VAL A 1 176 ? 7.352 5.75 -5.297 1 94.88 176 VAL A C 1
ATOM 1320 O O . VAL A 1 176 ? 7.391 6.52 -4.336 1 94.88 176 VAL A O 1
ATOM 1323 N N . LEU A 1 177 ? 7.438 6.199 -6.5 1 94.5 177 LEU A N 1
ATOM 1324 C CA . LEU A 1 177 ? 7.844 7.555 -6.852 1 94.5 177 LEU A CA 1
ATOM 1325 C C . LEU A 1 177 ? 6.891 8.578 -6.246 1 94.5 177 LEU A C 1
ATOM 1327 O O . LEU A 1 177 ? 7.328 9.547 -5.621 1 94.5 177 LEU A O 1
ATOM 1331 N N . PRO A 1 178 ? 5.59 8.391 -6.383 1 92.31 178 PRO A N 1
ATOM 1332 C CA . PRO A 1 178 ? 4.668 9.375 -5.82 1 92.31 178 PRO A CA 1
ATOM 1333 C C . PRO A 1 178 ? 4.828 9.539 -4.309 1 92.31 178 PRO A C 1
ATOM 1335 O O . PRO A 1 178 ? 4.68 10.648 -3.781 1 92.31 178 PRO A O 1
ATOM 1338 N N . TYR A 1 179 ? 5.156 8.492 -3.617 1 92.88 179 TYR A N 1
ATOM 1339 C CA . TYR A 1 179 ? 5.34 8.547 -2.172 1 92.88 179 TYR A CA 1
ATOM 1340 C C . TYR A 1 179 ? 6.527 9.43 -1.81 1 92.88 179 TYR A C 1
ATOM 1342 O O . TYR A 1 179 ? 6.441 10.258 -0.895 1 92.88 179 TYR A O 1
ATOM 1350 N N . MET A 1 180 ? 7.535 9.273 -2.535 1 95 180 MET A N 1
ATOM 1351 C CA . MET A 1 180 ? 8.742 10.055 -2.281 1 95 180 MET A CA 1
ATOM 1352 C C . MET A 1 180 ? 8.516 11.523 -2.627 1 95 180 MET A C 1
ATOM 1354 O O . MET A 1 180 ? 8.883 12.414 -1.852 1 95 180 MET A O 1
ATOM 1358 N N . ILE A 1 181 ? 7.898 11.773 -3.707 1 92.94 181 ILE A N 1
ATOM 1359 C CA . ILE A 1 181 ? 7.66 13.141 -4.172 1 92.94 181 ILE A CA 1
ATOM 1360 C C . ILE A 1 181 ? 6.797 13.891 -3.162 1 92.94 181 ILE A C 1
ATOM 1362 O O . ILE A 1 181 ? 7.145 14.992 -2.734 1 92.94 181 ILE A O 1
ATOM 1366 N N . LEU A 1 182 ? 5.754 13.273 -2.781 1 90.69 182 LEU A N 1
ATOM 1367 C CA . LEU A 1 182 ? 4.805 13.945 -1.902 1 90.69 182 LEU A CA 1
ATOM 1368 C C . LEU A 1 182 ? 5.402 14.156 -0.517 1 90.69 182 LEU A C 1
ATOM 1370 O O . LEU A 1 182 ? 5.168 15.188 0.113 1 90.69 182 LEU A O 1
ATOM 1374 N N . THR A 1 183 ? 6.188 13.203 -0.057 1 92.19 183 THR A N 1
ATOM 1375 C CA . THR A 1 183 ? 6.809 13.32 1.259 1 92.19 183 THR A CA 1
ATOM 1376 C C . THR A 1 183 ? 7.82 14.453 1.286 1 92.19 183 THR A C 1
ATOM 1378 O O . THR A 1 183 ? 7.812 15.281 2.201 1 92.19 183 THR A O 1
ATOM 1381 N N . ILE A 1 184 ? 8.609 14.57 0.284 1 93.94 184 ILE A N 1
ATOM 1382 C CA . ILE A 1 184 ? 9.625 15.609 0.22 1 93.94 184 ILE A CA 1
ATOM 1383 C C . ILE A 1 184 ? 8.969 16.969 -0.054 1 93.94 184 ILE A C 1
ATOM 1385 O O . ILE A 1 184 ? 9.336 17.969 0.545 1 93.94 184 ILE A O 1
ATOM 1389 N N . ALA A 1 185 ? 7.996 16.969 -0.931 1 91.5 185 ALA A N 1
ATOM 1390 C CA . ALA A 1 185 ? 7.309 18.219 -1.288 1 91.5 185 ALA A CA 1
ATOM 1391 C C . ALA A 1 185 ? 6.637 18.844 -0.069 1 91.5 185 ALA A C 1
ATOM 1393 O O . ALA A 1 185 ? 6.621 20.062 0.077 1 91.5 185 ALA A O 1
ATOM 1394 N N . SER A 1 186 ? 6.094 17.984 0.756 1 89.06 186 SER A N 1
ATOM 1395 C CA . SER A 1 186 ? 5.422 18.484 1.949 1 89.06 186 SER A CA 1
ATOM 1396 C C . SER A 1 186 ? 6.395 19.219 2.863 1 89.06 186 SER A C 1
ATOM 1398 O O . SER A 1 186 ? 6.031 20.219 3.5 1 89.06 186 SER A O 1
ATOM 1400 N N . VAL A 1 187 ? 7.602 18.812 2.963 1 90.44 187 VAL A N 1
ATOM 1401 C CA . VAL A 1 187 ? 8.609 19.453 3.795 1 90.44 187 VAL A CA 1
ATOM 1402 C C . VAL A 1 187 ? 9.125 20.719 3.104 1 90.44 187 VAL A C 1
ATOM 1404 O O . VAL A 1 187 ? 9.312 21.75 3.748 1 90.44 187 VAL A O 1
ATOM 1407 N N . ILE A 1 188 ? 9.297 20.641 1.847 1 89.81 188 ILE A N 1
ATOM 1408 C CA . ILE A 1 188 ? 9.789 21.797 1.088 1 89.81 188 ILE A CA 1
ATOM 1409 C C . ILE A 1 188 ? 8.773 22.938 1.174 1 89.81 188 ILE A C 1
ATOM 1411 O O . ILE A 1 188 ? 9.156 24.109 1.25 1 89.81 188 ILE A O 1
ATOM 1415 N N . GLU A 1 189 ? 7.551 22.547 1.144 1 88.38 189 GLU A N 1
ATOM 1416 C CA . GLU A 1 189 ? 6.492 23.547 1.243 1 88.38 189 GLU A CA 1
ATOM 1417 C C . GLU A 1 189 ? 6.57 24.312 2.564 1 88.38 189 GLU A C 1
ATOM 1419 O O . GLU A 1 189 ? 6.18 25.469 2.641 1 88.38 189 GLU A O 1
ATOM 1424 N N . SER A 1 190 ? 7.066 23.688 3.537 1 88.19 190 SER A N 1
ATOM 1425 C CA . SER A 1 190 ? 7.141 24.297 4.855 1 88.19 190 SER A CA 1
ATOM 1426 C C . SER A 1 190 ? 8.359 25.203 4.973 1 88.19 190 SER A C 1
ATOM 1428 O O . SER A 1 190 ? 8.461 26.016 5.902 1 88.19 190 SER A O 1
ATOM 1430 N N . ILE A 1 191 ? 9.305 25.141 4.039 1 85.5 191 ILE A N 1
ATOM 1431 C CA . ILE A 1 191 ? 10.5 25.984 4.043 1 85.5 191 ILE A CA 1
ATOM 1432 C C . ILE A 1 191 ? 10.164 27.375 3.498 1 85.5 191 ILE A C 1
ATOM 1434 O O . ILE A 1 191 ? 9.711 27.5 2.357 1 85.5 191 ILE A O 1
ATOM 1438 N N . PRO A 1 192 ? 10.344 28.391 4.312 1 86.88 192 PRO A N 1
ATOM 1439 C CA . PRO A 1 192 ? 10.039 29.75 3.85 1 86.88 192 PRO A CA 1
ATOM 1440 C C . PRO A 1 192 ? 10.812 30.141 2.592 1 86.88 192 PRO A C 1
ATOM 1442 O O . PRO A 1 192 ? 12.008 29.859 2.492 1 86.88 192 PRO A O 1
ATOM 1445 N N . ARG A 1 193 ? 10.18 30.75 1.739 1 81 193 ARG A N 1
ATOM 1446 C CA . ARG A 1 193 ? 10.773 31.188 0.483 1 81 193 ARG A CA 1
ATOM 1447 C C . ARG A 1 193 ? 11.812 32.281 0.723 1 81 193 ARG A C 1
ATOM 1449 O O . ARG A 1 193 ? 12.727 32.469 -0.079 1 81 193 ARG A O 1
ATOM 1456 N N . ASP A 1 194 ? 11.578 32.938 1.799 1 82.19 194 ASP A N 1
ATOM 1457 C CA . ASP A 1 194 ? 12.461 34.062 2.146 1 82.19 194 ASP A CA 1
ATOM 1458 C C . ASP A 1 194 ? 13.906 33.594 2.273 1 82.19 194 ASP A C 1
ATOM 1460 O O . ASP A 1 194 ? 14.836 34.375 2.012 1 82.19 194 ASP A O 1
ATOM 1464 N N . LEU A 1 195 ? 14.047 32.375 2.602 1 77.56 195 LEU A N 1
ATOM 1465 C CA . LEU A 1 195 ? 15.398 31.859 2.748 1 77.56 195 LEU A CA 1
ATOM 1466 C C . LEU A 1 195 ? 16.094 31.75 1.393 1 77.56 195 LEU A C 1
ATOM 1468 O O . LEU A 1 195 ? 17.297 32 1.278 1 77.56 195 LEU A O 1
ATOM 1472 N N . GLU A 1 196 ? 15.344 31.391 0.457 1 74.5 196 GLU A N 1
ATOM 1473 C CA . GLU A 1 196 ? 15.883 31.328 -0.898 1 74.5 196 GLU A CA 1
ATOM 1474 C C . GLU A 1 196 ? 16.188 32.719 -1.444 1 74.5 196 GLU A C 1
ATOM 1476 O O . GLU A 1 196 ? 17.203 32.906 -2.102 1 74.5 196 GLU A O 1
ATOM 1481 N N . ASP A 1 197 ? 15.359 33.594 -1.091 1 77.06 197 ASP A N 1
ATOM 1482 C CA . ASP A 1 197 ? 15.555 34.969 -1.518 1 77.06 197 ASP A CA 1
ATOM 1483 C C . ASP A 1 197 ? 16.781 35.594 -0.851 1 77.06 197 ASP A C 1
ATOM 1485 O O . ASP A 1 197 ? 17.547 36.312 -1.491 1 77.06 197 ASP A O 1
ATOM 1489 N N . ALA A 1 198 ? 16.875 35.25 0.315 1 79.25 198 ALA A N 1
ATOM 1490 C CA . ALA A 1 198 ? 18.031 35.781 1.059 1 79.25 198 ALA A CA 1
ATOM 1491 C C . ALA A 1 198 ? 19.328 35.219 0.486 1 79.25 198 ALA A C 1
ATOM 1493 O O . ALA A 1 198 ? 20.312 35.969 0.347 1 79.25 198 ALA A O 1
ATOM 1494 N N . ALA A 1 199 ? 19.297 34.031 0.144 1 76.94 199 ALA A N 1
ATOM 1495 C CA . ALA A 1 199 ? 20.5 33.438 -0.44 1 76.94 199 ALA A CA 1
ATOM 1496 C C . ALA A 1 199 ? 20.781 34.031 -1.814 1 76.94 199 ALA A C 1
ATOM 1498 O O . ALA A 1 199 ? 21.953 34.25 -2.162 1 76.94 199 ALA A O 1
ATOM 1499 N N . ALA A 1 200 ? 19.766 34.281 -2.533 1 75.94 200 ALA A N 1
ATOM 1500 C CA . ALA A 1 200 ? 19.922 34.906 -3.838 1 75.94 200 ALA A CA 1
ATOM 1501 C C . ALA A 1 200 ? 20.484 36.312 -3.695 1 75.94 200 ALA A C 1
ATOM 1503 O O . ALA A 1 200 ? 21.328 36.75 -4.492 1 75.94 200 ALA A O 1
ATOM 1504 N N . ASN A 1 201 ? 20.031 36.938 -2.689 1 82.25 201 ASN A N 1
ATOM 1505 C CA . ASN A 1 201 ? 20.516 38.281 -2.42 1 82.25 201 ASN A CA 1
ATOM 1506 C C . ASN A 1 201 ? 22 38.281 -2.033 1 82.25 201 ASN A C 1
ATOM 1508 O O . ASN A 1 201 ? 22.719 39.25 -2.291 1 82.25 201 ASN A O 1
ATOM 1512 N N . LEU A 1 202 ? 22.422 37.219 -1.518 1 83.19 202 LEU A N 1
ATOM 1513 C CA . LEU A 1 202 ? 23.828 37.062 -1.126 1 83.19 202 LEU A CA 1
ATOM 1514 C C . LEU A 1 202 ? 24.672 36.562 -2.295 1 83.19 202 LEU A C 1
ATOM 1516 O O . LEU A 1 202 ? 25.875 36.375 -2.15 1 83.19 202 LEU A O 1
ATOM 1520 N N . GLY A 1 203 ? 24 36.438 -3.41 1 77 203 GLY A N 1
ATOM 1521 C CA . GLY A 1 203 ? 24.719 36.094 -4.629 1 77 203 GLY A CA 1
ATOM 1522 C C . GLY A 1 203 ? 24.797 34.594 -4.895 1 77 203 GLY A C 1
ATOM 1523 O O . GLY A 1 203 ? 25.547 34.156 -5.758 1 77 203 GLY A O 1
ATOM 1524 N N . ALA A 1 204 ? 24.078 33.938 -4.148 1 78 204 ALA A N 1
ATOM 1525 C CA . ALA A 1 204 ? 24.141 32.5 -4.348 1 78 204 ALA A CA 1
ATOM 1526 C C . ALA A 1 204 ? 23.422 32.094 -5.629 1 78 204 ALA A C 1
ATOM 1528 O O . ALA A 1 204 ? 22.344 32.594 -5.938 1 78 204 ALA A O 1
ATOM 1529 N N . SER A 1 205 ? 24.109 31.234 -6.426 1 81.38 205 SER A N 1
ATOM 1530 C CA . SER A 1 205 ? 23.484 30.703 -7.633 1 81.38 205 SER A CA 1
ATOM 1531 C C . SER A 1 205 ? 22.375 29.719 -7.293 1 81.38 205 SER A C 1
ATOM 1533 O O . SER A 1 205 ? 22.25 29.281 -6.145 1 81.38 205 SER A O 1
ATOM 1535 N N . GLY A 1 206 ? 21.562 29.453 -8.211 1 76.75 206 GLY A N 1
ATOM 1536 C CA . GLY A 1 206 ? 20.5 28.484 -8.023 1 76.75 206 GLY A CA 1
ATOM 1537 C C . GLY A 1 206 ? 20.984 27.141 -7.535 1 76.75 206 GLY A C 1
ATOM 1538 O O . GLY A 1 206 ? 20.391 26.547 -6.633 1 76.75 206 GLY A O 1
ATOM 1539 N N . PHE A 1 207 ? 22.016 26.812 -8.109 1 77.94 207 PHE A N 1
ATOM 1540 C CA . PHE A 1 207 ? 22.609 25.531 -7.746 1 77.94 207 PHE A CA 1
ATOM 1541 C C . PHE A 1 207 ? 23.156 25.562 -6.32 1 77.94 207 PHE A C 1
ATOM 1543 O O . PHE A 1 207 ? 22.969 24.625 -5.555 1 77.94 207 PHE A O 1
ATOM 1550 N N . SER A 1 208 ? 23.766 26.656 -5.988 1 78.69 208 SER A N 1
ATOM 1551 C CA . SER A 1 208 ? 24.297 26.828 -4.637 1 78.69 208 SER A CA 1
ATOM 1552 C C . SER A 1 208 ? 23.172 26.906 -3.609 1 78.69 208 SER A C 1
ATOM 1554 O O . SER A 1 208 ? 23.297 26.359 -2.51 1 78.69 208 SER A O 1
ATOM 1556 N N . GLN A 1 209 ? 22.141 27.562 -3.984 1 80.38 209 GLN A N 1
ATOM 1557 C CA . GLN A 1 209 ? 20.969 27.656 -3.115 1 80.38 209 GLN A CA 1
ATOM 1558 C C . GLN A 1 209 ? 20.375 26.281 -2.85 1 80.38 209 GLN A C 1
ATOM 1560 O O . GLN A 1 209 ? 19.984 25.984 -1.72 1 80.38 209 GLN A O 1
ATOM 1565 N N . PHE A 1 210 ? 20.359 25.516 -3.875 1 79.19 210 PHE A N 1
ATOM 1566 C CA . PHE A 1 210 ? 19.797 24.172 -3.771 1 79.19 210 PHE A CA 1
ATOM 1567 C C . PHE A 1 210 ? 20.609 23.312 -2.812 1 79.19 210 PHE A C 1
ATOM 1569 O O . PHE A 1 210 ? 20.062 22.734 -1.873 1 79.19 210 PHE A O 1
ATOM 1576 N N . TRP A 1 211 ? 21.844 23.281 -2.99 1 81.12 211 TRP A N 1
ATOM 1577 C CA . TRP A 1 211 ? 22.719 22.359 -2.252 1 81.12 211 TRP A CA 1
ATOM 1578 C C . TRP A 1 211 ? 22.969 22.875 -0.837 1 81.12 211 TRP A C 1
ATOM 1580 O O . TRP A 1 211 ? 23.156 22.078 0.091 1 81.12 211 TRP A O 1
ATOM 1590 N N . ARG A 1 212 ? 22.859 24.172 -0.641 1 81.25 212 ARG A N 1
ATOM 1591 C CA . ARG A 1 212 ? 23.266 24.734 0.646 1 81.25 212 ARG A CA 1
ATOM 1592 C C . ARG A 1 212 ? 22.047 25.094 1.494 1 81.25 212 ARG A C 1
ATOM 1594 O O . ARG A 1 212 ? 22.141 25.172 2.721 1 81.25 212 ARG A O 1
ATOM 1601 N N . VAL A 1 213 ? 21 25.312 0.872 1 81.12 213 VAL A N 1
ATOM 1602 C CA . VAL A 1 213 ? 19.859 25.781 1.646 1 81.12 213 VAL A CA 1
ATOM 1603 C C . VAL A 1 213 ? 18.719 24.766 1.556 1 81.12 213 VAL A C 1
ATOM 1605 O O . VAL A 1 213 ? 18.328 24.172 2.562 1 81.12 213 VAL A O 1
ATOM 1608 N N . ILE A 1 214 ? 18.344 24.391 0.407 1 83.44 214 ILE A N 1
ATOM 1609 C CA . ILE A 1 214 ? 17.141 23.594 0.212 1 83.44 214 ILE A CA 1
ATOM 1610 C C . ILE A 1 214 ? 17.406 22.141 0.626 1 83.44 214 ILE A C 1
ATOM 1612 O O . ILE A 1 214 ? 16.625 21.547 1.371 1 83.44 214 ILE A O 1
ATOM 1616 N N . LEU A 1 215 ? 18.484 21.609 0.165 1 84.62 215 LEU A N 1
ATOM 1617 C CA . LEU A 1 215 ? 18.781 20.203 0.417 1 84.62 215 LEU A CA 1
ATOM 1618 C C . LEU A 1 215 ? 18.953 19.938 1.909 1 84.62 215 LEU A C 1
ATOM 1620 O O . LEU A 1 215 ? 18.328 19.031 2.457 1 84.62 215 LEU A O 1
ATOM 1624 N N . PRO A 1 216 ? 19.656 20.781 2.555 1 86.44 216 PRO A N 1
ATOM 1625 C CA . PRO A 1 216 ? 19.797 20.562 3.996 1 86.44 216 PRO A CA 1
ATOM 1626 C C . PRO A 1 216 ? 18.484 20.766 4.75 1 86.44 216 PRO A C 1
ATOM 1628 O O . PRO A 1 216 ? 18.188 20.047 5.711 1 86.44 216 PRO A O 1
ATOM 1631 N N . LEU A 1 217 ? 17.734 21.719 4.328 1 87.62 217 LEU A N 1
ATOM 1632 C CA . LEU A 1 217 ? 16.484 22.016 5.02 1 87.62 217 LEU A CA 1
ATOM 1633 C C . LEU A 1 217 ? 15.422 20.984 4.688 1 87.62 217 LEU A C 1
ATOM 1635 O O . LEU A 1 217 ? 14.445 20.844 5.426 1 87.62 217 LEU A O 1
ATOM 1639 N N . SER A 1 218 ? 15.602 20.25 3.625 1 91.94 218 SER A N 1
ATOM 1640 C CA . SER A 1 218 ? 14.648 19.219 3.227 1 91.94 218 SER A CA 1
ATOM 1641 C C . SER A 1 218 ? 15.047 17.859 3.77 1 91.94 218 SER A C 1
ATOM 1643 O O . SER A 1 218 ? 14.391 16.844 3.482 1 91.94 218 SER A O 1
ATOM 1645 N N . ALA A 1 219 ? 16.078 17.781 4.555 1 91.38 219 ALA A N 1
ATOM 1646 C CA . ALA A 1 219 ? 16.656 16.531 5.039 1 91.38 219 ALA A CA 1
ATOM 1647 C C . ALA A 1 219 ? 15.617 15.695 5.789 1 91.38 219 ALA A C 1
ATOM 1649 O O . ALA A 1 219 ? 15.539 14.484 5.609 1 91.38 219 ALA A O 1
ATOM 1650 N N . PRO A 1 220 ? 14.828 16.328 6.605 1 88.94 220 PRO A N 1
ATOM 1651 C CA . PRO A 1 220 ? 13.805 15.516 7.277 1 88.94 220 PRO A CA 1
ATOM 1652 C C . PRO A 1 220 ? 12.844 14.852 6.293 1 88.94 220 PRO A C 1
ATOM 1654 O O . PRO A 1 220 ? 12.414 13.719 6.516 1 88.94 220 PRO A O 1
ATOM 1657 N N . GLY A 1 221 ? 12.516 15.586 5.285 1 91.69 221 GLY A N 1
ATOM 1658 C CA . GLY A 1 221 ? 11.672 15.008 4.254 1 91.69 221 GLY A CA 1
ATOM 1659 C C . GLY A 1 221 ? 12.352 13.891 3.477 1 91.69 221 GLY A C 1
ATOM 1660 O O . GLY A 1 221 ? 11.727 12.867 3.182 1 91.69 221 GLY A O 1
ATOM 1661 N N . VAL A 1 222 ? 13.609 14.117 3.172 1 94.25 222 VAL A N 1
ATOM 1662 C CA . VAL A 1 222 ? 14.398 13.117 2.459 1 94.25 222 VAL A CA 1
ATOM 1663 C C . VAL A 1 222 ? 14.516 11.852 3.305 1 94.25 222 VAL A C 1
ATOM 1665 O O . VAL A 1 222 ? 14.344 10.742 2.797 1 94.25 222 VAL A O 1
ATOM 1668 N N . ALA A 1 223 ? 14.781 12.062 4.57 1 93.38 223 ALA A N 1
ATOM 1669 C CA . ALA A 1 223 ? 14.891 10.922 5.477 1 93.38 223 ALA A CA 1
ATOM 1670 C C . ALA A 1 223 ? 13.57 10.164 5.57 1 93.38 223 ALA A C 1
ATOM 1672 O O . ALA A 1 223 ? 13.539 8.945 5.418 1 93.38 223 ALA A O 1
ATOM 1673 N N . ALA A 1 224 ? 12.516 10.891 5.773 1 91.81 224 ALA A N 1
ATOM 1674 C CA . ALA A 1 224 ? 11.203 10.281 5.906 1 91.81 224 ALA A CA 1
ATOM 1675 C C . ALA A 1 224 ? 10.789 9.57 4.621 1 91.81 224 ALA A C 1
ATOM 1677 O O . ALA A 1 224 ? 10.297 8.438 4.656 1 91.81 224 ALA A O 1
ATOM 1678 N N . GLY A 1 225 ? 11 10.234 3.539 1 94.81 225 GLY A N 1
ATOM 1679 C CA . GLY A 1 225 ? 10.672 9.641 2.252 1 94.81 225 GLY A CA 1
ATOM 1680 C C . GLY A 1 225 ? 11.5 8.406 1.935 1 94.81 225 GLY A C 1
ATOM 1681 O O . GLY A 1 225 ? 10.969 7.418 1.427 1 94.81 225 GLY A O 1
ATOM 1682 N N . SER A 1 226 ? 12.766 8.484 2.258 1 96.62 226 SER A N 1
ATOM 1683 C CA . SER A 1 226 ? 13.656 7.359 1.976 1 96.62 226 SER A CA 1
ATOM 1684 C C . SER A 1 226 ? 13.297 6.145 2.826 1 96.62 226 SER A C 1
ATOM 1686 O O . SER A 1 226 ? 13.328 5.012 2.342 1 96.62 226 SER A O 1
ATOM 1688 N N . ILE A 1 227 ? 12.969 6.379 4.047 1 94.31 227 ILE A N 1
ATOM 1689 C CA . ILE A 1 227 ? 12.578 5.285 4.934 1 94.31 227 ILE A CA 1
ATOM 1690 C C . ILE A 1 227 ? 11.281 4.652 4.434 1 94.31 227 ILE A C 1
ATOM 1692 O O . ILE A 1 227 ? 11.18 3.426 4.328 1 94.31 227 ILE A O 1
ATOM 1696 N N . LEU A 1 228 ? 10.352 5.484 4.141 1 93.12 228 LEU A N 1
ATOM 1697 C CA . LEU A 1 228 ? 9.062 5.008 3.648 1 93.12 228 LEU A CA 1
ATOM 1698 C C . LEU A 1 228 ? 9.234 4.191 2.373 1 93.12 228 LEU A C 1
ATOM 1700 O O . LEU A 1 228 ? 8.727 3.072 2.275 1 93.12 228 LEU A O 1
ATOM 1704 N N . VAL A 1 229 ? 9.969 4.723 1.454 1 96.94 229 VAL A N 1
ATOM 1705 C CA . VAL A 1 229 ? 10.156 4.09 0.152 1 96.94 229 VAL A CA 1
ATOM 1706 C C . VAL A 1 229 ? 10.977 2.814 0.311 1 96.94 229 VAL A C 1
ATOM 1708 O O . VAL A 1 229 ? 10.719 1.812 -0.357 1 96.94 229 VAL A O 1
ATOM 1711 N N . PHE A 1 230 ? 11.969 2.877 1.14 1 97.38 230 PHE A N 1
ATOM 1712 C CA . PHE A 1 230 ? 12.758 1.679 1.4 1 97.38 230 PHE A CA 1
ATOM 1713 C C . PHE A 1 230 ? 11.875 0.545 1.903 1 97.38 230 PHE A C 1
ATOM 1715 O O . PHE A 1 230 ? 11.984 -0.589 1.432 1 97.38 230 PHE A O 1
ATOM 1722 N N . VAL A 1 231 ? 11.047 0.82 2.834 1 96.06 231 VAL A N 1
ATOM 1723 C CA . VAL A 1 231 ? 10.148 -0.179 3.412 1 96.06 231 VAL A CA 1
ATOM 1724 C C . VAL A 1 231 ? 9.227 -0.734 2.332 1 96.06 231 VAL A C 1
ATOM 1726 O O . VAL A 1 231 ? 9 -1.944 2.26 1 96.06 231 VAL A O 1
ATOM 1729 N N . LEU A 1 232 ? 8.711 0.107 1.537 1 95.56 232 LEU A N 1
ATOM 1730 C CA . LEU A 1 232 ? 7.82 -0.317 0.462 1 95.56 232 LEU A CA 1
ATOM 1731 C C . LEU A 1 232 ? 8.555 -1.215 -0.529 1 95.56 232 LEU A C 1
ATOM 1733 O O . LEU A 1 232 ? 7.996 -2.207 -1.004 1 95.56 232 LEU A O 1
ATOM 1737 N N . CYS A 1 233 ? 9.797 -0.901 -0.786 1 97.88 233 CYS A N 1
ATOM 1738 C CA . CYS A 1 233 ? 10.594 -1.684 -1.723 1 97.88 233 CYS A CA 1
ATOM 1739 C C . CYS A 1 233 ? 10.914 -3.061 -1.149 1 97.88 233 CYS A C 1
ATOM 1741 O O . CYS A 1 233 ? 10.875 -4.062 -1.866 1 97.88 233 CYS A O 1
ATOM 1743 N N . MET A 1 234 ? 11.211 -3.092 0.109 1 97.38 234 MET A N 1
ATOM 1744 C CA . MET A 1 234 ? 11.531 -4.355 0.768 1 97.38 234 MET A CA 1
ATOM 1745 C C . MET A 1 234 ? 10.359 -5.32 0.702 1 97.38 234 MET A C 1
ATOM 1747 O O . MET A 1 234 ? 10.547 -6.535 0.642 1 97.38 234 MET A O 1
ATOM 1751 N N . ASN A 1 235 ? 9.164 -4.75 0.613 1 95.62 235 ASN A N 1
ATOM 1752 C CA . ASN A 1 235 ? 7.969 -5.582 0.745 1 95.62 235 ASN A CA 1
ATOM 1753 C C . ASN A 1 235 ? 7.242 -5.738 -0.589 1 95.62 235 ASN A C 1
ATOM 1755 O O . ASN A 1 235 ? 6.086 -6.16 -0.626 1 95.62 235 ASN A O 1
ATOM 1759 N N . THR A 1 236 ? 7.883 -5.422 -1.637 1 95.19 236 THR A N 1
ATOM 1760 C CA . THR A 1 236 ? 7.277 -5.477 -2.961 1 95.19 236 THR A CA 1
ATOM 1761 C C . THR A 1 236 ? 6.938 -6.914 -3.342 1 95.19 236 THR A C 1
ATOM 1763 O O . THR A 1 236 ? 7.746 -7.824 -3.145 1 95.19 236 THR A O 1
ATOM 1766 N N . TYR A 1 237 ? 5.723 -7.105 -3.857 1 93.94 237 TYR A N 1
ATOM 1767 C CA . TYR A 1 237 ? 5.293 -8.438 -4.262 1 93.94 237 TYR A CA 1
ATOM 1768 C C . TYR A 1 237 ? 4.875 -8.453 -5.73 1 93.94 237 TYR A C 1
ATOM 1770 O O . TYR A 1 237 ? 5.59 -8.992 -6.578 1 93.94 237 TYR A O 1
ATOM 1778 N N . ALA A 1 238 ? 3.801 -7.742 -6.051 1 91.81 238 ALA A N 1
ATOM 1779 C CA . ALA A 1 238 ? 3.184 -7.816 -7.371 1 91.81 238 ALA A CA 1
ATOM 1780 C C . ALA A 1 238 ? 4.164 -7.383 -8.461 1 91.81 238 ALA A C 1
ATOM 1782 O O . ALA A 1 238 ? 4.297 -8.055 -9.484 1 91.81 238 ALA A O 1
ATOM 1783 N N . THR A 1 239 ? 4.863 -6.344 -8.203 1 94.56 239 THR A N 1
ATOM 1784 C CA . THR A 1 239 ? 5.797 -5.82 -9.188 1 94.56 239 THR A CA 1
ATOM 1785 C C . THR A 1 239 ? 6.934 -6.805 -9.438 1 94.56 239 THR A C 1
ATOM 1787 O O . THR A 1 239 ? 7.332 -7.031 -10.578 1 94.56 239 THR A O 1
ATOM 1790 N N . ALA A 1 240 ? 7.422 -7.395 -8.391 1 95.38 240 ALA A N 1
ATOM 1791 C CA . ALA A 1 240 ? 8.516 -8.359 -8.5 1 95.38 240 ALA A CA 1
ATOM 1792 C C . ALA A 1 240 ? 8.086 -9.586 -9.297 1 95.38 240 ALA A C 1
ATOM 1794 O O . ALA A 1 240 ? 8.836 -10.086 -10.141 1 95.38 240 ALA A O 1
ATOM 1795 N N . VAL A 1 241 ? 6.906 -10.031 -9.102 1 92.75 241 VAL A N 1
ATOM 1796 C CA . VAL A 1 241 ? 6.445 -11.25 -9.742 1 92.75 241 VAL A CA 1
ATOM 1797 C C . VAL A 1 241 ? 6.082 -10.961 -11.195 1 92.75 241 VAL A C 1
ATOM 1799 O O . VAL A 1 241 ? 6.477 -11.703 -12.102 1 92.75 241 VAL A O 1
ATOM 1802 N N . LEU A 1 242 ? 5.355 -9.922 -11.438 1 91.44 242 LEU A N 1
ATOM 1803 C CA . LEU A 1 242 ? 4.852 -9.625 -12.773 1 91.44 242 LEU A CA 1
ATOM 1804 C C . LEU A 1 242 ? 5.988 -9.242 -13.711 1 91.44 242 LEU A C 1
ATOM 1806 O O . LEU A 1 242 ? 6.012 -9.664 -14.875 1 91.44 242 LEU A O 1
ATOM 1810 N N . LEU A 1 243 ? 6.93 -8.484 -13.219 1 93.19 243 LEU A N 1
ATOM 1811 C CA . LEU A 1 243 ? 7.961 -7.949 -14.094 1 93.19 243 LEU A CA 1
ATOM 1812 C C . LEU A 1 243 ? 9.234 -8.781 -14.016 1 93.19 243 LEU A C 1
ATOM 1814 O O . LEU A 1 243 ? 10.031 -8.805 -14.961 1 93.19 243 LEU A O 1
ATOM 1818 N N . GLY A 1 244 ? 9.492 -9.398 -12.938 1 92.12 244 GLY A N 1
ATOM 1819 C CA . GLY A 1 244 ? 10.711 -10.164 -12.75 1 92.12 244 GLY A CA 1
ATOM 1820 C C . GLY A 1 244 ? 10.625 -11.57 -13.32 1 92.12 244 GLY A C 1
ATOM 1821 O O . GLY A 1 244 ? 11.648 -12.172 -13.641 1 92.12 244 GLY A O 1
ATOM 1822 N N . GLY A 1 245 ? 9.414 -12.117 -13.367 1 85.38 245 GLY A N 1
ATOM 1823 C CA . GLY A 1 245 ? 9.258 -13.469 -13.898 1 85.38 245 GLY A CA 1
ATOM 1824 C C . GLY A 1 245 ? 9.578 -14.547 -12.883 1 85.38 245 GLY A C 1
ATOM 1825 O O . GLY A 1 245 ? 9.82 -14.258 -11.711 1 85.38 245 GLY A O 1
ATOM 1826 N N . PRO A 1 246 ? 9.641 -15.758 -13.305 1 82.56 246 PRO A N 1
ATOM 1827 C CA . PRO A 1 246 ? 9.789 -16.906 -12.406 1 82.56 246 PRO A CA 1
ATOM 1828 C C . PRO A 1 246 ? 11.203 -17.047 -11.852 1 82.56 246 PRO A C 1
ATOM 1830 O O . PRO A 1 246 ? 11.406 -17.656 -10.805 1 82.56 246 PRO A O 1
ATOM 1833 N N . ARG A 1 247 ? 12.156 -16.484 -12.562 1 86.25 247 ARG A N 1
ATOM 1834 C CA . ARG A 1 247 ? 13.547 -16.656 -12.141 1 86.25 247 ARG A CA 1
ATOM 1835 C C . ARG A 1 247 ? 13.969 -15.586 -11.148 1 86.25 247 ARG A C 1
ATOM 1837 O O . ARG A 1 247 ? 14.969 -15.742 -10.445 1 86.25 247 ARG A O 1
ATOM 1844 N N . PHE A 1 248 ? 13.32 -14.555 -11.109 1 90.75 248 PHE A N 1
ATOM 1845 C CA . PHE A 1 248 ? 13.609 -13.453 -10.203 1 90.75 248 PHE A CA 1
ATOM 1846 C C . PHE A 1 248 ? 12.734 -13.531 -8.953 1 90.75 248 PHE A C 1
ATOM 1848 O O . PHE A 1 248 ? 11.508 -13.516 -9.047 1 90.75 248 PHE A O 1
ATOM 1855 N N . LYS A 1 249 ? 13.414 -13.703 -7.82 1 92.81 249 LYS A N 1
ATOM 1856 C CA . LYS A 1 249 ? 12.602 -13.852 -6.613 1 92.81 249 LYS A CA 1
ATOM 1857 C C . LYS A 1 249 ? 13.047 -12.875 -5.531 1 92.81 249 LYS A C 1
ATOM 1859 O O . LYS A 1 249 ? 14.242 -12.695 -5.297 1 92.81 249 LYS A O 1
ATOM 1864 N N . MET A 1 250 ? 12.125 -12.258 -4.941 1 96.5 250 MET A N 1
ATOM 1865 C CA . MET A 1 250 ? 12.297 -11.422 -3.756 1 96.5 250 MET A CA 1
ATOM 1866 C C . MET A 1 250 ? 11.617 -12.047 -2.543 1 96.5 250 MET A C 1
ATOM 1868 O O . MET A 1 250 ? 10.938 -13.07 -2.664 1 96.5 250 MET A O 1
ATOM 1872 N N . MET A 1 251 ? 11.836 -11.477 -1.423 1 96.69 251 MET A N 1
ATOM 1873 C CA . MET A 1 251 ? 11.43 -12.094 -0.165 1 96.69 251 MET A CA 1
ATOM 1874 C C . MET A 1 251 ? 9.914 -12.195 -0.074 1 96.69 251 MET A C 1
ATOM 1876 O O . MET A 1 251 ? 9.375 -13.242 0.308 1 96.69 251 MET A O 1
ATOM 1880 N N . ALA A 1 252 ? 9.172 -11.18 -0.455 1 95.56 252 ALA A N 1
ATOM 1881 C CA . ALA A 1 252 ? 7.719 -11.203 -0.318 1 95.56 252 ALA A CA 1
ATOM 1882 C C . ALA A 1 252 ? 7.105 -12.312 -1.162 1 95.56 252 ALA A C 1
ATOM 1884 O O . ALA A 1 252 ? 6.312 -13.117 -0.661 1 95.56 252 ALA A O 1
ATOM 1885 N N . PRO A 1 253 ? 7.523 -12.469 -2.434 1 94.81 253 PRO A N 1
ATOM 1886 C CA . PRO A 1 253 ? 7.023 -13.594 -3.223 1 94.81 253 PRO A CA 1
ATOM 1887 C C . PRO A 1 253 ? 7.434 -14.945 -2.645 1 94.81 253 PRO A C 1
ATOM 1889 O O . PRO A 1 253 ? 6.668 -15.914 -2.715 1 94.81 253 PRO A O 1
ATOM 1892 N N . ALA A 1 254 ? 8.633 -15.039 -2.111 1 95.38 254 ALA A N 1
ATOM 1893 C CA . ALA A 1 254 ? 9.094 -16.297 -1.516 1 95.38 254 ALA A CA 1
ATOM 1894 C C . ALA A 1 254 ? 8.227 -16.688 -0.32 1 95.38 254 ALA A C 1
ATOM 1896 O O . ALA A 1 254 ? 7.902 -17.859 -0.14 1 95.38 254 ALA A O 1
ATOM 1897 N N . ILE A 1 255 ? 7.887 -15.719 0.492 1 94.31 255 ILE A N 1
ATOM 1898 C CA . ILE A 1 255 ? 7.02 -15.961 1.64 1 94.31 255 ILE A CA 1
ATOM 1899 C C . ILE A 1 255 ? 5.652 -16.453 1.161 1 94.31 255 ILE A C 1
ATOM 1901 O O . ILE A 1 255 ? 5.133 -17.438 1.666 1 94.31 255 ILE A O 1
ATOM 1905 N N . PHE A 1 256 ? 5.184 -15.781 0.203 1 92.56 256 PHE A N 1
ATOM 1906 C CA . PHE A 1 256 ? 3.889 -16.141 -0.368 1 92.56 256 PHE A CA 1
ATOM 1907 C C . PHE A 1 256 ? 3.9 -17.578 -0.883 1 92.56 256 PHE A C 1
ATOM 1909 O O . PHE A 1 256 ? 2.971 -18.344 -0.622 1 92.56 256 PHE A O 1
ATOM 1916 N N . ASP A 1 257 ? 4.922 -17.953 -1.547 1 92.19 257 ASP A N 1
ATOM 1917 C CA . ASP A 1 257 ? 5.047 -19.281 -2.123 1 92.19 257 ASP A CA 1
ATOM 1918 C C . ASP A 1 257 ? 5.09 -20.359 -1.03 1 92.19 257 ASP A C 1
ATOM 1920 O O . ASP A 1 257 ? 4.523 -21.438 -1.191 1 92.19 257 ASP A O 1
ATOM 1924 N N . GLN A 1 258 ? 5.758 -20.047 0.029 1 90.44 258 GLN A N 1
ATOM 1925 C CA . GLN A 1 258 ? 5.844 -21.016 1.122 1 90.44 258 GLN A CA 1
ATOM 1926 C C . GLN A 1 258 ? 4.469 -21.281 1.728 1 90.44 258 GLN A C 1
ATOM 1928 O O . GLN A 1 258 ? 4.148 -22.422 2.084 1 90.44 258 GLN A O 1
ATOM 1933 N N . PHE A 1 259 ? 3.643 -20.297 1.785 1 87.12 259 PHE A N 1
ATOM 1934 C CA . PHE A 1 259 ? 2.344 -20.438 2.428 1 87.12 259 PHE A CA 1
ATOM 1935 C C . PHE A 1 259 ? 1.327 -21.047 1.464 1 87.12 259 PHE A C 1
ATOM 1937 O O . PHE A 1 259 ? 0.469 -21.828 1.868 1 87.12 259 PHE A O 1
ATOM 1944 N N . VAL A 1 260 ? 1.348 -20.688 0.259 1 84.31 260 VAL A N 1
ATOM 1945 C CA . VAL A 1 260 ? 0.276 -21.016 -0.671 1 84.31 260 VAL A CA 1
ATOM 1946 C C . VAL A 1 260 ? 0.67 -22.25 -1.489 1 84.31 260 VAL A C 1
ATOM 1948 O O . VAL A 1 260 ? -0.151 -23.141 -1.718 1 84.31 260 VAL A O 1
ATOM 1951 N N . ARG A 1 261 ? 1.877 -22.328 -1.92 1 83.31 261 ARG A N 1
ATOM 1952 C CA . ARG A 1 261 ? 2.287 -23.422 -2.805 1 83.31 261 ARG A CA 1
ATOM 1953 C C . ARG A 1 261 ? 2.99 -24.531 -2.023 1 83.31 261 ARG A C 1
ATOM 1955 O O . ARG A 1 261 ? 2.699 -25.703 -2.215 1 83.31 261 ARG A O 1
ATOM 1962 N N . GLY A 1 262 ? 3.842 -24.203 -1.155 1 82.62 262 GLY A N 1
ATOM 1963 C CA . GLY A 1 262 ? 4.645 -25.172 -0.434 1 82.62 262 GLY A CA 1
ATOM 1964 C C . GLY A 1 262 ? 3.957 -25.703 0.808 1 82.62 262 GLY A C 1
ATOM 1965 O O . GLY A 1 262 ? 4.312 -26.781 1.31 1 82.62 262 GLY A O 1
ATOM 1966 N N . ASN A 1 263 ? 3.061 -25 1.31 1 81.69 263 ASN A N 1
ATOM 1967 C CA . ASN A 1 263 ? 2.379 -25.328 2.559 1 81.69 263 ASN A CA 1
ATOM 1968 C C . ASN A 1 263 ? 3.371 -25.531 3.701 1 81.69 263 ASN A C 1
ATOM 1970 O O . ASN A 1 263 ? 3.172 -26.391 4.555 1 81.69 263 ASN A O 1
ATOM 1974 N N . ASN A 1 264 ? 4.539 -24.969 3.568 1 88.56 264 ASN A N 1
ATOM 1975 C CA . ASN A 1 264 ? 5.539 -24.953 4.633 1 88.56 264 ASN A CA 1
ATOM 1976 C C . ASN A 1 264 ? 5.441 -23.688 5.469 1 88.56 264 ASN A C 1
ATOM 1978 O O . ASN A 1 264 ? 6.289 -22.797 5.363 1 88.56 264 ASN A O 1
ATOM 1982 N N . TRP A 1 265 ? 4.562 -23.719 6.367 1 86.94 265 TRP A N 1
ATOM 1983 C CA . TRP A 1 265 ? 4.207 -22.531 7.129 1 86.94 265 TRP A CA 1
ATOM 1984 C C . TRP A 1 265 ? 5.344 -22.125 8.07 1 86.94 265 TRP A C 1
ATOM 1986 O O . TRP A 1 265 ? 5.66 -20.953 8.203 1 86.94 265 TRP A O 1
ATOM 1996 N N . PRO A 1 266 ? 5.992 -23.125 8.656 1 90.06 266 PRO A N 1
ATOM 1997 C CA . PRO A 1 266 ? 7.098 -22.734 9.539 1 90.06 266 PRO A CA 1
ATOM 1998 C C . PRO A 1 266 ? 8.203 -21.984 8.797 1 90.06 266 PRO A C 1
ATOM 2000 O O . PRO A 1 266 ? 8.695 -20.969 9.273 1 90.06 266 PRO A O 1
ATOM 2003 N N . MET A 1 267 ? 8.523 -22.469 7.633 1 91.56 267 MET A N 1
ATOM 2004 C CA . MET A 1 267 ? 9.547 -21.797 6.844 1 91.56 267 MET A CA 1
ATOM 2005 C C . MET A 1 267 ? 9.039 -20.438 6.344 1 91.56 267 MET A C 1
ATOM 2007 O O . MET A 1 267 ? 9.781 -19.453 6.336 1 91.56 267 MET A O 1
ATOM 2011 N N . GLY A 1 268 ? 7.773 -20.422 5.914 1 93.12 268 GLY A N 1
ATOM 2012 C CA . GLY A 1 268 ? 7.18 -19.141 5.523 1 93.12 268 GLY A CA 1
ATOM 2013 C C . GLY A 1 268 ? 7.211 -18.109 6.625 1 93.12 268 GLY A C 1
ATOM 2014 O O . GLY A 1 268 ? 7.562 -16.953 6.379 1 93.12 268 GLY A O 1
ATOM 2015 N N . ALA A 1 269 ? 6.914 -18.562 7.777 1 92.81 269 ALA A N 1
ATOM 2016 C CA . ALA A 1 269 ? 6.934 -17.672 8.938 1 92.81 269 ALA A CA 1
ATOM 2017 C C . ALA A 1 269 ? 8.352 -17.203 9.242 1 92.81 269 ALA A C 1
ATOM 2019 O O . ALA A 1 269 ? 8.57 -16.031 9.562 1 92.81 269 ALA A O 1
ATOM 2020 N N . THR A 1 270 ? 9.242 -18.109 9.148 1 94.12 270 THR A N 1
ATOM 2021 C CA . THR A 1 270 ? 10.648 -17.781 9.367 1 94.12 270 THR A CA 1
ATOM 2022 C C . THR A 1 270 ? 11.109 -16.688 8.398 1 94.12 270 THR A C 1
ATOM 2024 O O . THR A 1 270 ? 11.703 -15.695 8.805 1 94.12 270 THR A O 1
ATOM 2027 N N . LEU A 1 271 ? 10.82 -16.875 7.164 1 95.38 271 LEU A N 1
ATOM 2028 C CA . LEU A 1 271 ? 11.219 -15.914 6.145 1 95.38 271 LEU A CA 1
ATOM 2029 C C . LEU A 1 271 ? 10.555 -14.57 6.383 1 95.38 271 LEU A C 1
ATOM 2031 O O . LEU A 1 271 ? 11.156 -13.516 6.148 1 95.38 271 LEU A O 1
ATOM 2035 N N . ALA A 1 272 ? 9.328 -14.594 6.777 1 94.38 272 ALA A N 1
ATOM 2036 C CA . ALA A 1 272 ? 8.594 -13.367 7.078 1 94.38 272 ALA A CA 1
ATOM 2037 C C . ALA A 1 272 ? 9.289 -12.562 8.172 1 94.38 272 ALA A C 1
ATOM 2039 O O . ALA A 1 272 ? 9.461 -11.352 8.047 1 94.38 272 ALA A O 1
ATOM 2040 N N . PHE A 1 273 ? 9.688 -13.211 9.188 1 93.25 273 PHE A N 1
ATOM 2041 C CA . PHE A 1 273 ? 10.312 -12.516 10.297 1 93.25 273 PHE A CA 1
ATOM 2042 C C . PHE A 1 273 ? 11.742 -12.102 9.953 1 93.25 273 PHE A C 1
ATOM 2044 O O . PHE A 1 273 ? 12.242 -11.094 10.445 1 93.25 273 PHE A O 1
ATOM 2051 N N . MET A 1 274 ? 12.367 -12.859 9.109 1 95.31 274 MET A N 1
ATOM 2052 C CA . MET A 1 274 ? 13.664 -12.414 8.609 1 95.31 274 MET A CA 1
ATOM 2053 C C . MET A 1 274 ? 13.523 -11.141 7.789 1 95.31 274 MET A C 1
ATOM 2055 O O . MET A 1 274 ? 14.328 -10.219 7.922 1 95.31 274 MET A O 1
ATOM 2059 N N . LEU A 1 275 ? 12.539 -11.148 6.926 1 95.56 275 LEU A N 1
ATOM 2060 C CA . LEU A 1 275 ? 12.258 -9.945 6.152 1 95.56 275 LEU A CA 1
ATOM 2061 C C . LEU A 1 275 ? 11.992 -8.758 7.07 1 95.56 275 LEU A C 1
ATOM 2063 O O . LEU A 1 275 ? 12.523 -7.668 6.855 1 95.56 275 LEU A O 1
ATOM 2067 N N . LEU A 1 276 ? 11.195 -8.992 8.055 1 92.81 276 LEU A N 1
ATOM 2068 C CA . LEU A 1 276 ? 10.859 -7.949 9.016 1 92.81 276 LEU A CA 1
ATOM 2069 C C . LEU A 1 276 ? 12.109 -7.469 9.75 1 92.81 276 LEU A C 1
ATOM 2071 O O . LEU A 1 276 ? 12.328 -6.262 9.898 1 92.81 276 LEU A O 1
ATOM 2075 N N . ALA A 1 277 ? 12.891 -8.375 10.188 1 93.19 277 ALA A N 1
ATOM 2076 C CA . ALA A 1 277 ? 14.102 -8.047 10.938 1 93.19 277 ALA A CA 1
ATOM 2077 C C . ALA A 1 277 ? 15.062 -7.211 10.094 1 93.19 277 ALA A C 1
ATOM 2079 O O . ALA A 1 277 ? 15.594 -6.203 10.555 1 93.19 277 ALA A O 1
ATOM 2080 N N . VAL A 1 278 ? 15.25 -7.609 8.883 1 94.81 278 VAL A N 1
ATOM 2081 C CA . VAL A 1 278 ? 16.156 -6.887 8 1 94.81 278 VAL A CA 1
ATOM 2082 C C . VAL A 1 278 ? 15.586 -5.504 7.691 1 94.81 278 VAL A C 1
ATOM 2084 O O . VAL A 1 278 ? 16.312 -4.504 7.746 1 94.81 278 VAL A O 1
ATOM 2087 N N . THR A 1 279 ? 14.328 -5.453 7.395 1 94.94 279 THR A N 1
ATOM 2088 C CA . THR A 1 279 ? 13.68 -4.18 7.102 1 94.94 279 THR A CA 1
ATOM 2089 C C . THR A 1 279 ? 13.797 -3.229 8.289 1 94.94 279 THR A C 1
ATOM 2091 O O . THR A 1 279 ? 14.18 -2.068 8.125 1 94.94 279 THR A O 1
ATOM 2094 N N . MET A 1 280 ? 13.516 -3.723 9.445 1 91.81 280 MET A N 1
ATOM 2095 C CA . MET A 1 280 ? 13.547 -2.895 10.648 1 91.81 280 MET A CA 1
ATOM 2096 C C . MET A 1 280 ? 14.969 -2.455 10.977 1 91.81 280 MET A C 1
ATOM 2098 O O . MET A 1 280 ? 15.188 -1.318 11.391 1 91.81 280 MET A O 1
ATOM 2102 N N . SER A 1 281 ? 15.891 -3.338 10.883 1 94 281 SER A N 1
ATOM 2103 C CA . SER A 1 281 ? 17.281 -3.002 11.172 1 94 281 SER A CA 1
ATOM 2104 C C . SER A 1 281 ? 17.766 -1.851 10.297 1 94 281 SER A C 1
ATOM 2106 O O . SER A 1 281 ? 18.328 -0.878 10.797 1 94 281 SER A O 1
ATOM 2108 N N . PHE A 1 282 ? 17.438 -1.911 9.039 1 92.12 282 PHE A N 1
ATOM 2109 C CA . PHE A 1 282 ? 17.891 -0.876 8.117 1 92.12 282 PHE A CA 1
ATOM 2110 C C . PHE A 1 282 ? 17.094 0.408 8.312 1 92.12 282 PHE A C 1
ATOM 2112 O O . PHE A 1 282 ? 17.641 1.507 8.148 1 92.12 282 PHE A O 1
ATOM 2119 N N . THR A 1 283 ? 15.891 0.259 8.617 1 90.38 283 THR A N 1
ATOM 2120 C CA . THR A 1 283 ? 15.062 1.435 8.852 1 90.38 283 THR A CA 1
ATOM 2121 C C . THR A 1 283 ? 15.5 2.16 10.125 1 90.38 283 THR A C 1
ATOM 2123 O O . THR A 1 283 ? 15.625 3.385 10.133 1 90.38 283 THR A O 1
ATOM 2126 N N . ILE A 1 284 ? 15.773 1.438 11.18 1 89 284 ILE A N 1
ATOM 2127 C CA . ILE A 1 284 ? 16.203 2.02 12.445 1 89 284 ILE A CA 1
ATOM 2128 C C . ILE A 1 284 ? 17.578 2.643 12.289 1 89 284 ILE A C 1
ATOM 2130 O O . ILE A 1 284 ? 17.812 3.789 12.688 1 89 284 ILE A O 1
ATOM 2134 N N . PHE A 1 285 ? 18.422 1.922 11.703 1 90.06 285 PHE A N 1
ATOM 2135 C CA . PHE A 1 285 ? 19.781 2.43 11.5 1 90.06 285 PHE A CA 1
ATOM 2136 C C . PHE A 1 285 ? 19.766 3.674 10.617 1 90.06 285 PHE A C 1
ATOM 2138 O O . PHE A 1 285 ? 20.5 4.633 10.875 1 90.06 285 PHE A O 1
ATOM 2145 N N . GLY A 1 286 ? 18.969 3.633 9.586 1 87.38 286 GLY A N 1
ATOM 2146 C CA . GLY A 1 286 ? 18.828 4.805 8.734 1 87.38 286 GLY A CA 1
ATOM 2147 C C . GLY A 1 286 ? 18.25 6.004 9.461 1 87.38 286 GLY A C 1
ATOM 2148 O O . GLY A 1 286 ? 18.719 7.129 9.281 1 87.38 286 GLY A O 1
ATOM 2149 N N . SER A 1 287 ? 17.344 5.734 10.289 1 85.5 287 SER A N 1
ATOM 2150 C CA . SER A 1 287 ? 16.703 6.805 11.047 1 85.5 287 SER A CA 1
ATOM 2151 C C . SER A 1 287 ? 17.672 7.422 12.047 1 85.5 287 SER A C 1
ATOM 2153 O O . SER A 1 287 ? 17.703 8.641 12.227 1 85.5 287 SER A O 1
ATOM 2155 N N . ILE A 1 288 ? 18.469 6.609 12.734 1 85.88 288 ILE A N 1
ATOM 2156 C CA . ILE A 1 288 ? 19.438 7.078 13.727 1 85.88 288 ILE A CA 1
ATOM 2157 C C . ILE A 1 288 ? 20.547 7.848 13.023 1 85.88 288 ILE A C 1
ATOM 2159 O O . ILE A 1 288 ? 20.984 8.898 13.508 1 85.88 288 ILE A O 1
ATOM 2163 N N . ALA A 1 289 ? 20.938 7.336 11.961 1 84.25 289 ALA A N 1
ATOM 2164 C CA . ALA A 1 289 ? 22 7.988 11.203 1 84.25 289 ALA A CA 1
ATOM 2165 C C . ALA A 1 289 ? 21.578 9.375 10.742 1 84.25 289 ALA A C 1
ATOM 2167 O O . ALA A 1 289 ? 22.359 10.328 10.797 1 84.25 289 ALA A O 1
ATOM 2168 N N . PHE A 1 290 ? 20.359 9.508 10.352 1 80.94 290 PHE A N 1
ATOM 2169 C CA . PHE A 1 290 ? 19.828 10.797 9.906 1 80.94 290 PHE A CA 1
ATOM 2170 C C . PHE A 1 290 ? 19.625 11.734 11.086 1 80.94 290 PHE A C 1
ATOM 2172 O O . PHE A 1 290 ? 19.906 12.93 10.992 1 80.94 290 PHE A O 1
ATOM 2179 N N . ALA A 1 291 ? 19.156 11.195 12.148 1 77.5 291 ALA A N 1
ATOM 2180 C CA . ALA A 1 291 ? 18.922 12.008 13.344 1 77.5 291 ALA A CA 1
ATOM 2181 C C . ALA A 1 291 ? 20.219 12.562 13.891 1 77.5 291 ALA A C 1
ATOM 2183 O O . ALA A 1 291 ? 20.281 13.719 14.328 1 77.5 291 ALA A O 1
ATOM 2184 N N . ARG A 1 292 ? 21.188 11.828 13.914 1 75.88 292 ARG A N 1
ATOM 2185 C CA . ARG A 1 292 ? 22.484 12.25 14.414 1 75.88 292 ARG A CA 1
ATOM 2186 C C . ARG A 1 292 ? 23.094 13.336 13.531 1 75.88 292 ARG A C 1
ATOM 2188 O O . ARG A 1 292 ? 23.719 14.281 14.031 1 75.88 292 ARG A O 1
ATOM 2195 N N . ARG A 1 293 ? 22.859 13.203 12.352 1 69.75 293 ARG A N 1
ATOM 2196 C CA . ARG A 1 293 ? 23.406 14.188 11.422 1 69.75 293 ARG A CA 1
ATOM 2197 C C . ARG A 1 293 ? 22.672 15.516 11.531 1 69.75 293 ARG A C 1
ATOM 2199 O O . ARG A 1 293 ? 23.281 16.578 11.445 1 69.75 293 ARG A O 1
ATOM 2206 N N . TYR A 1 294 ? 21.438 15.398 11.75 1 64.5 294 TYR A N 1
ATOM 2207 C CA . TYR A 1 294 ? 20.641 16.625 11.859 1 64.5 294 TYR A CA 1
ATOM 2208 C C . TYR A 1 294 ? 20.828 17.25 13.234 1 64.5 294 TYR A C 1
ATOM 2210 O O . TYR A 1 294 ? 20.812 18.484 13.359 1 64.5 294 TYR A O 1
ATOM 2218 N N . ARG A 1 295 ? 20.891 16.453 14.273 1 55.19 295 ARG A N 1
ATOM 2219 C CA . ARG A 1 295 ? 21.172 17.047 15.578 1 55.19 295 ARG A CA 1
ATOM 2220 C C . ARG A 1 295 ? 22.562 17.672 15.609 1 55.19 295 ARG A C 1
ATOM 2222 O O . ARG A 1 295 ? 22.797 18.625 16.359 1 55.19 295 ARG A O 1
ATOM 2229 N N . ALA A 1 296 ? 23.422 17.172 14.977 1 50.44 296 ALA A N 1
ATOM 2230 C CA . ALA A 1 296 ? 24.781 17.719 14.992 1 50.44 296 ALA A CA 1
ATOM 2231 C C . ALA A 1 296 ? 24.828 19.078 14.297 1 50.44 296 ALA A C 1
ATOM 2233 O O . ALA A 1 296 ? 25.75 19.875 14.516 1 50.44 296 ALA A O 1
ATOM 2234 N N . ARG A 1 297 ? 23.781 19.328 13.523 1 46.47 297 ARG A N 1
ATOM 2235 C CA . ARG A 1 297 ? 23.859 20.672 12.969 1 46.47 297 ARG A CA 1
ATOM 2236 C C . ARG A 1 297 ? 22.953 21.625 13.742 1 46.47 297 ARG A C 1
ATOM 2238 O O . ARG A 1 297 ? 21.875 21.25 14.188 1 46.47 297 ARG A O 1
ATOM 2245 N N . MET B 1 1 ? 2.787 69.875 8.688 1 25.56 1 MET B N 1
ATOM 2246 C CA . MET B 1 1 ? 2.295 69.375 7.422 1 25.56 1 MET B CA 1
ATOM 2247 C C . MET B 1 1 ? 3.146 68.188 6.969 1 25.56 1 MET B C 1
ATOM 2249 O O . MET B 1 1 ? 2.619 67.188 6.457 1 25.56 1 MET B O 1
ATOM 2253 N N . THR B 1 2 ? 4.566 68.125 6.961 1 28.52 2 THR B N 1
ATOM 2254 C CA . THR B 1 2 ? 5.422 67.438 6 1 28.52 2 THR B CA 1
ATOM 2255 C C . THR B 1 2 ? 5.648 66 6.41 1 28.52 2 THR B C 1
ATOM 2257 O O . THR B 1 2 ? 6.379 65.312 5.742 1 28.52 2 THR B O 1
ATOM 2260 N N . LEU B 1 3 ? 5.523 65.562 7.664 1 34.16 3 LEU B N 1
ATOM 2261 C CA . LEU B 1 3 ? 6.109 64.25 8.133 1 34.16 3 LEU B CA 1
ATOM 2262 C C . LEU B 1 3 ? 5.34 63.094 7.586 1 34.16 3 LEU B C 1
ATOM 2264 O O . LEU B 1 3 ? 5.629 61.938 7.941 1 34.16 3 LEU B O 1
ATOM 2268 N N . ALA B 1 4 ? 4.031 63.219 6.988 1 38.94 4 ALA B N 1
ATOM 2269 C CA . ALA B 1 4 ? 3.07 62.188 6.613 1 38.94 4 ALA B CA 1
ATOM 2270 C C . ALA B 1 4 ? 3.562 61.375 5.406 1 38.94 4 ALA B C 1
ATOM 2272 O O . ALA B 1 4 ? 2.975 60.375 5.047 1 38.94 4 ALA B O 1
ATOM 2273 N N . GLU B 1 5 ? 4.496 61.969 4.602 1 34.19 5 GLU B N 1
ATOM 2274 C CA . GLU B 1 5 ? 4.562 61.438 3.244 1 34.19 5 GLU B CA 1
ATOM 2275 C C . GLU B 1 5 ? 5.281 60.094 3.209 1 34.19 5 GLU B C 1
ATOM 2277 O O . GLU B 1 5 ? 5.227 59.375 2.205 1 34.19 5 GLU B O 1
ATOM 2282 N N . GLY B 1 6 ? 6.246 59.719 4.09 1 35.03 6 GLY B N 1
ATOM 2283 C CA . GLY B 1 6 ? 7.289 58.75 3.727 1 35.03 6 GLY B CA 1
ATOM 2284 C C . GLY B 1 6 ? 6.82 57.312 3.74 1 35.03 6 GLY B C 1
ATOM 2285 O O . GLY B 1 6 ? 7.617 56.406 3.547 1 35.03 6 GLY B O 1
ATOM 2286 N N . MET B 1 7 ? 5.766 56.938 4.508 1 36 7 MET B N 1
ATOM 2287 C CA . MET B 1 7 ? 5.625 55.531 4.82 1 36 7 MET B CA 1
ATOM 2288 C C . MET B 1 7 ? 5.051 54.75 3.631 1 36 7 MET B C 1
ATOM 2290 O O . MET B 1 7 ? 4.672 53.594 3.762 1 36 7 MET B O 1
ATOM 2294 N N . ARG B 1 8 ? 4.684 55.406 2.484 1 35.53 8 ARG B N 1
ATOM 2295 C CA . ARG B 1 8 ? 3.766 54.688 1.595 1 35.53 8 ARG B CA 1
ATOM 2296 C C . ARG B 1 8 ? 4.434 53.469 0.976 1 35.53 8 ARG B C 1
ATOM 2298 O O . ARG B 1 8 ? 3.773 52.469 0.712 1 35.53 8 ARG B O 1
ATOM 2305 N N . GLY B 1 9 ? 5.633 53.594 0.3 1 33.16 9 GLY B N 1
ATOM 2306 C CA . GLY B 1 9 ? 5.785 52.844 -0.925 1 33.16 9 GLY B CA 1
ATOM 2307 C C . GLY B 1 9 ? 6.086 51.375 -0.677 1 33.16 9 GLY B C 1
ATOM 2308 O O . GLY B 1 9 ? 7.25 50.969 -0.672 1 33.16 9 GLY B O 1
ATOM 2309 N N . LYS B 1 10 ? 5.664 50.75 0.403 1 37.66 10 LYS B N 1
ATOM 2310 C CA . LYS B 1 10 ? 6.039 49.344 0.532 1 37.66 10 LYS B CA 1
ATOM 2311 C C . LYS B 1 10 ? 5.684 48.562 -0.727 1 37.66 10 LYS B C 1
ATOM 2313 O O . LYS B 1 10 ? 4.504 48.438 -1.078 1 37.66 10 LYS B O 1
ATOM 2318 N N . GLY B 1 11 ? 6.508 48.719 -1.88 1 34.75 11 GLY B N 1
ATOM 2319 C CA . GLY B 1 11 ? 6.418 48 -3.15 1 34.75 11 GLY B CA 1
ATOM 2320 C C . GLY B 1 11 ? 6.066 46.531 -2.996 1 34.75 11 GLY B C 1
ATOM 2321 O O . GLY B 1 11 ? 6.355 45.938 -1.965 1 34.75 11 GLY B O 1
ATOM 2322 N N . GLY B 1 12 ? 4.941 46.188 -3.52 1 34.91 12 GLY B N 1
ATOM 2323 C CA . GLY B 1 12 ? 4.422 44.844 -3.703 1 34.91 12 GLY B CA 1
ATOM 2324 C C . GLY B 1 12 ? 5.488 43.844 -4.09 1 34.91 12 GLY B C 1
ATOM 2325 O O . GLY B 1 12 ? 6.164 44 -5.109 1 34.91 12 GLY B O 1
ATOM 2326 N N . ALA B 1 13 ? 6.266 43.375 -3.105 1 37.31 13 ALA B N 1
ATOM 2327 C CA . ALA B 1 13 ? 7.191 42.281 -3.357 1 37.31 13 ALA B CA 1
ATOM 2328 C C . ALA B 1 13 ? 6.664 41.375 -4.457 1 37.31 13 ALA B C 1
ATOM 2330 O O . ALA B 1 13 ? 5.641 40.688 -4.277 1 37.31 13 ALA B O 1
ATOM 2331 N N . SER B 1 14 ? 6.699 41.844 -5.738 1 37.38 14 SER B N 1
ATOM 2332 C CA . SER B 1 14 ? 6.387 41.031 -6.918 1 37.38 14 SER B CA 1
ATOM 2333 C C . SER B 1 14 ? 6.855 39.594 -6.754 1 37.38 14 SER B C 1
ATOM 2335 O O . SER B 1 14 ? 8 39.344 -6.371 1 37.38 14 SER B O 1
ATOM 2337 N N . ALA B 1 15 ? 6.086 38.812 -6.285 1 40.88 15 ALA B N 1
ATOM 2338 C CA . ALA B 1 15 ? 6.305 37.375 -6.344 1 40.88 15 ALA B CA 1
ATOM 2339 C C . ALA B 1 15 ? 7.18 37 -7.535 1 40.88 15 ALA B C 1
ATOM 2341 O O . ALA B 1 15 ? 6.699 36.938 -8.672 1 40.88 15 ALA B O 1
ATOM 2342 N N . LYS B 1 16 ? 8.422 37.438 -7.555 1 42.03 16 LYS B N 1
ATOM 2343 C CA . LYS B 1 16 ? 9.328 37.125 -8.648 1 42.03 16 LYS B CA 1
ATOM 2344 C C . LYS B 1 16 ? 9.195 35.656 -9.047 1 42.03 16 LYS B C 1
ATOM 2346 O O . LYS B 1 16 ? 9.32 34.75 -8.203 1 42.03 16 LYS B O 1
ATOM 2351 N N . ALA B 1 17 ? 8.523 35.312 -10.141 1 42 17 ALA B N 1
ATOM 2352 C CA . ALA B 1 17 ? 8.344 34.062 -10.898 1 42 17 ALA B CA 1
ATOM 2353 C C . ALA B 1 17 ? 9.617 33.219 -10.859 1 42 17 ALA B C 1
ATOM 2355 O O . ALA B 1 17 ? 10.727 33.75 -10.781 1 42 17 ALA B O 1
ATOM 2356 N N . ALA B 1 18 ? 9.594 32.031 -10.461 1 46.84 18 ALA B N 1
ATOM 2357 C CA . ALA B 1 18 ? 10.727 31.125 -10.625 1 46.84 18 ALA B CA 1
ATOM 2358 C C . ALA B 1 18 ? 11.539 31.5 -11.867 1 46.84 18 ALA B C 1
ATOM 2360 O O . ALA B 1 18 ? 10.969 31.797 -12.922 1 46.84 18 ALA B O 1
ATOM 2361 N N . SER B 1 19 ? 12.641 31.969 -11.773 1 48.66 19 SER B N 1
ATOM 2362 C CA . SER B 1 19 ? 13.453 32.281 -12.938 1 48.66 19 SER B CA 1
ATOM 2363 C C . SER B 1 19 ? 13.297 31.219 -14.023 1 48.66 19 SER B C 1
ATOM 2365 O O . SER B 1 19 ? 13.023 30.062 -13.727 1 48.66 19 SER B O 1
ATOM 2367 N N . PRO B 1 20 ? 12.859 31.516 -15.234 1 51.56 20 PRO B N 1
ATOM 2368 C CA . PRO B 1 20 ? 12.727 30.641 -16.406 1 51.56 20 PRO B CA 1
ATOM 2369 C C . PRO B 1 20 ? 13.719 29.484 -16.391 1 51.56 20 PRO B C 1
ATOM 2371 O O . PRO B 1 20 ? 13.414 28.406 -16.891 1 51.56 20 PRO B O 1
ATOM 2374 N N . GLY B 1 21 ? 14.828 29.672 -15.883 1 50.06 21 GLY B N 1
ATOM 2375 C CA . GLY B 1 21 ? 15.836 28.625 -15.867 1 50.06 21 GLY B CA 1
ATOM 2376 C C . GLY B 1 21 ? 15.461 27.453 -14.984 1 50.06 21 GLY B C 1
ATOM 2377 O O . GLY B 1 21 ? 15.68 26.297 -15.352 1 50.06 21 GLY B O 1
ATOM 2378 N N . THR B 1 22 ? 14.961 27.766 -13.805 1 53.62 22 THR B N 1
ATOM 2379 C CA . THR B 1 22 ? 14.578 26.688 -12.898 1 53.62 22 THR B CA 1
ATOM 2380 C C . THR B 1 22 ? 13.375 25.922 -13.445 1 53.62 22 THR B C 1
ATOM 2382 O O . THR B 1 22 ? 13.305 24.703 -13.328 1 53.62 22 THR B O 1
ATOM 2385 N N . ALA B 1 23 ? 12.5 26.688 -14.047 1 56 23 ALA B N 1
ATOM 2386 C CA . ALA B 1 23 ? 11.336 26.047 -14.664 1 56 23 ALA B CA 1
ATOM 2387 C C . ALA B 1 23 ? 11.766 25.078 -15.766 1 56 23 ALA B C 1
ATOM 2389 O O . ALA B 1 23 ? 11.172 24 -15.922 1 56 23 ALA B O 1
ATOM 2390 N N . LEU B 1 24 ? 12.75 25.438 -16.516 1 55.59 24 LEU B N 1
ATOM 2391 C CA . LEU B 1 24 ? 13.219 24.609 -17.625 1 55.59 24 LEU B CA 1
ATOM 2392 C C . LEU B 1 24 ? 13.828 23.312 -17.109 1 55.59 24 LEU B C 1
ATOM 2394 O O . LEU B 1 24 ? 13.711 22.266 -17.766 1 55.59 24 LEU B O 1
ATOM 2398 N N . LEU B 1 25 ? 14.445 23.422 -15.984 1 56.53 25 LEU B N 1
ATOM 2399 C CA . LEU B 1 25 ? 15.055 22.203 -15.445 1 56.53 25 LEU B CA 1
ATOM 2400 C C . LEU B 1 25 ? 14.008 21.312 -14.797 1 56.53 25 LEU B C 1
ATOM 2402 O O . LEU B 1 25 ? 14.102 20.078 -14.859 1 56.53 25 LEU B O 1
ATOM 2406 N N . VAL B 1 26 ? 12.969 22 -14.391 1 61.53 26 VAL B N 1
ATOM 2407 C CA . VAL B 1 26 ? 11.984 21.266 -13.594 1 61.53 26 VAL B CA 1
ATOM 2408 C C . VAL B 1 26 ? 10.953 20.609 -14.516 1 61.53 26 VAL B C 1
ATOM 2410 O O . VAL B 1 26 ? 10.453 19.531 -14.219 1 61.53 26 VAL B O 1
ATOM 2413 N N . LEU B 1 27 ? 10.727 21.172 -15.656 1 66.94 27 LEU B N 1
ATOM 2414 C CA . LEU B 1 27 ? 9.688 20.703 -16.562 1 66.94 27 LEU B CA 1
ATOM 2415 C C . LEU B 1 27 ? 10.016 19.312 -17.094 1 66.94 27 LEU B C 1
ATOM 2417 O O . LEU B 1 27 ? 9.164 18.422 -17.078 1 66.94 27 LEU B O 1
ATOM 2421 N N . PRO B 1 28 ? 11.266 19.125 -17.438 1 66.19 28 PRO B N 1
ATOM 2422 C CA . PRO B 1 28 ? 11.586 17.797 -17.938 1 66.19 28 PRO B CA 1
ATOM 2423 C C . PRO B 1 28 ? 11.43 16.719 -16.859 1 66.19 28 PRO B C 1
ATOM 2425 O O . PRO B 1 28 ? 11 15.594 -17.172 1 66.19 28 PRO B O 1
ATOM 2428 N N . ALA B 1 29 ? 11.75 17.172 -15.711 1 67.5 29 ALA B N 1
ATOM 2429 C CA . ALA B 1 29 ? 11.625 16.203 -14.633 1 67.5 29 ALA B CA 1
ATOM 2430 C C . ALA B 1 29 ? 10.164 15.867 -14.359 1 67.5 29 ALA B C 1
ATOM 2432 O O . ALA B 1 29 ? 9.82 14.703 -14.133 1 67.5 29 ALA B O 1
ATOM 2433 N N . CYS B 1 30 ? 9.289 16.828 -14.469 1 72.5 30 CYS B N 1
ATOM 2434 C CA . CYS B 1 30 ? 7.863 16.609 -14.242 1 72.5 30 CYS B CA 1
ATOM 2435 C C . CYS B 1 30 ? 7.25 15.766 -15.352 1 72.5 30 CYS B C 1
ATOM 2437 O O . CYS B 1 30 ? 6.426 14.891 -15.086 1 72.5 30 CYS B O 1
A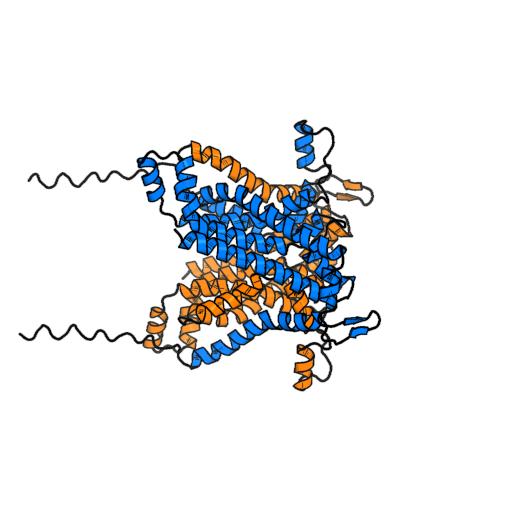TOM 2439 N N . LEU B 1 31 ? 7.668 16.047 -16.5 1 75.12 31 LEU B N 1
ATOM 2440 C CA . LEU B 1 31 ? 7.164 15.273 -17.625 1 75.12 31 LEU B CA 1
ATOM 2441 C C . LEU B 1 31 ? 7.613 13.82 -17.547 1 75.12 31 LEU B C 1
ATOM 2443 O O . LEU B 1 31 ? 6.852 12.906 -17.875 1 75.12 31 LEU B O 1
ATOM 2447 N N . LEU B 1 32 ? 8.797 13.688 -17.078 1 73.44 32 LEU B N 1
ATOM 2448 C CA . LEU B 1 32 ? 9.312 12.336 -16.906 1 73.44 32 LEU B CA 1
ATOM 2449 C C . LEU B 1 32 ? 8.5 11.578 -15.852 1 73.44 32 LEU B C 1
ATOM 2451 O O . LEU B 1 32 ? 8.117 10.43 -16.062 1 73.44 32 LEU B O 1
ATOM 2455 N N . VAL B 1 33 ? 8.203 12.312 -14.883 1 75.81 33 VAL B N 1
ATOM 2456 C CA . VAL B 1 33 ? 7.465 11.695 -13.781 1 75.81 33 VAL B CA 1
ATOM 2457 C C . VAL B 1 33 ? 6.047 11.352 -14.234 1 75.81 33 VAL B C 1
ATOM 2459 O O . VAL B 1 33 ? 5.562 10.242 -14 1 75.81 33 VAL B O 1
ATOM 2462 N N . LEU B 1 34 ? 5.453 12.242 -14.938 1 77.25 34 LEU B N 1
ATOM 2463 C CA . LEU B 1 34 ? 4.105 12.016 -15.438 1 77.25 34 LEU B CA 1
ATOM 2464 C C . LEU B 1 34 ? 4.09 10.875 -16.453 1 77.25 34 LEU B C 1
ATOM 2466 O O . LEU B 1 34 ? 3.164 10.062 -16.484 1 77.25 34 LEU B O 1
ATOM 2470 N N . GLY B 1 35 ? 5.117 10.859 -17.281 1 78.69 35 GLY B N 1
ATOM 2471 C CA . GLY B 1 35 ? 5.254 9.781 -18.25 1 78.69 35 GLY B CA 1
ATOM 2472 C C . GLY B 1 35 ? 5.414 8.414 -17.594 1 78.69 35 GLY B C 1
ATOM 2473 O O . GLY B 1 35 ? 4.801 7.441 -18.031 1 78.69 35 GLY B O 1
ATOM 2474 N N . LEU B 1 36 ? 6.152 8.461 -16.531 1 78.19 36 LEU B N 1
ATOM 2475 C CA . LEU B 1 36 ? 6.395 7.215 -15.82 1 78.19 36 LEU B CA 1
ATOM 2476 C C . LEU B 1 36 ? 5.133 6.738 -15.117 1 78.19 36 LEU B C 1
ATOM 2478 O O . LEU B 1 36 ? 4.918 5.535 -14.961 1 78.19 36 LEU B O 1
ATOM 2482 N N . LEU B 1 37 ? 4.305 7.672 -14.789 1 78.81 37 LEU B N 1
ATOM 2483 C CA . LEU B 1 37 ? 3.135 7.344 -13.984 1 78.81 37 LEU B CA 1
ATOM 2484 C C . LEU B 1 37 ? 1.934 7.031 -14.875 1 78.81 37 LEU B C 1
ATOM 2486 O O . LEU B 1 37 ? 1.206 6.066 -14.625 1 78.81 37 LEU B O 1
ATOM 2490 N N . ILE B 1 38 ? 1.775 7.73 -16.016 1 82.56 38 ILE B N 1
ATOM 2491 C CA . ILE B 1 38 ? 0.562 7.664 -16.828 1 82.56 38 ILE B CA 1
ATOM 2492 C C . ILE B 1 38 ? 0.831 6.855 -18.094 1 82.56 38 ILE B C 1
ATOM 2494 O O . ILE B 1 38 ? -0.073 6.211 -18.625 1 82.56 38 ILE B O 1
ATOM 2498 N N . GLY B 1 39 ? 2.023 6.855 -18.578 1 82.56 39 GLY B N 1
ATOM 2499 C CA . GLY B 1 39 ? 2.393 6.207 -19.828 1 82.56 39 GLY B CA 1
ATOM 2500 C C . GLY B 1 39 ? 2.006 4.738 -19.875 1 82.56 39 GLY B C 1
ATOM 2501 O O . GLY B 1 39 ? 1.289 4.309 -20.781 1 82.56 39 GLY B O 1
ATOM 2502 N N . PRO B 1 40 ? 2.396 4.039 -18.859 1 84.62 40 PRO B N 1
ATOM 2503 C CA . PRO B 1 40 ? 2.07 2.613 -18.859 1 84.62 40 PRO B CA 1
ATOM 2504 C C . PRO B 1 40 ? 0.567 2.352 -18.828 1 84.62 40 PRO B C 1
ATOM 2506 O O . PRO B 1 40 ? 0.095 1.377 -19.422 1 84.62 40 PRO B O 1
ATOM 2509 N N . MET B 1 41 ? -0.119 3.184 -18.25 1 86.19 41 MET B N 1
ATOM 2510 C CA . MET B 1 41 ? -1.564 3.008 -18.156 1 86.19 41 MET B CA 1
ATOM 2511 C C . MET B 1 41 ? -2.236 3.256 -19.5 1 86.19 41 MET B C 1
ATOM 2513 O O . MET B 1 41 ? -3.178 2.551 -19.859 1 86.19 41 MET B O 1
ATOM 2517 N N . LEU B 1 42 ? -1.759 4.227 -20.203 1 85.06 42 LEU B N 1
ATOM 2518 C CA . LEU B 1 42 ? -2.318 4.527 -21.516 1 85.06 42 LEU B CA 1
ATOM 2519 C C . LEU B 1 42 ? -2.066 3.385 -22.484 1 85.06 42 LEU B C 1
ATOM 2521 O O . LEU B 1 42 ? -2.949 3.021 -23.266 1 85.06 42 LEU B O 1
ATOM 2525 N N . LEU B 1 43 ? -0.961 2.838 -22.422 1 82.38 43 LEU B N 1
ATOM 2526 C CA . LEU B 1 43 ? -0.632 1.724 -23.312 1 82.38 43 LEU B CA 1
ATOM 2527 C C . LEU B 1 43 ? -1.435 0.48 -22.938 1 82.38 43 LEU B C 1
ATOM 2529 O O . LEU B 1 43 ? -1.848 -0.281 -23.812 1 82.38 43 LEU B O 1
ATOM 2533 N N . MET B 1 44 ? -1.545 0.319 -21.672 1 85.75 44 MET B N 1
ATOM 2534 C CA . MET B 1 44 ? -2.361 -0.805 -21.234 1 85.75 44 MET B CA 1
ATOM 2535 C C . MET B 1 44 ? -3.801 -0.656 -21.703 1 85.75 44 MET B C 1
ATOM 2537 O O . MET B 1 44 ? -4.465 -1.649 -22 1 85.75 44 MET B O 1
ATOM 2541 N N . PHE B 1 45 ? -4.23 0.559 -21.734 1 88.44 45 PHE B N 1
ATOM 2542 C CA . PHE B 1 45 ? -5.578 0.795 -22.25 1 88.44 45 PHE B CA 1
ATOM 2543 C C . PHE B 1 45 ? -5.688 0.384 -23.703 1 88.44 45 PHE B C 1
ATOM 2545 O O . PHE B 1 45 ? -6.691 -0.203 -24.125 1 88.44 45 PHE B O 1
ATOM 2552 N N . ARG B 1 46 ? -4.676 0.681 -24.469 1 85.25 46 ARG B N 1
ATOM 2553 C CA . ARG B 1 46 ? -4.645 0.27 -25.859 1 85.25 46 ARG B CA 1
ATOM 2554 C C . ARG B 1 46 ? -4.68 -1.249 -25.984 1 85.25 46 ARG B C 1
ATOM 2556 O O . ARG B 1 46 ? -5.312 -1.787 -26.906 1 85.25 46 ARG B O 1
ATOM 2563 N N . ILE B 1 47 ? -4.047 -1.947 -25.141 1 84.19 47 ILE B N 1
ATOM 2564 C CA . ILE B 1 47 ? -3.984 -3.404 -25.141 1 84.19 47 ILE B CA 1
ATOM 2565 C C . ILE B 1 47 ? -5.355 -3.98 -24.797 1 84.19 47 ILE B C 1
ATOM 2567 O O . ILE B 1 47 ? -5.746 -5.027 -25.312 1 84.19 47 ILE B O 1
ATOM 2571 N N . SER B 1 48 ? -6.062 -3.287 -23.953 1 88.69 48 SER B N 1
ATOM 2572 C CA . SER B 1 48 ? -7.383 -3.764 -23.547 1 88.69 48 SER B CA 1
ATOM 2573 C C . SER B 1 48 ? -8.336 -3.797 -24.75 1 88.69 48 SER B C 1
ATOM 2575 O O . SER B 1 48 ? -9.336 -4.516 -24.734 1 88.69 48 SER B O 1
ATOM 2577 N N . LEU B 1 49 ? -7.98 -3.039 -25.781 1 88.81 49 LEU B N 1
ATOM 2578 C CA . LEU B 1 49 ? -8.828 -2.961 -26.953 1 88.81 49 LEU B CA 1
ATOM 2579 C C . LEU B 1 49 ? -8.438 -4.027 -27.984 1 88.81 49 LEU B C 1
ATOM 2581 O O . LEU B 1 49 ? -9.117 -4.203 -28.984 1 88.81 49 LEU B O 1
ATOM 2585 N N . ASN B 1 50 ? -7.391 -4.73 -27.656 1 86 50 ASN B N 1
ATOM 2586 C CA . ASN B 1 50 ? -6.938 -5.789 -28.562 1 86 50 ASN B CA 1
ATOM 2587 C C . ASN B 1 50 ? -7.734 -7.074 -28.359 1 86 50 ASN B C 1
ATOM 2589 O O . ASN B 1 50 ? -8.602 -7.137 -27.484 1 86 50 ASN B O 1
ATOM 2593 N N . GLN B 1 51 ? -7.566 -8.023 -29.344 1 81.38 51 GLN B N 1
ATOM 2594 C CA . GLN B 1 51 ? -8.258 -9.312 -29.266 1 81.38 51 GLN B CA 1
ATOM 2595 C C . GLN B 1 51 ? -7.281 -10.438 -28.938 1 81.38 51 GLN B C 1
ATOM 2597 O O . GLN B 1 51 ? -6.117 -10.391 -29.344 1 81.38 51 GLN B O 1
ATOM 2602 N N . PHE B 1 52 ? -7.82 -11.297 -28.094 1 77.31 52 PHE B N 1
ATOM 2603 C CA . PHE B 1 52 ? -7.004 -12.453 -27.734 1 77.31 52 PHE B CA 1
ATOM 2604 C C . PHE B 1 52 ? -7.156 -13.57 -28.75 1 77.31 52 PHE B C 1
ATOM 2606 O O . PHE B 1 52 ? -8.266 -13.836 -29.234 1 77.31 52 PHE B O 1
ATOM 2613 N N . SER B 1 53 ? -5.996 -14.023 -29.219 1 71.88 53 SER B N 1
ATOM 2614 C CA . SER B 1 53 ? -5.953 -15.219 -30.047 1 71.88 53 SER B CA 1
ATOM 2615 C C . SER B 1 53 ? -5.055 -16.281 -29.438 1 71.88 53 SER B C 1
ATOM 2617 O O . SER B 1 53 ? -3.893 -16.016 -29.109 1 71.88 53 SER B O 1
ATOM 2619 N N . PRO B 1 54 ? -5.688 -17.312 -29.156 1 67.69 54 PRO B N 1
ATOM 2620 C CA . PRO B 1 54 ? -4.887 -18.375 -28.547 1 67.69 54 PRO B CA 1
ATOM 2621 C C . PRO B 1 54 ? -3.596 -18.656 -29.312 1 67.69 54 PRO B C 1
ATOM 2623 O O . PRO B 1 54 ? -2.602 -19.094 -28.719 1 67.69 54 PRO B O 1
ATOM 2626 N N . THR B 1 55 ? -3.637 -18.422 -30.531 1 58.78 55 THR B N 1
ATOM 2627 C CA . THR B 1 55 ? -2.473 -18.734 -31.344 1 58.78 55 THR B CA 1
ATOM 2628 C C . THR B 1 55 ? -1.466 -17.594 -31.328 1 58.78 55 THR B C 1
ATOM 2630 O O . THR B 1 55 ? -0.265 -17.812 -31.156 1 58.78 55 THR B O 1
ATOM 2633 N N . GLN B 1 56 ? -2.008 -16.391 -31.391 1 64.06 56 GLN B N 1
ATOM 2634 C CA . GLN B 1 56 ? -1.115 -15.242 -31.5 1 64.06 56 GLN B CA 1
ATOM 2635 C C . GLN B 1 56 ? -1.052 -14.469 -30.172 1 64.06 56 GLN B C 1
ATOM 2637 O O . GLN B 1 56 ? -0.26 -13.539 -30.047 1 64.06 56 GLN B O 1
ATOM 2642 N N . LEU B 1 57 ? -1.732 -14.914 -29.219 1 63.44 57 LEU B N 1
ATOM 2643 C CA . LEU B 1 57 ? -1.804 -14.328 -27.891 1 63.44 57 LEU B CA 1
ATOM 2644 C C . LEU B 1 57 ? -2.479 -12.961 -27.938 1 63.44 57 LEU B C 1
ATOM 2646 O O . LEU B 1 57 ? -3.43 -12.711 -27.188 1 63.44 57 LEU B O 1
ATOM 2650 N N . MET B 1 58 ? -1.984 -12.078 -28.984 1 72.25 58 MET B N 1
ATOM 2651 C CA . MET B 1 58 ? -2.602 -10.758 -29.078 1 72.25 58 MET B CA 1
ATOM 2652 C C . MET B 1 58 ? -2.674 -10.297 -30.531 1 72.25 58 MET B C 1
ATOM 2654 O O . MET B 1 58 ? -1.678 -10.352 -31.25 1 72.25 58 MET B O 1
ATOM 2658 N N . ILE B 1 59 ? -3.908 -10.078 -30.953 1 71.56 59 ILE B N 1
ATOM 2659 C CA . ILE B 1 59 ? -4.133 -9.477 -32.25 1 71.56 59 ILE B CA 1
ATOM 2660 C C . ILE B 1 59 ? -4.531 -8.008 -32.094 1 71.56 59 ILE B C 1
ATOM 2662 O O . ILE B 1 59 ? -5.418 -7.684 -31.312 1 71.56 59 ILE B O 1
ATOM 2666 N N . GLU B 1 60 ? -3.783 -7.238 -32.719 1 75.31 60 GLU B N 1
ATOM 2667 C CA . GLU B 1 60 ? -4.082 -5.812 -32.656 1 75.31 60 GLU B CA 1
ATOM 2668 C C . GLU B 1 60 ? -5.488 -5.512 -33.156 1 75.31 60 GLU B C 1
ATOM 2670 O O . GLU B 1 60 ? -5.891 -6.023 -34.219 1 75.31 60 GLU B O 1
ATOM 2675 N N . ALA B 1 61 ? -6.293 -5.043 -32.344 1 78.31 61 ALA B N 1
ATOM 2676 C CA . ALA B 1 61 ? -7.66 -4.66 -32.719 1 78.31 61 ALA B CA 1
ATOM 2677 C C . ALA B 1 61 ? -8.102 -3.426 -31.922 1 78.31 61 ALA B C 1
ATOM 2679 O O . ALA B 1 61 ? -7.371 -2.943 -31.047 1 78.31 61 ALA B O 1
ATOM 2680 N N . PHE B 1 62 ? -8.961 -2.779 -32.438 1 84 62 PHE B N 1
ATOM 2681 C CA . PHE B 1 62 ? -9.648 -1.708 -31.719 1 84 62 PHE B CA 1
ATOM 2682 C C . PHE B 1 62 ? -11.109 -2.082 -31.469 1 84 62 PHE B C 1
ATOM 2684 O O . PHE B 1 62 ? -11.992 -1.728 -32.25 1 84 62 PHE B O 1
ATOM 2691 N N . SER B 1 63 ? -11.258 -2.957 -30.484 1 84.88 63 SER B N 1
ATOM 2692 C CA . SER B 1 63 ? -12.578 -3.49 -30.188 1 84.88 63 SER B CA 1
ATOM 2693 C C . SER B 1 63 ? -12.859 -3.445 -28.688 1 84.88 63 SER B C 1
ATOM 2695 O O . SER B 1 63 ? -11.945 -3.584 -27.875 1 84.88 63 SER B O 1
ATOM 2697 N N . PHE B 1 64 ? -14.109 -3.166 -28.438 1 89.56 64 PHE B N 1
ATOM 2698 C CA . PHE B 1 64 ? -14.539 -3.221 -27.047 1 89.56 64 PHE B CA 1
ATOM 2699 C C . PHE B 1 64 ? -15.086 -4.602 -26.703 1 89.56 64 PHE B C 1
ATOM 2701 O O . PHE B 1 64 ? -15.828 -4.758 -25.734 1 89.56 64 PHE B O 1
ATOM 2708 N N . GLY B 1 65 ? -14.742 -5.559 -27.5 1 89 65 GLY B N 1
ATOM 2709 C CA . GLY B 1 65 ? -15.219 -6.922 -27.328 1 89 65 GLY B CA 1
ATOM 2710 C C . GLY B 1 65 ? -14.867 -7.516 -25.984 1 89 65 GLY B C 1
ATOM 2711 O O . GLY B 1 65 ? -15.688 -8.195 -25.359 1 89 65 GLY B O 1
ATOM 2712 N N . ASN B 1 66 ? -13.688 -7.211 -25.484 1 91.56 66 ASN B N 1
ATOM 2713 C CA . ASN B 1 66 ? -13.266 -7.719 -24.188 1 91.56 66 ASN B CA 1
ATOM 2714 C C . ASN B 1 66 ? -14.125 -7.145 -23.062 1 91.56 66 ASN B C 1
ATOM 2716 O O . ASN B 1 66 ? -14.43 -7.844 -22.094 1 91.56 66 ASN B O 1
ATOM 2720 N N . TYR B 1 67 ? -14.438 -5.93 -23.234 1 93.5 67 TYR B N 1
ATOM 2721 C CA . TYR B 1 67 ? -15.273 -5.281 -22.219 1 93.5 67 TYR B CA 1
ATOM 2722 C C . TYR B 1 67 ? -16.672 -5.883 -22.219 1 93.5 67 TYR B C 1
ATOM 2724 O O . TYR B 1 67 ? -17.234 -6.141 -21.141 1 93.5 67 TYR B O 1
ATOM 2732 N N . ALA B 1 68 ? -17.172 -6.133 -23.359 1 92.62 68 ALA B N 1
ATOM 2733 C CA . ALA B 1 68 ? -18.5 -6.742 -23.469 1 92.62 68 ALA B CA 1
ATOM 2734 C C . ALA B 1 68 ? -18.5 -8.164 -22.922 1 92.62 68 ALA B C 1
ATOM 2736 O O . ALA B 1 68 ? -19.438 -8.562 -22.219 1 92.62 68 ALA B O 1
ATOM 2737 N N . ARG B 1 69 ? -17.547 -8.867 -23.219 1 92.31 69 ARG B N 1
ATOM 2738 C CA . ARG B 1 69 ? -17.422 -10.234 -22.734 1 92.31 69 ARG B CA 1
ATOM 2739 C C . ARG B 1 69 ? -17.281 -10.273 -21.203 1 92.31 69 ARG B C 1
ATOM 2741 O O . ARG B 1 69 ? -17.922 -11.086 -20.547 1 92.31 69 ARG B O 1
ATOM 2748 N N . ALA B 1 70 ? -16.422 -9.422 -20.703 1 92.75 70 ALA B N 1
ATOM 2749 C CA . ALA B 1 70 ? -16.219 -9.367 -19.266 1 92.75 70 ALA B CA 1
ATOM 2750 C C . ALA B 1 70 ? -17.5 -8.969 -18.547 1 92.75 70 ALA B C 1
ATOM 2752 O O . ALA B 1 70 ? -17.812 -9.508 -17.484 1 92.75 70 ALA B O 1
ATOM 2753 N N . ALA B 1 71 ? -18.266 -8.07 -19.172 1 92.88 71 ALA B N 1
ATOM 2754 C CA . ALA B 1 71 ? -19.5 -7.582 -18.562 1 92.88 71 ALA B CA 1
ATOM 2755 C C . ALA B 1 71 ? -20.609 -8.641 -18.625 1 92.88 71 ALA B C 1
ATOM 2757 O O . ALA B 1 71 ? -21.469 -8.703 -17.75 1 92.88 71 ALA B O 1
ATOM 2758 N N . ALA B 1 72 ? -20.547 -9.484 -19.594 1 92.69 72 ALA B N 1
ATOM 2759 C CA . ALA B 1 72 ? -21.594 -10.461 -19.844 1 92.69 72 ALA B CA 1
ATOM 2760 C C . ALA B 1 72 ? -21.297 -11.781 -19.125 1 92.69 72 ALA B C 1
ATOM 2762 O O . ALA B 1 72 ? -22.203 -12.555 -18.828 1 92.69 72 ALA B O 1
ATOM 2763 N N . ASP B 1 73 ? -20.062 -12.023 -18.875 1 94.25 73 ASP B N 1
ATOM 2764 C CA . ASP B 1 73 ? -19.641 -13.281 -18.266 1 94.25 73 ASP B CA 1
ATOM 2765 C C . ASP B 1 73 ? -19.953 -13.305 -16.766 1 94.25 73 ASP B C 1
ATOM 2767 O O . ASP B 1 73 ? -19.469 -12.461 -16.016 1 94.25 73 ASP B O 1
ATOM 2771 N N . PRO B 1 74 ? -20.766 -14.266 -16.328 1 94.25 74 PRO B N 1
ATOM 2772 C CA . PRO B 1 74 ? -21.141 -14.352 -14.922 1 94.25 74 PRO B CA 1
ATOM 2773 C C . PRO B 1 74 ? -19.938 -14.492 -13.992 1 94.25 74 PRO B C 1
ATOM 2775 O O . PRO B 1 74 ? -19.969 -14.039 -12.852 1 94.25 74 PRO B O 1
ATOM 2778 N N . TYR B 1 75 ? -18.953 -15.039 -14.516 1 93.12 75 TYR B N 1
ATOM 2779 C CA . TYR B 1 75 ? -17.734 -15.203 -13.727 1 93.12 75 TYR B CA 1
ATOM 2780 C C . TYR B 1 75 ? -17.156 -13.852 -13.344 1 93.12 75 TYR B C 1
ATOM 2782 O O . TYR B 1 75 ? -16.875 -13.602 -12.164 1 93.12 75 TYR B O 1
ATOM 2790 N N . TYR B 1 76 ? -17.016 -13 -14.258 1 94.38 76 TYR B N 1
ATOM 2791 C CA . TYR B 1 76 ? -16.422 -11.688 -14 1 94.38 76 TYR B CA 1
ATOM 2792 C C . TYR B 1 76 ? -17.406 -10.781 -13.266 1 94.38 76 TYR B C 1
ATOM 2794 O O . TYR B 1 76 ? -17 -9.945 -12.453 1 94.38 76 TYR B O 1
ATOM 2802 N N . GLN B 1 77 ? -18.656 -10.961 -13.484 1 95.06 77 GLN B N 1
ATOM 2803 C CA . GLN B 1 77 ? -19.641 -10.195 -12.742 1 95.06 77 GLN B CA 1
ATOM 2804 C C . GLN B 1 77 ? -19.578 -10.508 -11.25 1 95.06 77 GLN B C 1
ATOM 2806 O O . GLN B 1 77 ? -19.625 -9.594 -10.422 1 95.06 77 GLN B O 1
ATOM 2811 N N . GLU B 1 78 ? -19.453 -11.719 -10.984 1 95.81 78 GLU B N 1
ATOM 2812 C CA . GLU B 1 78 ? -19.375 -12.141 -9.586 1 95.81 78 GLU B CA 1
ATOM 2813 C C . GLU B 1 78 ? -18.125 -11.578 -8.914 1 95.81 78 GLU B C 1
ATOM 2815 O O . GLU B 1 78 ? -18.188 -11.133 -7.77 1 95.81 78 GLU B O 1
ATOM 2820 N N . ILE B 1 79 ? -17.031 -11.578 -9.586 1 96.44 79 ILE B N 1
ATOM 2821 C CA . ILE B 1 79 ? -15.766 -11.102 -9.039 1 96.44 79 ILE B CA 1
ATOM 2822 C C . ILE B 1 79 ? -15.859 -9.602 -8.766 1 96.44 79 ILE B C 1
ATOM 2824 O O . ILE B 1 79 ? -15.398 -9.125 -7.727 1 96.44 79 ILE B O 1
ATOM 2828 N N . ILE B 1 80 ? -16.469 -8.93 -9.711 1 96.12 80 ILE B N 1
ATOM 2829 C CA . ILE B 1 80 ? -16.609 -7.484 -9.555 1 96.12 80 ILE B CA 1
ATOM 2830 C C . ILE B 1 80 ? -17.516 -7.176 -8.367 1 96.12 80 ILE B C 1
ATOM 2832 O O . ILE B 1 80 ? -17.188 -6.32 -7.535 1 96.12 80 ILE B O 1
ATOM 2836 N N . LEU B 1 81 ? -18.578 -7.887 -8.266 1 96.56 81 LEU B N 1
ATOM 2837 C CA . LEU B 1 81 ? -19.531 -7.656 -7.184 1 96.56 81 LEU B CA 1
ATOM 2838 C C . LEU B 1 81 ? -18.938 -8.055 -5.84 1 96.56 81 LEU B C 1
ATOM 2840 O O . LEU B 1 81 ? -19.172 -7.387 -4.828 1 96.56 81 LEU B O 1
ATOM 2844 N N . THR B 1 82 ? -18.234 -9.094 -5.844 1 97.31 82 THR B N 1
ATOM 2845 C CA . THR B 1 82 ? -17.562 -9.508 -4.621 1 97.31 82 THR B CA 1
ATOM 2846 C C . THR B 1 82 ? -16.547 -8.461 -4.176 1 97.31 82 THR B C 1
ATOM 2848 O O . THR B 1 82 ? -16.469 -8.125 -2.992 1 97.31 82 THR B O 1
ATOM 2851 N N . THR B 1 83 ? -15.789 -7.949 -5.129 1 98.06 83 THR B N 1
ATOM 2852 C CA . THR B 1 83 ? -14.789 -6.93 -4.828 1 98.06 83 THR B CA 1
ATOM 2853 C C . THR B 1 83 ? -15.453 -5.672 -4.27 1 98.06 83 THR B C 1
ATOM 2855 O O . THR B 1 83 ? -15.023 -5.148 -3.238 1 98.06 83 THR B O 1
ATOM 2858 N N . LEU B 1 84 ? -16.484 -5.289 -4.945 1 97.88 84 LEU B N 1
ATOM 2859 C CA . LEU B 1 84 ? -17.219 -4.098 -4.516 1 97.88 84 LEU B CA 1
ATOM 2860 C C . LEU B 1 84 ? -17.859 -4.316 -3.15 1 97.88 84 LEU B C 1
ATOM 2862 O O . LEU B 1 84 ? -17.766 -3.457 -2.271 1 97.88 84 LEU B O 1
ATOM 2866 N N . GLY B 1 85 ? -18.5 -5.414 -2.971 1 97.88 85 GLY B N 1
ATOM 2867 C CA . GLY B 1 85 ? -19.125 -5.742 -1.701 1 97.88 85 GLY B CA 1
ATOM 2868 C C . GLY B 1 85 ? -18.141 -5.809 -0.548 1 97.88 85 GLY B C 1
ATOM 2869 O O . GLY B 1 85 ? -18.406 -5.27 0.529 1 97.88 85 GLY B O 1
ATOM 2870 N N . MET B 1 86 ? -17.062 -6.418 -0.772 1 98.06 86 MET B N 1
ATOM 2871 C CA . MET B 1 86 ? -16.031 -6.523 0.249 1 98.06 86 MET B CA 1
ATOM 2872 C C . MET B 1 86 ? -15.453 -5.152 0.584 1 98.06 86 MET B C 1
ATOM 2874 O O . MET B 1 86 ? -15.211 -4.844 1.754 1 98.06 86 MET B O 1
ATOM 2878 N N . ALA B 1 87 ? -15.164 -4.406 -0.447 1 98.31 87 ALA B N 1
ATOM 2879 C CA . ALA B 1 87 ? -14.578 -3.084 -0.238 1 98.31 87 ALA B CA 1
ATOM 2880 C C . ALA B 1 87 ? -15.508 -2.193 0.58 1 98.31 87 ALA B C 1
ATOM 2882 O O . ALA B 1 87 ? -15.07 -1.511 1.508 1 98.31 87 ALA B O 1
ATOM 2883 N N . LEU B 1 88 ? -16.797 -2.227 0.257 1 98.12 88 LEU B N 1
ATOM 2884 C CA . LEU B 1 88 ? -17.766 -1.415 0.979 1 98.12 88 LEU B CA 1
ATOM 2885 C C . LEU B 1 88 ? -17.938 -1.916 2.41 1 98.12 88 LEU B C 1
ATOM 2887 O O . LEU B 1 88 ? -17.953 -1.121 3.354 1 98.12 88 LEU B O 1
ATOM 2891 N N . LEU B 1 89 ? -18.047 -3.176 2.547 1 98.38 89 LEU B N 1
ATOM 2892 C CA . LEU B 1 89 ? -18.234 -3.775 3.863 1 98.38 89 LEU B CA 1
ATOM 2893 C C . LEU B 1 89 ? -17.031 -3.504 4.762 1 98.38 89 LEU B C 1
ATOM 2895 O O . LEU B 1 89 ? -17.188 -3.057 5.902 1 98.38 89 LEU B O 1
ATOM 2899 N N . CYS B 1 90 ? -15.859 -3.771 4.27 1 98.25 90 CYS B N 1
ATOM 2900 C CA . CYS B 1 90 ? -14.648 -3.582 5.062 1 98.25 90 CYS B CA 1
ATOM 2901 C C . CYS B 1 90 ? -14.445 -2.111 5.402 1 98.25 90 CYS B C 1
ATOM 2903 O O . CYS B 1 90 ? -13.984 -1.781 6.496 1 98.25 90 CYS B O 1
ATOM 2905 N N . THR B 1 91 ? -14.75 -1.265 4.449 1 98.06 91 THR B N 1
ATOM 2906 C CA . THR B 1 91 ? -14.633 0.163 4.727 1 98.06 91 THR B CA 1
ATOM 2907 C C . THR B 1 91 ? -15.57 0.576 5.855 1 98.06 91 THR B C 1
ATOM 2909 O O . THR B 1 91 ? -15.156 1.26 6.793 1 98.06 91 THR B O 1
ATOM 2912 N N . ALA B 1 92 ? -16.797 0.121 5.82 1 97.81 92 ALA B N 1
ATOM 2913 C CA . ALA B 1 92 ? -17.797 0.462 6.828 1 97.81 92 ALA B CA 1
ATOM 2914 C C . ALA B 1 92 ? -17.406 -0.087 8.195 1 97.81 92 ALA B C 1
ATOM 2916 O O . ALA B 1 92 ? -17.453 0.63 9.195 1 97.81 92 ALA B O 1
ATOM 2917 N N . LEU B 1 93 ? -17.016 -1.276 8.211 1 97.06 93 LEU B N 1
ATOM 2918 C CA . LEU B 1 93 ? -16.641 -1.909 9.477 1 97.06 93 LEU B CA 1
ATOM 2919 C C . LEU B 1 93 ? -15.375 -1.282 10.055 1 97.06 93 LEU B C 1
ATOM 2921 O O . LEU B 1 93 ? -15.266 -1.098 11.266 1 97.06 93 LEU B O 1
ATOM 2925 N N . THR B 1 94 ? -14.43 -0.999 9.188 1 96.75 94 THR B N 1
ATOM 2926 C CA . THR B 1 94 ? -13.195 -0.368 9.641 1 96.75 94 THR B CA 1
ATOM 2927 C C . THR B 1 94 ? -13.477 0.999 10.258 1 96.75 94 THR B C 1
ATOM 2929 O O . THR B 1 94 ? -12.859 1.376 11.25 1 96.75 94 THR B O 1
ATOM 2932 N N . LEU B 1 95 ? -14.383 1.692 9.641 1 95.56 95 LEU B N 1
ATOM 2933 C CA . LEU B 1 95 ? -14.75 3.002 10.172 1 95.56 95 LEU B CA 1
ATOM 2934 C C . LEU B 1 95 ? -15.297 2.883 11.594 1 95.56 95 LEU B C 1
ATOM 2936 O O . LEU B 1 95 ? -14.906 3.65 12.477 1 95.56 95 LEU B O 1
ATOM 2940 N N . VAL B 1 96 ? -16.094 1.941 11.828 1 93.12 96 VAL B N 1
ATOM 2941 C CA . VAL B 1 96 ? -16.734 1.744 13.133 1 93.12 96 VAL B CA 1
ATOM 2942 C C . VAL B 1 96 ? -15.672 1.38 14.172 1 93.12 96 VAL B C 1
ATOM 2944 O O . VAL B 1 96 ? -15.695 1.892 15.289 1 93.12 96 VAL B O 1
ATOM 2947 N N . ILE B 1 97 ? -14.742 0.6 13.773 1 91.5 97 ILE B N 1
ATOM 2948 C CA . ILE B 1 97 ? -13.734 0.111 14.703 1 91.5 97 ILE B CA 1
ATOM 2949 C C . ILE B 1 97 ? -12.664 1.182 14.914 1 91.5 97 ILE B C 1
ATOM 2951 O O . ILE B 1 97 ? -12.172 1.368 16.031 1 91.5 97 ILE B O 1
ATOM 2955 N N . ALA B 1 98 ? -12.312 1.857 13.883 1 92.69 98 ALA B N 1
ATOM 2956 C CA . ALA B 1 98 ? -11.188 2.791 13.898 1 92.69 98 ALA B CA 1
ATOM 2957 C C . ALA B 1 98 ? -11.562 4.086 14.609 1 92.69 98 ALA B C 1
ATOM 2959 O O . ALA B 1 98 ? -10.711 4.746 15.203 1 92.69 98 ALA B O 1
ATOM 2960 N N . PHE B 1 99 ? -12.828 4.48 14.602 1 90.75 99 PHE B N 1
ATOM 2961 C CA . PHE B 1 99 ? -13.219 5.809 15.055 1 90.75 99 PHE B CA 1
ATOM 2962 C C . PHE B 1 99 ? -12.93 5.98 16.547 1 90.75 99 PHE B C 1
ATOM 2964 O O . PHE B 1 99 ? -12.312 6.969 16.953 1 90.75 99 PHE B O 1
ATOM 2971 N N . PRO B 1 100 ? -13.398 5.012 17.375 1 86.81 100 PRO B N 1
ATOM 2972 C CA . PRO B 1 100 ? -13.086 5.18 18.797 1 86.81 100 PRO B CA 1
ATOM 2973 C C . PRO B 1 100 ? -11.586 5.254 19.062 1 86.81 100 PRO B C 1
ATOM 2975 O O . PRO B 1 100 ? -11.148 6.047 19.906 1 86.81 100 PRO B O 1
ATOM 2978 N N . ALA B 1 101 ? -10.82 4.457 18.391 1 87.19 101 ALA B N 1
ATOM 2979 C CA . ALA B 1 101 ? -9.367 4.469 18.562 1 87.19 101 ALA B CA 1
ATOM 2980 C C . ALA B 1 101 ? -8.773 5.785 18.078 1 87.19 101 ALA B C 1
ATOM 2982 O O . ALA B 1 101 ? -7.859 6.332 18.703 1 87.19 101 ALA B O 1
ATOM 2983 N N . ALA B 1 102 ? -9.258 6.246 16.969 1 90.38 102 ALA B N 1
ATOM 2984 C CA . ALA B 1 102 ? -8.789 7.512 16.422 1 90.38 102 ALA B CA 1
ATOM 2985 C C . ALA B 1 102 ? -9.102 8.672 17.375 1 90.38 102 ALA B C 1
ATOM 2987 O O . ALA B 1 102 ? -8.289 9.578 17.531 1 90.38 102 ALA B O 1
ATOM 2988 N N . TYR B 1 103 ? -10.273 8.648 17.906 1 87.12 103 TYR B N 1
ATOM 2989 C CA . TYR B 1 103 ? -10.664 9.68 18.859 1 87.12 103 TYR B CA 1
ATOM 2990 C C . TYR B 1 103 ? -9.734 9.688 20.062 1 87.12 103 TYR B C 1
ATOM 2992 O O . TYR B 1 103 ? -9.289 10.75 20.5 1 87.12 103 TYR B O 1
ATOM 3000 N N . TRP B 1 104 ? -9.5 8.539 20.5 1 83.88 104 TRP B N 1
ATOM 3001 C CA . TRP B 1 104 ? -8.617 8.414 21.656 1 83.88 104 TRP B CA 1
ATOM 3002 C C . TRP B 1 104 ? -7.211 8.906 21.312 1 83.88 104 TRP B C 1
ATOM 3004 O O . TRP B 1 104 ? -6.605 9.656 22.078 1 83.88 104 TRP B O 1
ATOM 3014 N N . LEU B 1 105 ? -6.781 8.523 20.281 1 84.06 105 LEU B N 1
ATOM 3015 C CA . LEU B 1 105 ? -5.441 8.906 19.844 1 84.06 105 LEU B CA 1
ATOM 3016 C C . LEU B 1 105 ? -5.355 10.414 19.609 1 84.06 105 LEU B C 1
ATOM 3018 O O . LEU B 1 105 ? -4.371 11.047 19.984 1 84.06 105 LEU B O 1
ATOM 3022 N N . GLY B 1 106 ? -6.336 10.93 19.047 1 85.06 106 GLY B N 1
ATOM 3023 C CA . GLY B 1 106 ? -6.363 12.359 18.766 1 85.06 106 GLY B CA 1
ATOM 3024 C C . GLY B 1 106 ? -6.434 13.211 20.016 1 85.06 106 GLY B C 1
ATOM 3025 O O . GLY B 1 106 ? -5.961 14.352 20.016 1 85.06 106 GLY B O 1
ATOM 3026 N N . ARG B 1 107 ? -6.949 12.68 21.078 1 82.75 107 ARG B N 1
ATOM 3027 C CA . ARG B 1 107 ? -7.148 13.453 22.297 1 82.75 107 ARG B CA 1
ATOM 3028 C C . ARG B 1 107 ? -6.094 13.117 23.344 1 82.75 107 ARG B C 1
ATOM 3030 O O . ARG B 1 107 ? -6.027 13.758 24.391 1 82.75 107 ARG B O 1
ATOM 3037 N N . LEU B 1 108 ? -5.402 12.086 22.984 1 77.31 108 LEU B N 1
ATOM 3038 C CA . LEU B 1 108 ? -4.379 11.672 23.938 1 77.31 108 LEU B CA 1
ATOM 3039 C C . LEU B 1 108 ? -3.297 12.742 24.078 1 77.31 108 LEU B C 1
ATOM 3041 O O . LEU B 1 108 ? -2.801 13.258 23.078 1 77.31 108 LEU B O 1
ATOM 3045 N N . GLN B 1 109 ? -3.166 13.289 25.219 1 72 109 GLN B N 1
ATOM 3046 C CA . GLN B 1 109 ? -2.148 14.305 25.484 1 72 109 GLN B CA 1
ATOM 3047 C C . GLN B 1 109 ? -0.979 13.719 26.266 1 72 109 GLN B C 1
ATOM 3049 O O . GLN B 1 109 ? 0.065 14.359 26.406 1 72 109 GLN B O 1
ATOM 3054 N N . SER B 1 110 ? -1.036 12.508 26.578 1 71.69 110 SER B N 1
ATOM 3055 C CA . SER B 1 110 ? -0.068 11.906 27.484 1 71.69 110 SER B CA 1
ATOM 3056 C C . SER B 1 110 ? 1.196 11.477 26.75 1 71.69 110 SER B C 1
ATOM 3058 O O . SER B 1 110 ? 1.257 11.547 25.531 1 71.69 110 SER B O 1
ATOM 3060 N N . ARG B 1 111 ? 2.18 11.227 27.562 1 73.44 111 ARG B N 1
ATOM 3061 C CA . ARG B 1 111 ? 3.479 10.719 27.141 1 73.44 111 ARG B CA 1
ATOM 3062 C C . ARG B 1 111 ? 3.326 9.43 26.344 1 73.44 111 ARG B C 1
ATOM 3064 O O . ARG B 1 111 ? 4.227 9.047 25.594 1 73.44 111 ARG B O 1
ATOM 3071 N N . TRP B 1 112 ? 2.139 8.906 26.375 1 74.88 112 TRP B N 1
ATOM 3072 C CA . TRP B 1 112 ? 1.922 7.617 25.719 1 74.88 112 TRP B CA 1
ATOM 3073 C C . TRP B 1 112 ? 1.47 7.809 24.281 1 74.88 112 TRP B C 1
ATOM 3075 O O . TRP B 1 112 ? 1.335 6.836 23.531 1 74.88 112 TRP B O 1
ATOM 3085 N N . LYS B 1 113 ? 1.201 9.047 23.922 1 79.38 113 LYS B N 1
ATOM 3086 C CA . LYS B 1 113 ? 0.731 9.32 22.578 1 79.38 113 LYS B CA 1
ATOM 3087 C C . LYS B 1 113 ? 1.727 8.812 21.531 1 79.38 113 LYS B C 1
ATOM 3089 O O . LYS B 1 113 ? 1.339 8.172 20.547 1 79.38 113 LYS B O 1
ATOM 3094 N N . SER B 1 114 ? 2.926 9.016 21.875 1 77.81 114 SER B N 1
ATOM 3095 C CA . SER B 1 114 ? 3.969 8.609 20.938 1 77.81 114 SER B CA 1
ATOM 3096 C C . SER B 1 114 ? 4.012 7.09 20.781 1 77.81 114 SER B C 1
ATOM 3098 O O . SER B 1 114 ? 4.172 6.578 19.672 1 77.81 114 SER B O 1
ATOM 3100 N N . LEU B 1 115 ? 3.838 6.461 21.859 1 76.56 115 LEU B N 1
ATOM 3101 C CA . LEU B 1 115 ? 3.883 5.004 21.828 1 76.56 115 LEU B CA 1
ATOM 3102 C C . LEU B 1 115 ? 2.701 4.438 21.047 1 76.56 115 LEU B C 1
ATOM 3104 O O . LEU B 1 115 ? 2.859 3.484 20.281 1 76.56 115 LEU B O 1
ATOM 3108 N N . VAL B 1 116 ? 1.541 5.043 21.219 1 78.94 116 VAL B N 1
ATOM 3109 C CA . VAL B 1 116 ? 0.345 4.559 20.531 1 78.94 116 VAL B CA 1
ATOM 3110 C C . VAL B 1 116 ? 0.449 4.852 19.031 1 78.94 116 VAL B C 1
ATOM 3112 O O . VAL B 1 116 ? 0.061 4.023 18.203 1 78.94 116 VAL B O 1
ATOM 3115 N N . VAL B 1 117 ? 1.015 5.918 18.75 1 80.56 117 VAL B N 1
ATOM 3116 C CA . VAL B 1 117 ? 1.201 6.281 17.344 1 80.56 117 VAL B CA 1
ATOM 3117 C C . VAL B 1 117 ? 2.178 5.312 16.688 1 80.56 117 VAL B C 1
ATOM 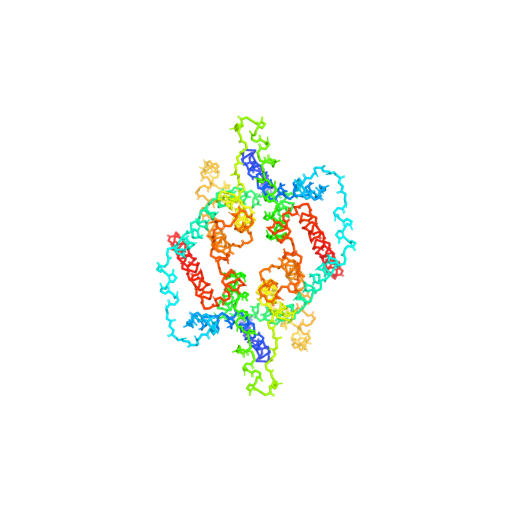3119 O O . VAL B 1 117 ? 1.918 4.812 15.586 1 80.56 117 VAL B O 1
ATOM 3122 N N . ILE B 1 118 ? 3.156 4.992 17.375 1 77.62 118 ILE B N 1
ATOM 3123 C CA . ILE B 1 118 ? 4.168 4.082 16.844 1 77.62 118 ILE B CA 1
ATOM 3124 C C . ILE B 1 118 ? 3.568 2.688 16.672 1 77.62 118 ILE B C 1
ATOM 3126 O O . ILE B 1 118 ? 3.797 2.023 15.664 1 77.62 118 ILE B O 1
ATOM 3130 N N . ALA B 1 119 ? 2.816 2.346 17.625 1 80.5 119 ALA B N 1
ATOM 3131 C CA . ALA B 1 119 ? 2.186 1.029 17.562 1 80.5 119 ALA B CA 1
ATOM 3132 C C . ALA B 1 119 ? 1.224 0.931 16.391 1 80.5 119 ALA B C 1
ATOM 3134 O O . ALA B 1 119 ? 1.089 -0.132 15.773 1 80.5 119 ALA B O 1
ATOM 3135 N N . THR B 1 120 ? 0.557 2.039 16.141 1 82.38 120 THR B N 1
ATOM 3136 C CA . THR B 1 120 ? -0.387 2.072 15.031 1 82.38 120 THR B CA 1
ATOM 3137 C C . THR B 1 120 ? 0.351 2.113 13.695 1 82.38 120 THR B C 1
ATOM 3139 O O . THR B 1 120 ? -0.109 1.535 12.703 1 82.38 120 THR B O 1
ATOM 3142 N N . LEU B 1 121 ? 1.526 2.654 13.695 1 81.06 121 LEU B N 1
ATOM 3143 C CA . LEU B 1 121 ? 2.32 2.822 12.484 1 81.06 121 LEU B CA 1
ATOM 3144 C C . LEU B 1 121 ? 3.129 1.564 12.188 1 81.06 121 LEU B C 1
ATOM 3146 O O . LEU B 1 121 ? 3.412 1.264 11.023 1 81.06 121 LEU B O 1
ATOM 3150 N N . PHE B 1 122 ? 3.4 0.807 13.141 1 80.88 122 PHE B N 1
ATOM 3151 C CA . PHE B 1 122 ? 4.301 -0.336 13.039 1 80.88 122 PHE B CA 1
ATOM 3152 C C . PHE B 1 122 ? 3.803 -1.321 11.984 1 80.88 122 PHE B C 1
ATOM 3154 O O . PHE B 1 122 ? 4.574 -1.776 11.141 1 80.88 122 PHE B O 1
ATOM 3161 N N . PRO B 1 123 ? 2.562 -1.652 12.023 1 84.06 123 PRO B N 1
ATOM 3162 C CA . PRO B 1 123 ? 2.062 -2.604 11.031 1 84.06 123 PRO B CA 1
ATOM 3163 C C . PRO B 1 123 ? 2.246 -2.109 9.594 1 84.06 123 PRO B C 1
ATOM 3165 O O . PRO B 1 123 ? 2.371 -2.916 8.672 1 84.06 123 PRO B O 1
ATOM 3168 N N . LEU B 1 124 ? 2.262 -0.803 9.469 1 82.06 124 LEU B N 1
ATOM 3169 C CA . LEU B 1 124 ? 2.41 -0.229 8.133 1 82.06 124 LEU B CA 1
ATOM 3170 C C . LEU B 1 124 ? 3.814 -0.468 7.594 1 82.06 124 LEU B C 1
ATOM 3172 O O . LEU B 1 124 ? 4.047 -0.349 6.387 1 82.06 124 LEU B O 1
ATOM 3176 N N . LEU B 1 125 ? 4.719 -0.836 8.531 1 82.62 125 LEU B N 1
ATOM 3177 C CA . LEU B 1 125 ? 6.09 -1.139 8.133 1 82.62 125 LEU B CA 1
ATOM 3178 C C . LEU B 1 125 ? 6.242 -2.615 7.781 1 82.62 125 LEU B C 1
ATOM 3180 O O . LEU B 1 125 ? 7.277 -3.029 7.258 1 82.62 125 LEU B O 1
ATOM 3184 N N . VAL B 1 126 ? 5.184 -3.283 8.102 1 88.75 126 VAL B N 1
ATOM 3185 C CA . VAL B 1 126 ? 5.145 -4.707 7.793 1 88.75 126 VAL B CA 1
ATOM 3186 C C . VAL B 1 126 ? 4.414 -4.93 6.473 1 88.75 126 VAL B C 1
ATOM 3188 O O . VAL B 1 126 ? 3.34 -4.367 6.246 1 88.75 126 VAL B O 1
ATOM 3191 N N . GLY B 1 127 ? 4.965 -5.613 5.582 1 90.81 127 GLY B N 1
ATOM 3192 C CA . GLY B 1 127 ? 4.355 -5.871 4.289 1 90.81 127 GLY B CA 1
ATOM 3193 C C . GLY B 1 127 ? 3.033 -6.605 4.387 1 90.81 127 GLY B C 1
ATOM 3194 O O . GLY B 1 127 ? 2.785 -7.324 5.359 1 90.81 127 GLY B O 1
ATOM 3195 N N . ASN B 1 128 ? 2.238 -6.398 3.457 1 91.12 128 ASN B N 1
ATOM 3196 C CA . ASN B 1 128 ? 0.902 -6.984 3.436 1 91.12 128 ASN B CA 1
ATOM 3197 C C . ASN B 1 128 ? 0.958 -8.508 3.424 1 91.12 128 ASN B C 1
ATOM 3199 O O . ASN B 1 128 ? 0.134 -9.172 4.059 1 91.12 128 ASN B O 1
ATOM 3203 N N . VAL B 1 129 ? 1.933 -9.039 2.732 1 92 129 VAL B N 1
ATOM 3204 C CA . VAL B 1 129 ? 2.057 -10.492 2.658 1 92 129 VAL B CA 1
ATOM 3205 C C . VAL B 1 129 ? 2.324 -11.062 4.051 1 92 129 VAL B C 1
ATOM 3207 O O . VAL B 1 129 ? 1.674 -12.023 4.469 1 92 129 VAL B O 1
ATOM 3210 N N . VAL B 1 130 ? 3.191 -10.414 4.758 1 90.31 130 VAL B N 1
ATOM 3211 C CA . VAL B 1 130 ? 3.566 -10.867 6.094 1 90.31 130 VAL B CA 1
ATOM 3212 C C . VAL B 1 130 ? 2.379 -10.719 7.043 1 90.31 130 VAL B C 1
ATOM 3214 O O . VAL B 1 130 ? 2.08 -11.633 7.816 1 90.31 130 VAL B O 1
ATOM 3217 N N . ARG B 1 131 ? 1.693 -9.648 6.906 1 91.25 131 ARG B N 1
ATOM 3218 C CA . ARG B 1 131 ? 0.549 -9.414 7.781 1 91.25 131 ARG B CA 1
ATOM 3219 C C . ARG B 1 131 ? -0.571 -10.406 7.496 1 91.25 131 ARG B C 1
ATOM 3221 O O . ARG B 1 131 ? -1.182 -10.945 8.422 1 91.25 131 ARG B O 1
ATOM 3228 N N . SER B 1 132 ? -0.823 -10.633 6.289 1 92.06 132 SER B N 1
ATOM 3229 C CA . SER B 1 132 ? -1.865 -11.586 5.902 1 92.06 132 SER B CA 1
ATOM 3230 C C . SER B 1 132 ? -1.506 -13 6.328 1 92.06 132 SER B C 1
ATOM 3232 O O . SER B 1 132 ? -2.373 -13.766 6.754 1 92.06 132 SER B O 1
ATOM 3234 N N . ALA B 1 133 ? -0.25 -13.359 6.219 1 89.12 133 ALA B N 1
ATOM 3235 C CA . ALA B 1 133 ? 0.213 -14.672 6.656 1 89.12 133 ALA B CA 1
ATOM 3236 C C . ALA B 1 133 ? 0.018 -14.852 8.156 1 89.12 133 ALA B C 1
ATOM 3238 O O . ALA B 1 133 ? -0.282 -15.953 8.625 1 89.12 133 ALA B O 1
ATOM 3239 N N . GLY B 1 134 ? 0.238 -13.773 8.859 1 87.81 134 GLY B N 1
ATOM 3240 C CA . GLY B 1 134 ? -0.026 -13.828 10.289 1 87.81 134 GLY B CA 1
ATOM 3241 C C . GLY B 1 134 ? -1.459 -14.211 10.617 1 87.81 134 GLY B C 1
ATOM 3242 O O . GLY B 1 134 ? -1.707 -14.969 11.547 1 87.81 134 GLY B O 1
ATOM 3243 N N . TRP B 1 135 ? -2.35 -13.711 9.875 1 90 135 TRP B N 1
ATOM 3244 C CA . TRP B 1 135 ? -3.76 -14.016 10.094 1 90 135 TRP B CA 1
ATOM 3245 C C . TRP B 1 135 ? -4.074 -15.453 9.695 1 90 135 TRP B C 1
ATOM 3247 O O . TRP B 1 135 ? -4.965 -16.078 10.273 1 90 135 TRP B O 1
ATOM 3257 N N . MET B 1 136 ? -3.379 -15.961 8.695 1 86.88 136 MET B N 1
ATOM 3258 C CA . MET B 1 136 ? -3.553 -17.375 8.352 1 86.88 136 MET B CA 1
ATOM 3259 C C . MET B 1 136 ? -3.271 -18.266 9.555 1 86.88 136 MET B C 1
ATOM 3261 O O . MET B 1 136 ? -4.027 -19.188 9.836 1 86.88 136 MET B O 1
ATOM 3265 N N . ALA B 1 137 ? -2.273 -17.922 10.227 1 78.44 137 ALA B N 1
ATOM 3266 C CA . ALA B 1 137 ? -1.864 -18.703 11.383 1 78.44 137 ALA B CA 1
ATOM 3267 C C . ALA B 1 137 ? -2.926 -18.656 12.484 1 78.44 137 ALA B C 1
ATOM 3269 O O . ALA B 1 137 ? -3.121 -19.641 13.211 1 78.44 137 ALA B O 1
ATOM 3270 N N . LEU B 1 138 ? -3.605 -17.562 12.547 1 81.5 138 LEU B N 1
ATOM 3271 C CA . LEU B 1 138 ? -4.625 -17.391 13.578 1 81.5 138 LEU B CA 1
ATOM 3272 C C . LEU B 1 138 ? -5.898 -18.141 13.227 1 81.5 138 LEU B C 1
ATOM 3274 O O . LEU B 1 138 ? -6.629 -18.594 14.109 1 81.5 138 LEU B O 1
ATOM 3278 N N . PHE B 1 139 ? -6.102 -18.328 11.969 1 84.19 139 PHE B N 1
ATOM 3279 C CA . PHE B 1 139 ? -7.383 -18.875 11.539 1 84.19 139 PHE B CA 1
ATOM 3280 C C . PHE B 1 139 ? -7.285 -20.375 11.328 1 84.19 139 PHE B C 1
ATOM 3282 O O . PHE B 1 139 ? -8.273 -21.031 10.961 1 84.19 139 PHE B O 1
ATOM 3289 N N . THR B 1 140 ? -6.18 -20.938 11.57 1 76.5 140 THR B N 1
ATOM 3290 C CA . THR B 1 140 ? -6.055 -22.391 11.484 1 76.5 140 THR B CA 1
ATOM 3291 C C . THR B 1 140 ? -6.941 -23.062 12.516 1 76.5 140 THR B C 1
ATOM 3293 O O . THR B 1 140 ? -7.395 -22.438 13.469 1 76.5 140 THR B O 1
ATOM 3296 N N . ARG B 1 141 ? -7.195 -24.281 12.258 1 74 141 ARG B N 1
ATOM 3297 C CA . ARG B 1 141 ? -8.062 -25.047 13.148 1 74 141 ARG B CA 1
ATOM 3298 C C . ARG B 1 141 ? -7.5 -25.078 14.57 1 74 141 ARG B C 1
ATOM 3300 O O . ARG B 1 141 ? -8.258 -25.062 15.539 1 74 141 ARG B O 1
ATOM 3307 N N . GLU B 1 142 ? -6.289 -25.094 14.664 1 68.12 142 GLU B N 1
ATOM 3308 C CA . GLU B 1 142 ? -5.648 -25.109 15.977 1 68.12 142 GLU B CA 1
ATOM 3309 C C . GLU B 1 142 ? -5.125 -23.734 16.359 1 68.12 142 GLU B C 1
ATOM 3311 O O . GLU B 1 142 ? -4.293 -23.609 17.266 1 68.12 142 GLU B O 1
ATOM 3316 N N . GLY B 1 143 ? -5.684 -22.797 15.727 1 71.38 143 GLY B N 1
ATOM 3317 C CA . GLY B 1 143 ? -5.223 -21.453 15.984 1 71.38 143 GLY B CA 1
ATOM 3318 C C . GLY B 1 143 ? -5.824 -20.844 17.234 1 71.38 143 GLY B C 1
ATOM 3319 O O . GLY B 1 143 ? -6.664 -21.453 17.891 1 71.38 143 GLY B O 1
ATOM 3320 N N . LEU B 1 144 ? -5.316 -19.719 17.594 1 71.19 144 LEU B N 1
ATOM 3321 C CA . LEU B 1 144 ? -5.676 -19.062 18.844 1 71.19 144 LEU B CA 1
ATOM 3322 C C . LEU B 1 144 ? -7.164 -18.734 18.891 1 71.19 144 LEU B C 1
ATOM 3324 O O . LEU B 1 144 ? -7.793 -18.828 19.938 1 71.19 144 LEU B O 1
ATOM 3328 N N . ILE B 1 145 ? -7.707 -18.484 17.766 1 72 145 ILE B N 1
ATOM 3329 C CA . ILE B 1 145 ? -9.117 -18.094 17.766 1 72 145 ILE B CA 1
ATOM 3330 C C . ILE B 1 145 ? -9.984 -19.297 18.109 1 72 145 ILE B C 1
ATOM 3332 O O . ILE B 1 145 ? -10.852 -19.219 18.984 1 72 145 ILE B O 1
ATOM 3336 N N . ASN B 1 146 ? -9.703 -20.359 17.422 1 75.12 146 ASN B N 1
ATOM 3337 C CA . ASN B 1 146 ? -10.461 -21.562 17.719 1 75.12 146 ASN B CA 1
ATOM 3338 C C . ASN B 1 146 ? -10.195 -22.062 19.141 1 75.12 146 ASN B C 1
ATOM 3340 O O . ASN B 1 146 ? -11.117 -22.469 19.844 1 75.12 146 ASN B O 1
ATOM 3344 N N . THR B 1 147 ? -8.992 -21.984 19.578 1 75.38 147 THR B N 1
ATOM 3345 C CA . THR B 1 147 ? -8.641 -22.453 20.906 1 75.38 147 THR B CA 1
ATOM 3346 C C . THR B 1 147 ? -9.328 -21.609 21.969 1 75.38 147 THR B C 1
ATOM 3348 O O . THR B 1 147 ? -9.844 -22.141 22.969 1 75.38 147 THR B O 1
ATOM 3351 N N . ALA B 1 148 ? -9.297 -20.375 21.719 1 74.81 148 ALA B N 1
ATOM 3352 C CA . ALA B 1 148 ? -9.945 -19.469 22.672 1 74.81 148 ALA B CA 1
ATOM 3353 C C . ALA B 1 148 ? -11.453 -19.688 22.688 1 74.81 148 ALA B C 1
ATOM 3355 O O . ALA B 1 148 ? -12.07 -19.703 23.766 1 74.81 148 ALA B O 1
ATOM 3356 N N . LEU B 1 149 ? -11.977 -19.844 21.578 1 76.94 149 LEU B N 1
ATOM 3357 C CA . LEU B 1 149 ? -13.422 -20.031 21.484 1 76.94 149 LEU B CA 1
ATOM 3358 C C . LEU B 1 149 ? -13.82 -21.391 22.078 1 76.94 149 LEU B C 1
ATOM 3360 O O . LEU B 1 149 ? -14.867 -21.5 22.719 1 76.94 149 LEU B O 1
ATOM 3364 N N . LEU B 1 150 ? -13.031 -22.375 21.828 1 76.69 150 LEU B N 1
ATOM 3365 C CA . LEU B 1 150 ? -13.289 -23.703 22.375 1 76.69 150 LEU B CA 1
ATOM 3366 C C . LEU B 1 150 ? -13.133 -23.703 23.891 1 76.69 150 LEU B C 1
ATOM 3368 O O . LEU B 1 150 ? -13.953 -24.281 24.609 1 76.69 150 LEU B O 1
ATOM 3372 N N . LYS B 1 151 ? -12.141 -23 24.344 1 78.62 151 LYS B N 1
ATOM 3373 C CA . LYS B 1 151 ? -11.898 -22.906 25.781 1 78.62 151 LYS B CA 1
ATOM 3374 C C . LYS B 1 151 ? -13.016 -22.125 26.484 1 78.62 151 LYS B C 1
ATOM 3376 O O . LYS B 1 151 ? -13.375 -22.438 27.625 1 78.62 151 LYS B O 1
ATOM 3381 N N . ALA B 1 152 ? -13.484 -21.219 25.75 1 79.62 152 ALA B N 1
ATOM 3382 C CA . ALA B 1 152 ? -14.586 -20.422 26.297 1 79.62 152 ALA B CA 1
ATOM 3383 C C . ALA B 1 152 ? -15.922 -21.125 26.125 1 79.62 152 ALA B C 1
ATOM 3385 O O . ALA B 1 152 ? -16.953 -20.625 26.562 1 79.62 152 ALA B O 1
ATOM 3386 N N . HIS B 1 153 ? -15.867 -22.188 25.516 1 79.69 153 HIS B N 1
ATOM 3387 C CA . HIS B 1 153 ? -17.031 -23.031 25.297 1 79.69 153 HIS B CA 1
ATOM 3388 C C . HIS B 1 153 ? -18.094 -22.312 24.484 1 79.69 153 HIS B C 1
ATOM 3390 O O . HIS B 1 153 ? -19.297 -22.484 24.719 1 79.69 153 HIS B O 1
ATOM 3396 N N . LEU B 1 154 ? -17.531 -21.5 23.656 1 74.81 154 LEU B N 1
ATOM 3397 C CA . LEU B 1 154 ? -18.469 -20.75 22.812 1 74.81 154 LEU B CA 1
ATOM 3398 C C . LEU B 1 154 ? -18.812 -21.547 21.547 1 74.81 154 LEU B C 1
ATOM 3400 O O . LEU B 1 154 ? -19.844 -21.297 20.922 1 74.81 154 LEU B O 1
ATOM 3404 N N . ILE B 1 155 ? -17.891 -22.453 21.281 1 74.38 155 ILE B N 1
ATOM 3405 C CA . ILE B 1 155 ? -18.109 -23.312 20.125 1 74.38 155 ILE B CA 1
ATOM 3406 C C . ILE B 1 155 ? -17.781 -24.75 20.484 1 74.38 155 ILE B C 1
ATOM 3408 O O . ILE B 1 155 ? -17 -25.016 21.406 1 74.38 155 ILE B O 1
ATOM 3412 N N . GLY B 1 156 ? -18.516 -25.625 19.891 1 72.69 156 GLY B N 1
ATOM 3413 C CA . GLY B 1 156 ? -18.297 -27.031 20.141 1 72.69 156 GLY B CA 1
ATOM 3414 C C . GLY B 1 156 ? -17.219 -27.625 19.25 1 72.69 156 GLY B C 1
ATOM 3415 O O . GLY B 1 156 ? -16.562 -28.609 19.625 1 72.69 156 GLY B O 1
ATOM 3416 N N . GLU B 1 157 ? -17.188 -27.078 17.984 1 78.5 157 GLU B N 1
ATOM 3417 C CA . GLU B 1 157 ? -16.172 -27.547 17.031 1 78.5 157 GLU B CA 1
ATOM 3418 C C . GLU B 1 157 ? -15.422 -26.359 16.422 1 78.5 157 GLU B C 1
ATOM 3420 O O . GLU B 1 157 ? -15.953 -25.25 16.344 1 78.5 157 GLU B O 1
ATOM 3425 N N . PRO B 1 158 ? -14.211 -26.719 16.156 1 76.31 158 PRO B N 1
ATOM 3426 C CA . PRO B 1 158 ? -13.43 -25.625 15.555 1 76.31 158 PRO B CA 1
ATOM 3427 C C . PRO B 1 158 ? -14.086 -25.047 14.297 1 76.31 158 PRO B C 1
ATOM 3429 O O . PRO B 1 158 ? -14.641 -25.797 13.492 1 76.31 158 PRO B O 1
ATOM 3432 N N . LEU B 1 159 ? -14.203 -23.75 14.312 1 75.25 159 LEU B N 1
ATOM 3433 C CA . LEU B 1 159 ? -14.766 -23.047 13.156 1 75.25 159 LEU B CA 1
ATOM 3434 C C . LEU B 1 159 ? -13.797 -23.094 11.977 1 75.25 159 LEU B C 1
ATOM 3436 O O . LEU B 1 159 ? -12.578 -23.047 12.164 1 75.25 159 LEU B O 1
ATOM 3440 N N . THR B 1 160 ? -14.344 -23.422 10.836 1 79.06 160 THR B N 1
ATOM 3441 C CA . THR B 1 160 ? -13.539 -23.281 9.625 1 79.06 160 THR B CA 1
ATOM 3442 C C . THR B 1 160 ? -13.453 -21.812 9.203 1 79.06 160 THR B C 1
ATOM 3444 O O . THR B 1 160 ? -14.359 -21.297 8.555 1 79.06 160 THR B O 1
ATOM 3447 N N . LEU B 1 161 ? -12.43 -21.203 9.648 1 80.69 161 LEU B N 1
ATOM 3448 C CA . LEU B 1 161 ? -12.281 -19.781 9.375 1 80.69 161 LEU B CA 1
ATOM 3449 C C . LEU B 1 161 ? -11.398 -19.547 8.156 1 80.69 161 LEU B C 1
ATOM 3451 O O . LEU B 1 161 ? -11.656 -18.641 7.355 1 80.69 161 LEU B O 1
ATOM 3455 N N . MET B 1 162 ? -10.508 -20.484 7.941 1 82.62 162 MET B N 1
ATOM 3456 C CA . MET B 1 162 ? -9.555 -20.312 6.844 1 82.62 162 MET B CA 1
ATOM 3457 C C . MET B 1 162 ? -10.234 -20.547 5.496 1 82.62 162 MET B C 1
ATOM 3459 O O . MET B 1 162 ? -11.047 -21.453 5.359 1 82.62 162 MET B O 1
ATOM 3463 N N . TYR B 1 163 ? -9.93 -19.594 4.551 1 88 163 TYR B N 1
ATOM 3464 C CA . TYR B 1 163 ? -10.406 -19.734 3.18 1 88 163 TYR B CA 1
ATOM 3465 C C . TYR B 1 163 ? -11.898 -19.422 3.094 1 88 163 TYR B C 1
ATOM 3467 O O . TYR B 1 163 ? -12.648 -20.125 2.406 1 88 163 TYR B O 1
ATOM 3475 N N . THR B 1 164 ? -12.289 -18.484 3.928 1 90.44 164 THR B N 1
ATOM 3476 C CA . THR B 1 164 ? -13.672 -18 3.904 1 90.44 164 THR B CA 1
ATOM 3477 C C . THR B 1 164 ? -13.703 -16.484 3.689 1 90.44 164 THR B C 1
ATOM 3479 O O . THR B 1 164 ? -12.727 -15.789 3.967 1 90.44 164 THR B O 1
ATOM 3482 N N . PRO B 1 165 ? -14.844 -16.062 3.207 1 93.25 165 PRO B N 1
ATOM 3483 C CA . PRO B 1 165 ? -14.984 -14.609 3.059 1 93.25 165 PRO B CA 1
ATOM 3484 C C . PRO B 1 165 ? -14.844 -13.867 4.383 1 93.25 165 PRO B C 1
ATOM 3486 O O . PRO B 1 165 ? -14.367 -12.727 4.41 1 93.25 165 PRO B O 1
ATOM 3489 N N . LYS B 1 166 ? -15.188 -14.5 5.445 1 92.44 166 LYS B N 1
ATOM 3490 C CA . LYS B 1 166 ? -15.055 -13.867 6.758 1 92.44 166 LYS B CA 1
ATOM 3491 C C . LYS B 1 166 ? -13.586 -13.641 7.117 1 92.44 166 LYS B C 1
ATOM 3493 O O . LYS B 1 166 ? -13.234 -12.602 7.672 1 92.44 166 LYS B O 1
ATOM 3498 N N . ALA B 1 167 ? -12.773 -14.617 6.812 1 92.75 167 ALA B N 1
ATOM 3499 C CA . ALA B 1 167 ? -11.344 -14.484 7.066 1 92.75 167 ALA B CA 1
ATOM 3500 C C . ALA B 1 167 ? -10.75 -13.32 6.281 1 92.75 167 ALA B C 1
ATOM 3502 O O . ALA B 1 167 ? -9.906 -12.586 6.789 1 92.75 167 ALA B O 1
ATOM 3503 N N . VAL B 1 168 ? -11.281 -13.211 5.066 1 95.56 168 VAL B N 1
ATOM 3504 C CA . VAL B 1 168 ? -10.805 -12.133 4.203 1 95.56 168 VAL B CA 1
ATOM 3505 C C . VAL B 1 168 ? -11.203 -10.781 4.785 1 95.56 168 VAL B C 1
ATOM 3507 O O . VAL B 1 168 ? -10.406 -9.844 4.809 1 95.56 168 VAL B O 1
ATOM 3510 N N . VAL B 1 169 ? -12.398 -10.703 5.312 1 96.06 169 VAL B N 1
ATOM 3511 C CA . VAL B 1 169 ? -12.891 -9.461 5.91 1 96.06 169 VAL B CA 1
ATOM 3512 C C . VAL B 1 169 ? -12.008 -9.07 7.094 1 96.06 169 VAL B C 1
ATOM 3514 O O . VAL B 1 169 ? -11.539 -7.938 7.172 1 96.06 169 VAL B O 1
ATOM 3517 N N . PHE B 1 170 ? -11.695 -9.969 7.922 1 91.88 170 PHE B N 1
ATOM 3518 C CA . PHE B 1 170 ? -10.875 -9.695 9.102 1 91.88 170 PHE B CA 1
ATOM 3519 C C . PHE B 1 170 ? -9.469 -9.273 8.695 1 91.88 170 PHE B C 1
ATOM 3521 O O . PHE B 1 170 ? -8.914 -8.328 9.258 1 91.88 170 PHE B O 1
ATOM 3528 N N . GLY B 1 171 ? -8.953 -10.008 7.75 1 93.19 171 GLY B N 1
ATOM 3529 C CA . GLY B 1 171 ? -7.621 -9.68 7.277 1 93.19 171 GLY B CA 1
ATOM 3530 C C . GLY B 1 171 ? -7.527 -8.297 6.66 1 93.19 171 GLY B C 1
ATOM 3531 O O . GLY B 1 171 ? -6.605 -7.535 6.965 1 93.19 171 GLY B O 1
ATOM 3532 N N . ILE B 1 172 ? -8.508 -7.977 5.828 1 95.81 172 ILE B N 1
ATOM 3533 C CA . ILE B 1 172 ? -8.516 -6.684 5.152 1 95.81 172 ILE B CA 1
ATOM 3534 C C . ILE B 1 172 ? -8.648 -5.562 6.18 1 95.81 172 ILE B C 1
ATOM 3536 O O . ILE B 1 172 ? -7.918 -4.574 6.129 1 95.81 172 ILE B O 1
ATOM 3540 N N . ILE B 1 173 ? -9.539 -5.762 7.109 1 95.19 173 ILE B N 1
ATOM 3541 C CA . ILE B 1 173 ? -9.766 -4.746 8.133 1 95.19 173 ILE B CA 1
ATOM 3542 C C . ILE B 1 173 ? -8.477 -4.504 8.914 1 95.19 173 ILE B C 1
ATOM 3544 O O . ILE B 1 173 ? -8.094 -3.357 9.148 1 95.19 173 ILE B O 1
ATOM 3548 N N . ALA B 1 174 ? -7.859 -5.555 9.258 1 92.56 174 ALA B N 1
ATOM 3549 C CA . ALA B 1 174 ? -6.629 -5.434 10.039 1 92.56 174 ALA B CA 1
ATOM 3550 C C . ALA B 1 174 ? -5.562 -4.664 9.266 1 92.56 174 ALA B C 1
ATOM 3552 O O . ALA B 1 174 ? -4.789 -3.902 9.852 1 92.56 174 ALA B O 1
ATOM 3553 N N . VAL B 1 175 ? -5.547 -4.891 8 1 91.69 175 VAL B N 1
ATOM 3554 C CA . VAL B 1 175 ? -4.531 -4.273 7.152 1 91.69 175 VAL B CA 1
ATOM 3555 C C . VAL B 1 175 ? -4.832 -2.785 6.984 1 91.69 175 VAL B C 1
ATOM 3557 O O . VAL B 1 175 ? -3.922 -1.954 7.02 1 91.69 175 VAL B O 1
ATOM 3560 N N . VAL B 1 176 ? -6.051 -2.393 6.871 1 94.94 176 VAL B N 1
ATOM 3561 C CA . VAL B 1 176 ? -6.395 -1.026 6.484 1 94.94 176 VAL B CA 1
ATOM 3562 C C . VAL B 1 176 ? -6.711 -0.202 7.73 1 94.94 176 VAL B C 1
ATOM 3564 O O . VAL B 1 176 ? -6.773 1.028 7.668 1 94.94 176 VAL B O 1
ATOM 3567 N N . LEU B 1 177 ? -6.793 -0.805 8.852 1 94.62 177 LEU B N 1
ATOM 3568 C CA . LEU B 1 177 ? -7.207 -0.175 10.102 1 94.62 177 LEU B CA 1
ATOM 3569 C C . LEU B 1 177 ? -6.273 0.976 10.469 1 94.62 177 LEU B C 1
ATOM 3571 O O . LEU B 1 177 ? -6.734 2.076 10.781 1 94.62 177 LEU B O 1
ATOM 3575 N N . PRO B 1 178 ? -4.973 0.769 10.43 1 92.44 178 PRO B N 1
ATOM 3576 C CA . PRO B 1 178 ? -4.07 1.862 10.797 1 92.44 178 PRO B CA 1
ATOM 3577 C C . PRO B 1 178 ? -4.246 3.096 9.906 1 92.44 178 PRO B C 1
ATOM 3579 O O . PRO B 1 178 ? -4.121 4.227 10.383 1 92.44 178 PRO B O 1
ATOM 3582 N N . TYR B 1 179 ? -4.562 2.906 8.664 1 92.94 179 TYR B N 1
ATOM 3583 C CA . TYR B 1 179 ? -4.766 4.023 7.746 1 92.94 179 TYR B CA 1
ATOM 3584 C C . TYR B 1 179 ? -5.969 4.859 8.156 1 92.94 179 TYR B C 1
ATOM 3586 O O . TYR B 1 179 ? -5.902 6.09 8.164 1 92.94 179 TYR B O 1
ATOM 3594 N N . MET B 1 180 ? -6.965 4.191 8.516 1 95.12 180 MET B N 1
ATOM 3595 C CA . MET B 1 180 ? -8.188 4.883 8.93 1 95.12 180 MET B CA 1
ATOM 3596 C C . MET B 1 180 ? -7.98 5.605 10.258 1 95.12 180 MET B C 1
ATOM 3598 O O . MET B 1 180 ? -8.359 6.77 10.406 1 95.12 180 MET B O 1
ATOM 3602 N N . ILE B 1 181 ? -7.359 4.977 11.164 1 93.12 181 ILE B N 1
ATOM 3603 C CA . ILE B 1 181 ? -7.137 5.535 12.492 1 93.12 181 ILE B CA 1
ATOM 3604 C C . ILE B 1 181 ? -6.289 6.801 12.383 1 93.12 181 ILE B C 1
ATOM 3606 O O . ILE B 1 181 ? -6.656 7.852 12.922 1 93.12 181 ILE B O 1
ATOM 3610 N N . LEU B 1 182 ? -5.246 6.695 11.68 1 90.75 182 LEU B N 1
ATOM 3611 C CA . LEU B 1 182 ? -4.309 7.812 11.602 1 90.75 182 LEU B CA 1
ATOM 3612 C C . LEU B 1 182 ? -4.922 8.984 10.836 1 90.75 182 LEU B C 1
ATOM 3614 O O . LEU B 1 182 ? -4.707 10.141 11.188 1 90.75 182 LEU B O 1
ATOM 3618 N N . THR B 1 183 ? -5.699 8.688 9.82 1 92.19 183 THR B N 1
ATOM 3619 C CA . THR B 1 183 ? -6.328 9.734 9.023 1 92.19 183 THR B CA 1
ATOM 3620 C C . THR B 1 183 ? -7.359 10.5 9.852 1 92.19 183 THR B C 1
ATOM 3622 O O . THR B 1 183 ? -7.367 11.734 9.859 1 92.19 183 THR B O 1
ATOM 3625 N N . ILE B 1 184 ? -8.141 9.812 10.602 1 93.94 184 ILE B N 1
ATOM 3626 C CA . ILE B 1 184 ? -9.172 10.445 11.414 1 93.94 184 ILE B CA 1
ATOM 3627 C C . ILE B 1 184 ? -8.523 11.148 12.609 1 93.94 184 ILE B C 1
ATOM 3629 O O . ILE B 1 184 ? -8.914 12.266 12.961 1 93.94 184 ILE B O 1
ATOM 3633 N N . ALA B 1 185 ? -7.551 10.508 13.211 1 91.56 185 ALA B N 1
ATOM 3634 C CA . ALA B 1 185 ? -6.879 11.07 14.375 1 91.56 185 ALA B CA 1
ATOM 3635 C C . ALA B 1 185 ? -6.227 12.406 14.039 1 91.56 185 ALA B C 1
ATOM 3637 O O . ALA B 1 185 ? -6.23 13.336 14.852 1 91.56 185 ALA B O 1
ATOM 3638 N N . SER B 1 186 ? -5.672 12.469 12.852 1 89.12 186 SER B N 1
ATOM 3639 C CA . SER B 1 186 ? -5.012 13.703 12.438 1 89.12 186 SER B CA 1
ATOM 3640 C C . SER B 1 186 ? -6.004 14.867 12.375 1 89.12 186 SER B C 1
ATOM 3642 O O . SER B 1 186 ? -5.656 16 12.695 1 89.12 186 SER B O 1
ATOM 3644 N N . VAL B 1 187 ? -7.211 14.648 12 1 90.38 187 VAL B N 1
ATOM 3645 C CA . VAL B 1 187 ? -8.234 15.688 11.922 1 90.38 187 VAL B CA 1
ATOM 3646 C C . VAL B 1 187 ? -8.758 16 13.32 1 90.38 187 VAL B C 1
ATOM 3648 O O . VAL B 1 187 ? -8.969 17.156 13.672 1 90.38 187 VAL B O 1
ATOM 3651 N N . ILE B 1 188 ? -8.93 15.008 14.102 1 89.75 188 ILE B N 1
ATOM 3652 C CA . ILE B 1 188 ? -9.422 15.195 15.461 1 89.75 188 ILE B CA 1
ATOM 3653 C C . ILE B 1 188 ? -8.43 16.031 16.266 1 89.75 188 ILE B C 1
ATOM 3655 O O . ILE B 1 188 ? -8.828 16.859 17.094 1 89.75 188 ILE B O 1
ATOM 3659 N N . GLU B 1 189 ? -7.203 15.766 16 1 88.31 189 GLU B N 1
ATOM 3660 C CA . GLU B 1 189 ? -6.156 16.516 16.688 1 88.31 189 GLU B CA 1
ATOM 3661 C C . GLU B 1 189 ? -6.254 18 16.375 1 88.31 189 GLU B C 1
ATOM 3663 O O . GLU B 1 189 ? -5.883 18.844 17.203 1 88.31 189 GLU B O 1
ATOM 3668 N N . SER B 1 190 ? -6.742 18.312 15.258 1 88.19 190 SER B N 1
ATOM 3669 C CA . SER B 1 190 ? -6.832 19.703 14.844 1 88.19 190 SER B CA 1
ATOM 3670 C C . SER B 1 190 ? -8.07 20.375 15.438 1 88.19 190 SER B C 1
ATOM 3672 O O . SER B 1 190 ? -8.18 21.609 15.414 1 88.19 190 SER B O 1
ATOM 3674 N N . ILE B 1 191 ? -9 19.641 16.016 1 85.44 191 ILE B N 1
ATOM 3675 C CA . ILE B 1 191 ? -10.203 20.172 16.625 1 85.44 191 ILE B CA 1
ATOM 3676 C C . ILE B 1 191 ? -9.883 20.703 18.031 1 85.44 191 ILE B C 1
ATOM 3678 O O . ILE B 1 191 ? -9.43 19.938 18.891 1 85.44 191 ILE B O 1
ATOM 3682 N N . PRO B 1 192 ? -10.094 21.984 18.25 1 86.81 192 PRO B N 1
ATOM 3683 C CA . PRO B 1 192 ? -9.797 22.547 19.578 1 86.81 192 PRO B CA 1
ATOM 3684 C C . PRO B 1 192 ? -10.578 21.859 20.688 1 86.81 192 PRO B C 1
ATOM 3686 O O . PRO B 1 192 ? -11.766 21.578 20.547 1 86.81 192 PRO B O 1
ATOM 3689 N N . ARG B 1 193 ? -9.938 21.641 21.719 1 80.81 193 ARG B N 1
ATOM 3690 C CA . ARG B 1 193 ? -10.539 20.984 22.875 1 80.81 193 ARG B CA 1
ATOM 3691 C C . ARG B 1 193 ? -11.594 21.891 23.531 1 80.81 193 ARG B C 1
ATOM 3693 O O . ARG B 1 193 ? -12.508 21.391 24.188 1 80.81 193 ARG B O 1
ATOM 3700 N N . ASP B 1 194 ? -11.383 23.125 23.297 1 82.06 194 ASP B N 1
ATOM 3701 C CA . ASP B 1 194 ? -12.273 24.109 23.891 1 82.06 194 ASP B CA 1
ATOM 3702 C C . ASP B 1 194 ? -13.719 23.875 23.453 1 82.06 194 ASP B C 1
ATOM 3704 O O . ASP B 1 194 ? -14.656 24.172 24.203 1 82.06 194 ASP B O 1
ATOM 3708 N N . LEU B 1 195 ? -13.852 23.312 22.328 1 77.5 195 LEU B N 1
ATOM 3709 C CA . LEU B 1 195 ? -15.203 23.047 21.828 1 77.5 195 LEU B CA 1
ATOM 3710 C C . LEU B 1 195 ? -15.883 21.953 22.656 1 77.5 195 LEU B C 1
ATOM 3712 O O . LEU B 1 195 ? -17.078 22.031 22.922 1 77.5 195 LEU B O 1
ATOM 3716 N N . GLU B 1 196 ? -15.117 21.031 23.016 1 74.25 196 GLU B N 1
ATOM 3717 C CA . GLU B 1 196 ? -15.648 19.969 23.859 1 74.25 196 GLU B CA 1
ATOM 3718 C C . GLU B 1 196 ? -15.969 20.484 25.266 1 74.25 196 GLU B C 1
ATOM 3720 O O . GLU B 1 196 ? -16.984 20.109 25.859 1 74.25 196 GLU B O 1
ATOM 3725 N N . ASP B 1 197 ? -15.156 21.359 25.703 1 76.62 197 ASP B N 1
ATOM 3726 C CA . ASP B 1 197 ? -15.375 21.953 27.016 1 76.62 197 ASP B CA 1
ATOM 3727 C C . ASP B 1 197 ? -16.609 22.828 27.016 1 76.62 197 ASP B C 1
ATOM 3729 O O . ASP B 1 197 ? -17.391 22.828 27.969 1 76.62 197 ASP B O 1
ATOM 3733 N N . ALA B 1 198 ? -16.703 23.484 25.984 1 78.75 198 ALA B N 1
ATOM 3734 C CA . ALA B 1 198 ? -17.859 24.359 25.859 1 78.75 198 ALA B CA 1
ATOM 3735 C C . ALA B 1 198 ? -19.156 23.547 25.828 1 78.75 198 ALA B C 1
ATOM 3737 O O . ALA B 1 198 ? -20.141 23.922 26.469 1 78.75 198 ALA B O 1
ATOM 3738 N N . ALA B 1 199 ? -19.094 22.5 25.172 1 76.88 199 ALA B N 1
ATOM 3739 C CA . ALA B 1 199 ? -20.281 21.656 25.109 1 76.88 199 ALA B CA 1
ATOM 3740 C C . ALA B 1 199 ? -20.578 21.016 26.453 1 76.88 199 ALA B C 1
ATOM 3742 O O . ALA B 1 199 ? -21.734 20.891 26.844 1 76.88 199 ALA B O 1
ATOM 3743 N N . ALA B 1 200 ? -19.547 20.641 27.141 1 75.44 200 ALA B N 1
ATOM 3744 C CA . ALA B 1 200 ? -19.703 20.094 28.484 1 75.44 200 ALA B CA 1
ATOM 3745 C C . ALA B 1 200 ? -20.297 21.125 29.438 1 75.44 200 ALA B C 1
ATOM 3747 O O . ALA B 1 200 ? -21.141 20.797 30.266 1 75.44 200 ALA B O 1
ATOM 3748 N N . ASN B 1 201 ? -19.844 22.297 29.219 1 82.06 201 ASN B N 1
ATOM 3749 C CA . ASN B 1 201 ? -20.359 23.375 30.031 1 82.06 201 ASN B CA 1
ATOM 3750 C C . ASN B 1 201 ? -21.844 23.641 29.766 1 82.06 201 ASN B C 1
ATOM 3752 O O . ASN B 1 201 ? -22.562 24.078 30.656 1 82.06 201 ASN B O 1
ATOM 3756 N N . LEU B 1 202 ? -22.25 23.328 28.641 1 82.69 202 LEU B N 1
ATOM 3757 C CA . LEU B 1 202 ? -23.656 23.5 28.266 1 82.69 202 LEU B CA 1
ATOM 3758 C C . LEU B 1 202 ? -24.484 22.297 28.672 1 82.69 202 LEU B C 1
ATOM 3760 O O . LEU B 1 202 ? -25.688 22.25 28.406 1 82.69 202 LEU B O 1
ATOM 3764 N N . GLY B 1 203 ? -23.797 21.359 29.297 1 76.69 203 GLY B N 1
ATOM 3765 C CA . GLY B 1 203 ? -24.516 20.219 29.859 1 76.69 203 GLY B CA 1
ATOM 3766 C C . GLY B 1 203 ? -24.562 19.031 28.906 1 76.69 203 GLY B C 1
ATOM 3767 O O . GLY B 1 203 ? -25.312 18.094 29.141 1 76.69 203 GLY B O 1
ATOM 3768 N N . ALA B 1 204 ? -23.828 19.156 27.922 1 77.69 204 ALA B N 1
ATOM 3769 C CA . ALA B 1 204 ? -23.875 18.047 26.969 1 77.69 204 ALA B CA 1
ATOM 3770 C C . ALA B 1 204 ? -23.141 16.828 27.531 1 77.69 204 ALA B C 1
ATOM 3772 O O . ALA B 1 204 ? -22.078 16.953 28.125 1 77.69 204 ALA B O 1
ATOM 3773 N N . SER B 1 205 ? -23.812 15.664 27.406 1 81.25 205 SER B N 1
ATOM 3774 C CA . SER B 1 205 ? -23.188 14.422 27.812 1 81.25 205 SER B CA 1
ATOM 3775 C C . SER B 1 205 ? -22.062 14.031 26.859 1 81.25 205 SER B C 1
ATOM 3777 O O . SER B 1 205 ? -21.938 14.602 25.781 1 81.25 205 SER B O 1
ATOM 3779 N N . GLY B 1 206 ? -21.234 13.172 27.297 1 76.62 206 GLY B N 1
ATOM 3780 C CA . GLY B 1 206 ? -20.156 12.688 26.453 1 76.62 206 GLY B CA 1
ATOM 3781 C C . GLY B 1 206 ? -20.625 12.148 25.109 1 76.62 206 GLY B C 1
ATOM 3782 O O . GLY B 1 206 ? -20.031 12.43 24.078 1 76.62 206 GLY B O 1
ATOM 3783 N N . PHE B 1 207 ? -21.656 11.484 25.25 1 77.81 207 PHE B N 1
ATOM 3784 C CA . PHE B 1 207 ? -22.234 10.898 24.047 1 77.81 207 PHE B CA 1
ATOM 3785 C C . PHE B 1 207 ? -22.781 11.977 23.125 1 77.81 207 PHE B C 1
ATOM 3787 O O . PHE B 1 207 ? -22.594 11.922 21.906 1 77.81 207 PHE B O 1
ATOM 3794 N N . SER B 1 208 ? -23.422 12.938 23.719 1 78.44 208 SER B N 1
ATOM 3795 C CA . SER B 1 208 ? -23.953 14.047 22.938 1 78.44 208 SER B CA 1
ATOM 3796 C C . SER B 1 208 ? -22.844 14.883 22.328 1 78.44 208 SER B C 1
ATOM 3798 O O . SER B 1 208 ? -22.953 15.336 21.188 1 78.44 208 SER B O 1
ATOM 3800 N N . GLN B 1 209 ? -21.812 15.062 23.062 1 80.25 209 GLN B N 1
ATOM 3801 C CA . GLN B 1 209 ? -20.656 15.797 22.562 1 80.25 209 GLN B CA 1
ATOM 3802 C C . GLN B 1 209 ? -20.031 15.086 21.359 1 80.25 2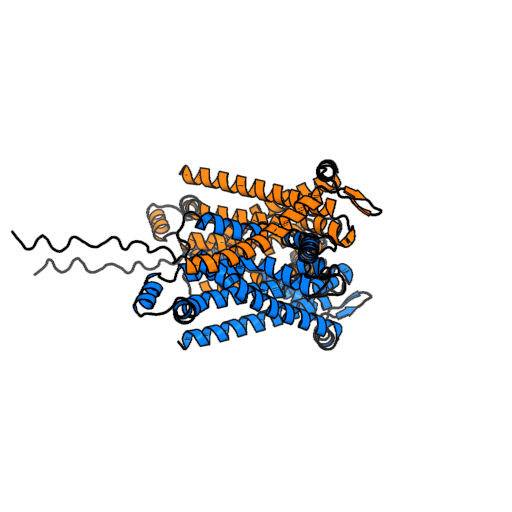09 GLN B C 1
ATOM 3804 O O . GLN B 1 209 ? -19.641 15.734 20.391 1 80.25 209 GLN B O 1
ATOM 3809 N N . PHE B 1 210 ? -20 13.812 21.484 1 79.19 210 PHE B N 1
ATOM 3810 C CA . PHE B 1 210 ? -19.406 13.008 20.422 1 79.19 210 PHE B CA 1
ATOM 3811 C C . PHE B 1 210 ? -20.219 13.133 19.125 1 79.19 210 PHE B C 1
ATOM 3813 O O . PHE B 1 210 ? -19.672 13.461 18.078 1 79.19 210 PHE B O 1
ATOM 3820 N N . TRP B 1 211 ? -21.453 12.953 19.203 1 81 211 TRP B N 1
ATOM 3821 C CA . TRP B 1 211 ? -22.312 12.883 18.031 1 81 211 TRP B CA 1
ATOM 3822 C C . TRP B 1 211 ? -22.578 14.273 17.469 1 81 211 TRP B C 1
ATOM 3824 O O . TRP B 1 211 ? -22.75 14.438 16.25 1 81 211 TRP B O 1
ATOM 3834 N N . ARG B 1 212 ? -22.5 15.281 18.297 1 81.31 212 ARG B N 1
ATOM 3835 C CA . ARG B 1 212 ? -22.938 16.609 17.859 1 81.31 212 ARG B CA 1
ATOM 3836 C C . ARG B 1 212 ? -21.734 17.5 17.562 1 81.31 212 ARG B C 1
ATOM 3838 O O . ARG B 1 212 ? -21.828 18.469 16.812 1 81.31 212 ARG B O 1
ATOM 3845 N N . VAL B 1 213 ? -20.688 17.203 18.156 1 81 213 VAL B N 1
ATOM 3846 C CA . VAL B 1 213 ? -19.547 18.125 18 1 81 213 VAL B CA 1
ATOM 3847 C C . VAL B 1 213 ? -18.406 17.391 17.312 1 81 213 VAL B C 1
ATOM 3849 O O . VAL B 1 213 ? -18.016 17.75 16.203 1 81 213 VAL B O 1
ATOM 3852 N N . ILE B 1 214 ? -18.016 16.297 17.797 1 83.38 214 ILE B N 1
ATOM 3853 C CA . ILE B 1 214 ? -16.797 15.641 17.328 1 83.38 214 ILE B CA 1
ATOM 3854 C C . ILE B 1 214 ? -17.047 14.984 15.977 1 83.38 214 ILE B C 1
ATOM 3856 O O . ILE B 1 214 ? -16.25 15.156 15.039 1 83.38 214 ILE B O 1
ATOM 3860 N N . LEU B 1 215 ? -18.094 14.266 15.875 1 84.56 215 LEU B N 1
ATOM 3861 C CA . LEU B 1 215 ? -18.375 13.516 14.656 1 84.56 215 LEU B CA 1
ATOM 3862 C C . LEU B 1 215 ? -18.547 14.453 13.469 1 84.56 215 LEU B C 1
ATOM 3864 O O . LEU B 1 215 ? -17.922 14.258 12.422 1 84.56 215 LEU B O 1
ATOM 3868 N N . PRO B 1 216 ? -19.281 15.477 13.664 1 86.31 216 PRO B N 1
ATOM 3869 C CA . PRO B 1 216 ? -19.422 16.406 12.539 1 86.31 216 PRO B CA 1
ATOM 3870 C C . PRO B 1 216 ? -18.125 17.125 12.203 1 86.31 216 PRO B C 1
ATOM 3872 O O . PRO B 1 216 ? -17.828 17.375 11.031 1 86.31 216 PRO B O 1
ATOM 3875 N N . LEU B 1 217 ? -17.391 17.453 13.195 1 87.69 217 LEU B N 1
ATOM 3876 C CA . LEU B 1 217 ? -16.141 18.188 12.961 1 87.69 217 LEU B CA 1
ATOM 3877 C C . LEU B 1 217 ? -15.062 17.266 12.414 1 87.69 217 LEU B C 1
ATOM 3879 O O . LEU B 1 217 ? -14.086 17.734 11.82 1 87.69 217 LEU B O 1
ATOM 3883 N N . SER B 1 218 ? -15.227 15.977 12.57 1 91.81 218 SER B N 1
ATOM 3884 C CA . SER B 1 218 ? -14.258 15.008 12.078 1 91.81 218 SER B CA 1
ATOM 3885 C C . SER B 1 218 ? -14.641 14.5 10.695 1 91.81 218 SER B C 1
ATOM 3887 O O . SER B 1 218 ? -13.969 13.625 10.141 1 91.81 218 SER B O 1
ATOM 3889 N N . ALA B 1 219 ? -15.672 15.023 10.109 1 91.38 219 ALA B N 1
ATOM 3890 C CA . ALA B 1 219 ? -16.234 14.547 8.852 1 91.38 219 ALA B CA 1
ATOM 3891 C C . ALA B 1 219 ? -15.195 14.57 7.742 1 91.38 219 ALA B C 1
ATOM 3893 O O . ALA B 1 219 ? -15.102 13.625 6.953 1 91.38 219 ALA B O 1
ATOM 3894 N N . PRO B 1 220 ? -14.422 15.602 7.664 1 89 220 PRO B N 1
ATOM 3895 C CA . PRO B 1 220 ? -13.391 15.578 6.621 1 89 220 PRO B CA 1
ATOM 3896 C C . PRO B 1 220 ? -12.414 14.414 6.781 1 89 220 PRO B C 1
ATOM 3898 O O . PRO B 1 220 ? -11.969 13.836 5.789 1 89 220 PRO B O 1
ATOM 3901 N N . GLY B 1 221 ? -12.094 14.156 8.008 1 91.69 221 GLY B N 1
ATOM 3902 C CA . GLY B 1 221 ? -11.227 13.016 8.266 1 91.69 221 GLY B CA 1
ATOM 3903 C C . GLY B 1 221 ? -11.891 11.688 7.949 1 91.69 221 GLY B C 1
ATOM 3904 O O . GLY B 1 221 ? -11.258 10.789 7.383 1 91.69 221 GLY B O 1
ATOM 3905 N N . VAL B 1 222 ? -13.148 11.586 8.305 1 94.19 222 VAL B N 1
ATOM 3906 C CA . VAL B 1 222 ? -13.922 10.375 8.023 1 94.19 222 VAL B CA 1
ATOM 3907 C C . VAL B 1 222 ? -14.023 10.164 6.516 1 94.19 222 VAL B C 1
ATOM 3909 O O . VAL B 1 222 ? -13.828 9.055 6.027 1 94.19 222 VAL B O 1
ATOM 3912 N N . ALA B 1 223 ? -14.297 11.242 5.828 1 93.44 223 ALA B N 1
ATOM 3913 C CA . ALA B 1 223 ? -14.398 11.164 4.375 1 93.44 223 ALA B CA 1
ATOM 3914 C C . ALA B 1 223 ? -13.07 10.75 3.752 1 93.44 223 ALA B C 1
ATOM 3916 O O . ALA B 1 223 ? -13.016 9.82 2.943 1 93.44 223 ALA B O 1
ATOM 3917 N N . ALA B 1 224 ? -12.023 11.398 4.172 1 91.88 224 ALA B N 1
ATOM 3918 C CA . ALA B 1 224 ? -10.695 11.109 3.633 1 91.88 224 ALA B CA 1
ATOM 3919 C C . ALA B 1 224 ? -10.273 9.68 3.959 1 91.88 224 ALA B C 1
ATOM 3921 O O . ALA B 1 224 ? -9.766 8.969 3.092 1 91.88 224 ALA B O 1
ATOM 3922 N N . GLY B 1 225 ? -10.484 9.312 5.172 1 94.88 225 GLY B N 1
ATOM 3923 C CA . GLY B 1 225 ? -10.141 7.965 5.59 1 94.88 225 GLY B CA 1
ATOM 3924 C C . GLY B 1 225 ? -10.945 6.895 4.875 1 94.88 225 GLY B C 1
ATOM 3925 O O . GLY B 1 225 ? -10.398 5.863 4.473 1 94.88 225 GLY B O 1
ATOM 3926 N N . SER B 1 226 ? -12.219 7.164 4.703 1 96.62 226 SER B N 1
ATOM 3927 C CA . SER B 1 226 ? -13.086 6.195 4.047 1 96.62 226 SER B CA 1
ATOM 3928 C C . SER B 1 226 ? -12.719 6.027 2.576 1 96.62 226 SER B C 1
ATOM 3930 O O . SER B 1 226 ? -12.727 4.91 2.053 1 96.62 226 SER B O 1
ATOM 3932 N N . ILE B 1 227 ? -12.406 7.094 1.941 1 94.38 227 ILE B N 1
ATOM 3933 C CA . ILE B 1 227 ? -12.008 7.035 0.538 1 94.38 227 ILE B CA 1
ATOM 3934 C C . ILE B 1 227 ? -10.695 6.262 0.403 1 94.38 227 ILE B C 1
ATOM 3936 O O . ILE B 1 227 ? -10.578 5.371 -0.44 1 94.38 227 ILE B O 1
ATOM 3940 N N . LEU B 1 228 ? -9.773 6.617 1.233 1 93.19 228 LEU B N 1
ATOM 3941 C CA . LEU B 1 228 ? -8.477 5.957 1.214 1 93.19 228 LEU B CA 1
ATOM 3942 C C . LEU B 1 228 ? -8.625 4.457 1.45 1 93.19 228 LEU B C 1
ATOM 3944 O O . LEU B 1 228 ? -8.102 3.65 0.68 1 93.19 228 LEU B O 1
ATOM 3948 N N . VAL B 1 229 ? -9.359 4.109 2.451 1 96.94 229 VAL B N 1
ATOM 3949 C CA . VAL B 1 229 ? -9.531 2.715 2.846 1 96.94 229 VAL B CA 1
ATOM 3950 C C . VAL B 1 229 ? -10.336 1.971 1.78 1 96.94 229 VAL B C 1
ATOM 3952 O O . VAL B 1 229 ? -10.055 0.81 1.477 1 96.94 229 VAL B O 1
ATOM 3955 N N . PHE B 1 230 ? -11.328 2.615 1.272 1 97.44 230 PHE B N 1
ATOM 3956 C CA . PHE B 1 230 ? -12.102 2.002 0.2 1 97.44 230 PHE B CA 1
ATOM 3957 C C . PHE B 1 230 ? -11.211 1.635 -0.975 1 97.44 230 PHE B C 1
ATOM 3959 O O . PHE B 1 230 ? -11.289 0.525 -1.506 1 97.44 230 PHE B O 1
ATOM 3966 N N . VAL B 1 231 ? -10.391 2.531 -1.389 1 96.06 231 VAL B N 1
ATOM 3967 C CA . VAL B 1 231 ? -9.492 2.312 -2.516 1 96.06 231 VAL B CA 1
ATOM 3968 C C . VAL B 1 231 ? -8.547 1.153 -2.205 1 96.06 231 VAL B C 1
ATOM 3970 O O . VAL B 1 231 ? -8.297 0.298 -3.061 1 96.06 231 VAL B O 1
ATOM 3973 N N . LEU B 1 232 ? -8.039 1.12 -1.043 1 95.56 232 LEU B N 1
ATOM 3974 C CA . LEU B 1 232 ? -7.133 0.052 -0.639 1 95.56 232 LEU B CA 1
ATOM 3975 C C . LEU B 1 232 ? -7.84 -1.298 -0.652 1 95.56 232 LEU B C 1
ATOM 3977 O O . LEU B 1 232 ? -7.262 -2.303 -1.072 1 95.56 232 LEU B O 1
ATOM 3981 N N . CYS B 1 233 ? -9.086 -1.302 -0.258 1 97.88 233 CYS B N 1
ATOM 3982 C CA . CYS B 1 233 ? -9.859 -2.535 -0.224 1 97.88 233 CYS B CA 1
ATOM 3983 C C . CYS B 1 233 ? -10.164 -3.029 -1.635 1 97.88 233 CYS B C 1
ATOM 3985 O O . CYS B 1 233 ? -10.102 -4.23 -1.903 1 97.88 233 CYS B O 1
ATOM 3987 N N . MET B 1 234 ? -10.469 -2.117 -2.494 1 97.38 234 MET B N 1
ATOM 3988 C CA . MET B 1 234 ? -10.781 -2.471 -3.877 1 97.38 234 MET B CA 1
ATOM 3989 C C . MET B 1 234 ? -9.586 -3.141 -4.547 1 97.38 234 MET B C 1
ATOM 3991 O O . MET B 1 234 ? -9.758 -3.994 -5.418 1 97.38 234 MET B O 1
ATOM 3995 N N . ASN B 1 235 ? -8.398 -2.807 -4.059 1 95.62 235 ASN B N 1
ATOM 3996 C CA . ASN B 1 235 ? -7.195 -3.24 -4.758 1 95.62 235 ASN B CA 1
ATOM 3997 C C . ASN B 1 235 ? -6.457 -4.328 -3.98 1 95.62 235 ASN B C 1
ATOM 3999 O O . ASN B 1 235 ? -5.297 -4.621 -4.266 1 95.62 235 ASN B O 1
ATOM 4003 N N . THR B 1 236 ? -7.09 -4.914 -3.049 1 95.19 236 THR B N 1
ATOM 4004 C CA . THR B 1 236 ? -6.469 -5.93 -2.205 1 95.19 236 THR B CA 1
ATOM 4005 C C . THR B 1 236 ? -6.105 -7.164 -3.025 1 95.19 236 THR B C 1
ATOM 4007 O O . THR B 1 236 ? -6.902 -7.633 -3.838 1 95.19 236 THR B O 1
ATOM 4010 N N . TYR B 1 237 ? -4.883 -7.652 -2.818 1 94.06 237 TYR B N 1
ATOM 4011 C CA . TYR B 1 237 ? -4.434 -8.836 -3.543 1 94.06 237 TYR B CA 1
ATOM 4012 C C . TYR B 1 237 ? -4.008 -9.938 -2.58 1 94.06 237 TYR B C 1
ATOM 4014 O O . TYR B 1 237 ? -4.707 -10.938 -2.422 1 94.06 237 TYR B O 1
ATOM 4022 N N . ALA B 1 238 ? -2.943 -9.688 -1.822 1 91.81 238 ALA B N 1
ATOM 4023 C CA . ALA B 1 238 ? -2.318 -10.711 -0.996 1 91.81 238 ALA B CA 1
ATOM 4024 C C . ALA B 1 238 ? -3.299 -11.25 0.043 1 91.81 238 ALA B C 1
ATOM 4026 O O . ALA B 1 238 ? -3.418 -12.469 0.222 1 91.81 238 ALA B O 1
ATOM 4027 N N . THR B 1 239 ? -4.008 -10.383 0.647 1 94.56 239 THR B N 1
ATOM 4028 C CA . THR B 1 239 ? -4.941 -10.781 1.692 1 94.56 239 THR B CA 1
ATOM 4029 C C . THR B 1 239 ? -6.062 -11.641 1.112 1 94.56 239 THR B C 1
ATOM 4031 O O . THR B 1 239 ? -6.445 -12.656 1.701 1 94.56 239 THR B O 1
ATOM 4034 N N . ALA B 1 240 ? -6.551 -11.25 -0.024 1 95.38 240 ALA B N 1
ATOM 4035 C CA . ALA B 1 240 ? -7.629 -11.992 -0.672 1 95.38 240 ALA B CA 1
ATOM 4036 C C . ALA B 1 240 ? -7.176 -13.398 -1.055 1 95.38 240 ALA B C 1
ATOM 4038 O O . ALA B 1 240 ? -7.914 -14.375 -0.869 1 95.38 240 ALA B O 1
ATOM 4039 N N . VAL B 1 241 ? -5.992 -13.531 -1.518 1 92.75 241 VAL B N 1
ATOM 4040 C CA . VAL B 1 241 ? -5.512 -14.82 -2 1 92.75 241 VAL B CA 1
ATOM 4041 C C . VAL B 1 241 ? -5.145 -15.711 -0.816 1 92.75 241 VAL B C 1
ATOM 4043 O O . VAL B 1 241 ? -5.523 -16.891 -0.771 1 92.75 241 VAL B O 1
ATOM 4046 N N . LEU B 1 242 ? -4.426 -15.188 0.125 1 91.44 242 LEU B N 1
ATOM 4047 C CA . LEU B 1 242 ? -3.916 -15.984 1.235 1 91.44 242 LEU B CA 1
ATOM 4048 C C . LEU B 1 242 ? -5.055 -16.453 2.139 1 91.44 242 LEU B C 1
ATOM 4050 O O . LEU B 1 242 ? -5.062 -17.594 2.596 1 91.44 242 LEU B O 1
ATOM 4054 N N . LEU B 1 243 ? -6.016 -15.586 2.369 1 93.25 243 LEU B N 1
ATOM 4055 C CA . LEU B 1 243 ? -7.051 -15.898 3.348 1 93.25 243 LEU B CA 1
ATOM 4056 C C . LEU B 1 243 ? -8.312 -16.406 2.662 1 93.25 243 LEU B C 1
ATOM 4058 O O . LEU B 1 243 ? -9.102 -17.141 3.268 1 93.25 243 LEU B O 1
ATOM 4062 N N . GLY B 1 244 ? -8.562 -16.031 1.489 1 92.19 244 GLY B N 1
ATOM 4063 C CA . GLY B 1 244 ? -9.766 -16.422 0.782 1 92.19 244 GLY B CA 1
ATOM 4064 C C . GLY B 1 244 ? -9.664 -17.781 0.115 1 92.19 244 GLY B C 1
ATOM 4065 O O . GLY B 1 244 ? -10.68 -18.438 -0.128 1 92.19 244 GLY B O 1
ATOM 4066 N N . GLY B 1 245 ? -8.438 -18.172 -0.251 1 85.38 245 GLY B N 1
ATOM 4067 C CA . GLY B 1 245 ? -8.258 -19.453 -0.899 1 85.38 245 GLY B CA 1
ATOM 4068 C C . GLY B 1 245 ? -8.57 -19.422 -2.383 1 85.38 245 GLY B C 1
ATOM 4069 O O . GLY B 1 245 ? -8.828 -18.359 -2.947 1 85.38 245 GLY B O 1
ATOM 4070 N N . PRO B 1 246 ? -8.602 -20.547 -3.008 1 82.56 246 PRO B N 1
ATOM 4071 C CA . PRO B 1 246 ? -8.742 -20.641 -4.461 1 82.56 246 PRO B CA 1
ATOM 4072 C C . PRO B 1 246 ? -10.164 -20.344 -4.941 1 82.56 246 PRO B C 1
ATOM 4074 O O . PRO B 1 246 ? -10.367 -19.969 -6.102 1 82.56 246 PRO B O 1
ATOM 4077 N N . ARG B 1 247 ? -11.125 -20.5 -4.062 1 86.38 247 ARG B N 1
ATOM 4078 C CA . ARG B 1 247 ? -12.516 -20.328 -4.484 1 86.38 247 ARG B CA 1
ATOM 4079 C C . ARG B 1 247 ? -12.953 -18.875 -4.344 1 86.38 247 ARG B C 1
ATOM 4081 O O . ARG B 1 247 ? -13.961 -18.469 -4.926 1 86.38 247 ARG B O 1
ATOM 4088 N N . PHE B 1 248 ? -12.312 -18.156 -3.602 1 90.75 248 PHE B N 1
ATOM 4089 C CA . PHE B 1 248 ? -12.625 -16.75 -3.379 1 90.75 248 PHE B CA 1
ATOM 4090 C C . PHE B 1 248 ? -11.766 -15.852 -4.266 1 90.75 248 PHE B C 1
ATOM 4092 O O . PHE B 1 248 ? -10.539 -15.883 -4.184 1 90.75 248 PHE B O 1
ATOM 4099 N N . LYS B 1 249 ? -12.461 -15.133 -5.148 1 92.75 249 LYS B N 1
ATOM 4100 C CA . LYS B 1 249 ? -11.672 -14.32 -6.07 1 92.75 249 LYS B CA 1
ATOM 4101 C C . LYS B 1 249 ? -12.133 -12.867 -6.055 1 92.75 249 LYS B C 1
ATOM 4103 O O . LYS B 1 249 ? -13.336 -12.586 -6.082 1 92.75 249 LYS B O 1
ATOM 4108 N N . MET B 1 250 ? -11.219 -12 -5.988 1 96.44 250 MET B N 1
ATOM 4109 C CA . MET B 1 250 ? -11.406 -10.562 -6.152 1 96.44 250 MET B CA 1
ATOM 4110 C C . MET B 1 250 ? -10.727 -10.062 -7.418 1 96.44 250 MET B C 1
ATOM 4112 O O . MET B 1 250 ? -10.031 -10.82 -8.094 1 96.44 250 MET B O 1
ATOM 4116 N N . MET B 1 251 ? -10.961 -8.852 -7.734 1 96.69 251 MET B N 1
ATOM 4117 C CA . MET B 1 251 ? -10.547 -8.32 -9.031 1 96.69 251 MET B CA 1
ATOM 4118 C C . MET B 1 251 ? -9.031 -8.289 -9.156 1 96.69 251 MET B C 1
ATOM 4120 O O . MET B 1 251 ? -8.484 -8.695 -10.188 1 96.69 251 MET B O 1
ATOM 4124 N N . ALA B 1 252 ? -8.312 -7.891 -8.133 1 95.62 252 ALA B N 1
ATOM 4125 C CA . ALA B 1 252 ? -6.855 -7.777 -8.227 1 95.62 252 ALA B CA 1
ATOM 4126 C C . ALA B 1 252 ? -6.215 -9.133 -8.492 1 95.62 252 ALA B C 1
ATOM 4128 O O . ALA B 1 252 ? -5.414 -9.281 -9.422 1 95.62 252 ALA B O 1
ATOM 4129 N N . PRO B 1 253 ? -6.625 -10.203 -7.762 1 94.88 253 PRO B N 1
ATOM 4130 C CA . PRO B 1 253 ? -6.098 -11.531 -8.078 1 94.88 253 PRO B CA 1
ATOM 4131 C C . PRO B 1 253 ? -6.492 -12.008 -9.469 1 94.88 253 PRO B C 1
ATOM 4133 O O . PRO B 1 253 ? -5.711 -12.688 -10.141 1 94.88 253 PRO B O 1
ATOM 4136 N N . ALA B 1 254 ? -7.691 -11.688 -9.914 1 95.44 254 ALA B N 1
ATOM 4137 C CA . ALA B 1 254 ? -8.141 -12.078 -11.242 1 95.44 254 ALA B CA 1
ATOM 4138 C C . ALA B 1 254 ? -7.277 -11.438 -12.328 1 95.44 254 ALA B C 1
ATOM 4140 O O . ALA B 1 254 ? -6.934 -12.078 -13.32 1 95.44 254 ALA B O 1
ATOM 4141 N N . ILE B 1 255 ? -6.961 -10.18 -12.141 1 94.38 255 ILE B N 1
ATOM 4142 C CA . ILE B 1 255 ? -6.098 -9.469 -13.07 1 94.38 255 ILE B CA 1
ATOM 4143 C C . ILE B 1 255 ? -4.719 -10.125 -13.109 1 94.38 255 ILE B C 1
ATOM 4145 O O . ILE B 1 255 ? -4.188 -10.406 -14.188 1 94.38 255 ILE B O 1
ATOM 4149 N N . PHE B 1 256 ? -4.246 -10.398 -11.977 1 92.69 256 PHE B N 1
ATOM 4150 C CA . PHE B 1 256 ? -2.943 -11.039 -11.852 1 92.69 256 PHE B CA 1
ATOM 4151 C C . PHE B 1 256 ? -2.926 -12.383 -12.578 1 92.69 256 PHE B C 1
ATOM 4153 O O . PHE B 1 256 ? -1.985 -12.68 -13.32 1 92.69 256 PHE B O 1
ATOM 4160 N N . ASP B 1 257 ? -3.936 -13.141 -12.43 1 92.19 257 ASP B N 1
ATOM 4161 C CA . ASP B 1 257 ? -4.035 -14.461 -13.039 1 92.19 257 ASP B CA 1
ATOM 4162 C C . ASP B 1 257 ? -4.066 -14.359 -14.562 1 92.19 257 ASP B C 1
ATOM 4164 O O . ASP B 1 257 ? -3.484 -15.195 -15.258 1 92.19 257 ASP B O 1
ATOM 4168 N N . GLN B 1 258 ? -4.75 -13.383 -15.039 1 90.31 258 GLN B N 1
ATOM 4169 C CA . GLN B 1 258 ? -4.824 -13.211 -16.484 1 90.31 258 GLN B CA 1
ATOM 4170 C C . GLN B 1 258 ? -3.449 -12.914 -17.078 1 90.31 258 GLN B C 1
ATOM 4172 O O . GLN B 1 258 ? -3.119 -13.391 -18.172 1 90.31 258 GLN B O 1
ATOM 4177 N N . PHE B 1 259 ? -2.643 -12.195 -16.391 1 87.12 259 PHE B N 1
ATOM 4178 C CA . PHE B 1 259 ? -1.344 -11.797 -16.906 1 87.12 259 PHE B CA 1
ATOM 4179 C C . PHE B 1 259 ? -0.311 -12.898 -16.703 1 87.12 259 PHE B C 1
ATOM 4181 O O . PHE B 1 259 ? 0.564 -13.102 -17.547 1 87.12 259 PHE B O 1
ATOM 4188 N N . VAL B 1 260 ? -0.333 -13.57 -15.641 1 84.38 260 VAL B N 1
ATOM 4189 C CA . VAL B 1 260 ? 0.749 -14.477 -15.258 1 84.38 260 VAL B CA 1
ATOM 4190 C C . VAL B 1 260 ? 0.378 -15.906 -15.633 1 84.38 260 VAL B C 1
ATOM 4192 O O . VAL B 1 260 ? 1.214 -16.656 -16.141 1 84.38 260 VAL B O 1
ATOM 4195 N N . ARG B 1 261 ? -0.826 -16.297 -15.414 1 83.31 261 ARG B N 1
ATOM 4196 C CA . ARG B 1 261 ? -1.214 -17.672 -15.641 1 83.31 261 ARG B CA 1
ATOM 4197 C C . ARG B 1 261 ? -1.905 -17.844 -16.984 1 83.31 261 ARG B C 1
ATOM 4199 O O . ARG B 1 261 ? -1.6 -18.766 -17.734 1 83.31 261 ARG B O 1
ATOM 4206 N N . GLY B 1 262 ? -2.76 -16.984 -17.328 1 82.38 262 GLY B N 1
ATOM 4207 C CA . GLY B 1 262 ? -3.553 -17.109 -18.547 1 82.38 262 GLY B CA 1
ATOM 4208 C C . GLY B 1 262 ? -2.865 -16.531 -19.766 1 82.38 262 GLY B C 1
ATOM 4209 O O . GLY B 1 262 ? -3.205 -16.875 -20.891 1 82.38 262 GLY B O 1
ATOM 4210 N N . ASN B 1 263 ? -1.984 -15.672 -19.562 1 81.62 263 ASN B N 1
ATOM 4211 C CA . ASN B 1 263 ? -1.305 -14.953 -20.641 1 81.62 263 ASN B CA 1
ATOM 4212 C C . ASN B 1 263 ? -2.299 -14.25 -21.562 1 81.62 263 ASN B C 1
ATOM 4214 O O . ASN B 1 263 ? -2.09 -14.195 -22.766 1 81.62 263 ASN B O 1
ATOM 4218 N N . ASN B 1 264 ? -3.482 -14 -21.062 1 88.44 264 ASN B N 1
ATOM 4219 C CA . ASN B 1 264 ? -4.488 -13.211 -21.766 1 88.44 264 ASN B CA 1
ATOM 4220 C C . ASN B 1 264 ? -4.418 -11.734 -21.375 1 88.44 264 ASN B C 1
ATOM 4222 O O . ASN B 1 264 ? -5.277 -11.242 -20.641 1 88.44 264 ASN B O 1
ATOM 4226 N N . TRP B 1 265 ? -3.537 -11.078 -22 1 86.88 265 TRP B N 1
ATOM 4227 C CA . TRP B 1 265 ? -3.209 -9.711 -21.625 1 86.88 265 TRP B CA 1
ATOM 4228 C C . TRP B 1 265 ? -4.355 -8.766 -21.953 1 86.88 265 TRP B C 1
ATOM 4230 O O . TRP B 1 265 ? -4.695 -7.883 -21.156 1 86.88 265 TRP B O 1
ATOM 4240 N N . PRO B 1 266 ? -4.992 -9 -23.094 1 89.81 266 PRO B N 1
ATOM 4241 C CA . PRO B 1 266 ? -6.109 -8.102 -23.391 1 89.81 266 PRO B CA 1
ATOM 4242 C C . PRO B 1 266 ? -7.227 -8.18 -22.344 1 89.81 266 PRO B C 1
ATOM 4244 O O . PRO B 1 266 ? -7.742 -7.148 -21.906 1 89.81 266 PRO B O 1
ATOM 4247 N N . MET B 1 267 ? -7.531 -9.367 -21.953 1 91.44 267 MET B N 1
ATOM 4248 C CA . MET B 1 267 ? -8.562 -9.516 -20.922 1 91.44 267 MET B CA 1
ATOM 4249 C C . MET B 1 267 ? -8.078 -8.984 -19.578 1 91.44 267 MET B C 1
ATOM 4251 O O . MET B 1 267 ? -8.836 -8.352 -18.844 1 91.44 267 MET B O 1
ATOM 4255 N N . GLY B 1 268 ? -6.812 -9.266 -19.266 1 93.06 268 GLY B N 1
ATOM 4256 C CA . GLY B 1 268 ? -6.242 -8.703 -18.047 1 93.06 268 GLY B CA 1
ATOM 4257 C C . GLY B 1 268 ? -6.297 -7.188 -18 1 93.06 268 GLY B C 1
ATOM 4258 O O . GLY B 1 268 ? -6.66 -6.605 -16.984 1 93.06 268 GLY B O 1
ATOM 4259 N N . ALA B 1 269 ? -5.992 -6.629 -19.094 1 92.75 269 ALA B N 1
ATOM 4260 C CA . ALA B 1 269 ? -6.035 -5.172 -19.203 1 92.75 269 ALA B CA 1
ATOM 4261 C C . ALA B 1 269 ? -7.461 -4.652 -19.078 1 92.75 269 ALA B C 1
ATOM 4263 O O . ALA B 1 269 ? -7.699 -3.637 -18.422 1 92.75 269 ALA B O 1
ATOM 4264 N N . THR B 1 270 ? -8.344 -5.332 -19.703 1 94.06 270 THR B N 1
ATOM 4265 C CA . THR B 1 270 ? -9.758 -4.969 -19.609 1 94.06 270 THR B CA 1
ATOM 4266 C C . THR B 1 270 ? -10.227 -4.98 -18.156 1 94.06 270 THR B C 1
ATOM 4268 O O . THR B 1 270 ? -10.836 -4.02 -17.688 1 94.06 270 THR B O 1
ATOM 4271 N N . LEU B 1 271 ? -9.938 -6.023 -17.484 1 95.38 271 LEU B N 1
ATOM 4272 C CA . LEU B 1 271 ? -10.336 -6.148 -16.078 1 95.38 271 LEU B CA 1
ATOM 4273 C C . LEU B 1 271 ? -9.695 -5.059 -15.234 1 95.38 271 LEU B C 1
ATOM 4275 O O . LEU B 1 271 ? -10.312 -4.547 -14.297 1 95.38 271 LEU B O 1
ATOM 4279 N N . ALA B 1 272 ? -8.469 -4.766 -15.508 1 94.44 272 ALA B N 1
ATOM 4280 C CA . ALA B 1 272 ? -7.75 -3.713 -14.789 1 94.44 272 ALA B CA 1
ATOM 4281 C C . ALA B 1 272 ? -8.469 -2.373 -14.93 1 94.44 272 ALA B C 1
ATOM 4283 O O . ALA B 1 272 ? -8.656 -1.66 -13.938 1 94.44 272 ALA B O 1
ATOM 4284 N N . PHE B 1 273 ? -8.867 -2.053 -16.078 1 93.38 273 PHE B N 1
ATOM 4285 C CA . PHE B 1 273 ? -9.508 -0.765 -16.297 1 93.38 273 PHE B CA 1
ATOM 4286 C C . PHE B 1 273 ? -10.938 -0.775 -15.773 1 93.38 273 PHE B C 1
ATOM 4288 O O . PHE B 1 273 ? -11.461 0.261 -15.359 1 93.38 273 PHE B O 1
ATOM 4295 N N . MET B 1 274 ? -11.555 -1.917 -15.789 1 95.38 274 MET B N 1
ATOM 4296 C CA . MET B 1 274 ? -12.859 -2.012 -15.133 1 95.38 274 MET B CA 1
ATOM 4297 C C . MET B 1 274 ? -12.734 -1.775 -13.633 1 95.38 274 MET B C 1
ATOM 4299 O O . MET B 1 274 ? -13.555 -1.074 -13.039 1 95.38 274 MET B O 1
ATOM 4303 N N . LEU B 1 275 ? -11.734 -2.408 -13.062 1 95.69 275 LEU B N 1
ATOM 4304 C CA . LEU B 1 275 ? -11.469 -2.178 -11.641 1 95.69 275 LEU B CA 1
ATOM 4305 C C . LEU B 1 275 ? -11.227 -0.698 -11.367 1 95.69 275 LEU B C 1
ATOM 4307 O O . LEU B 1 275 ? -11.773 -0.14 -10.414 1 95.69 275 LEU B O 1
ATOM 4311 N N . LEU B 1 276 ? -10.43 -0.115 -12.188 1 93 276 LEU B N 1
ATOM 4312 C CA . LEU B 1 276 ? -10.117 1.3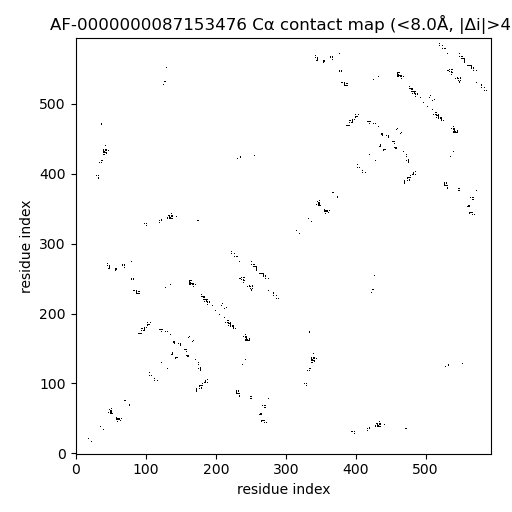04 -12.047 1 93 276 LEU B CA 1
ATOM 4313 C C . LEU B 1 276 ? -11.383 2.15 -12.188 1 93 276 LEU B C 1
ATOM 4315 O O . LEU B 1 276 ? -11.609 3.059 -11.383 1 93 276 LEU B O 1
ATOM 4319 N N . ALA B 1 277 ? -12.148 1.866 -13.164 1 93.31 277 ALA B N 1
ATOM 4320 C CA . ALA B 1 277 ? -13.367 2.631 -13.422 1 93.31 277 ALA B CA 1
ATOM 4321 C C . ALA B 1 277 ? -14.336 2.539 -12.242 1 93.31 277 ALA B C 1
ATOM 4323 O O . ALA B 1 277 ? -14.883 3.553 -11.805 1 93.31 277 ALA B O 1
ATOM 4324 N N . VAL B 1 278 ? -14.508 1.366 -11.742 1 94.88 278 VAL B N 1
ATOM 4325 C CA . VAL B 1 278 ? -15.422 1.171 -10.617 1 94.88 278 VAL B CA 1
ATOM 4326 C C . VAL B 1 278 ? -14.875 1.87 -9.375 1 94.88 278 VAL B C 1
ATOM 4328 O O . VAL B 1 278 ? -15.609 2.564 -8.672 1 94.88 278 VAL B O 1
ATOM 4331 N N . THR B 1 279 ? -13.617 1.693 -9.133 1 95.06 279 THR B N 1
ATOM 4332 C CA . THR B 1 279 ? -12.984 2.33 -7.984 1 95.06 279 THR B CA 1
ATOM 4333 C C . THR B 1 279 ? -13.117 3.848 -8.062 1 95.06 279 THR B C 1
ATOM 4335 O O . THR B 1 279 ? -13.523 4.492 -7.09 1 95.06 279 THR B O 1
ATOM 4338 N N . MET B 1 280 ? -12.836 4.387 -9.195 1 92.12 280 MET B N 1
ATOM 4339 C CA . MET B 1 280 ? -12.875 5.836 -9.375 1 92.12 280 MET B CA 1
ATOM 4340 C C . MET B 1 280 ? -14.312 6.352 -9.273 1 92.12 280 MET B C 1
ATOM 4342 O O . MET B 1 280 ? -14.555 7.418 -8.703 1 92.12 280 MET B O 1
ATOM 4346 N N . SER B 1 281 ? -15.227 5.688 -9.875 1 94.19 281 SER B N 1
ATOM 4347 C CA . SER B 1 281 ? -16.625 6.109 -9.828 1 94.19 281 SER B CA 1
ATOM 4348 C C . SER B 1 281 ? -17.125 6.215 -8.391 1 94.19 281 SER B C 1
ATOM 4350 O O . SER B 1 281 ? -17.703 7.23 -8 1 94.19 281 SER B O 1
ATOM 4352 N N . PHE B 1 282 ? -16.781 5.234 -7.598 1 92.25 282 PHE B N 1
ATOM 4353 C CA . PHE B 1 282 ? -17.25 5.23 -6.219 1 92.25 282 PHE B CA 1
ATOM 4354 C C . PHE B 1 282 ? -16.469 6.238 -5.379 1 92.25 282 PHE B C 1
ATOM 4356 O O . PHE B 1 282 ? -17.031 6.84 -4.453 1 92.25 282 PHE B O 1
ATOM 4363 N N . THR B 1 283 ? -15.266 6.387 -5.691 1 90.56 283 THR B N 1
ATOM 4364 C CA . THR B 1 283 ? -14.453 7.355 -4.969 1 90.56 283 THR B CA 1
ATOM 4365 C C . THR B 1 283 ? -14.914 8.781 -5.273 1 90.56 283 THR B C 1
ATOM 4367 O O . THR B 1 283 ? -15.055 9.602 -4.363 1 90.56 283 THR B O 1
ATOM 4370 N N . ILE B 1 284 ? -15.18 9.078 -6.512 1 89.31 284 ILE B N 1
ATOM 4371 C CA . ILE B 1 284 ? -15.625 10.406 -6.926 1 89.31 284 ILE B CA 1
ATOM 4372 C C . ILE B 1 284 ? -17.016 10.68 -6.367 1 89.31 284 ILE B C 1
ATOM 4374 O O . ILE B 1 284 ? -17.266 11.742 -5.777 1 89.31 284 ILE B O 1
ATOM 4378 N N . PHE B 1 285 ? -17.844 9.758 -6.527 1 90.19 285 PHE B N 1
ATOM 4379 C CA . PHE B 1 285 ? -19.203 9.922 -6.023 1 90.19 285 PHE B CA 1
ATOM 4380 C C . PHE B 1 285 ? -19.203 10.094 -4.508 1 90.19 285 PHE B C 1
ATOM 4382 O O . PHE B 1 285 ? -19.953 10.914 -3.971 1 90.19 285 PHE B O 1
ATOM 4389 N N . GLY B 1 286 ? -18.406 9.305 -3.846 1 87.44 286 GLY B N 1
ATOM 4390 C CA . GLY B 1 286 ? -18.281 9.453 -2.404 1 87.44 286 GLY B CA 1
ATOM 4391 C C . GLY B 1 286 ? -17.734 10.805 -1.988 1 87.44 286 GLY B C 1
ATOM 4392 O O . GLY B 1 286 ? -18.219 11.414 -1.032 1 87.44 286 GLY B O 1
ATOM 4393 N N . SER B 1 287 ? -16.828 11.25 -2.732 1 85.69 287 SER B N 1
ATOM 4394 C CA . SER B 1 287 ? -16.203 12.539 -2.432 1 85.69 287 SER B CA 1
ATOM 4395 C C . SER B 1 287 ? -17.203 13.688 -2.646 1 85.69 287 SER B C 1
ATOM 4397 O O . SER B 1 287 ? -17.25 14.625 -1.851 1 85.69 287 SER B O 1
ATOM 4399 N N . ILE B 1 288 ? -17.984 13.641 -3.713 1 86.31 288 ILE B N 1
ATOM 4400 C CA . ILE B 1 288 ? -18.953 14.68 -4.031 1 86.31 288 ILE B CA 1
ATOM 4401 C C . ILE B 1 288 ? -20.078 14.648 -3.002 1 86.31 288 ILE B C 1
ATOM 4403 O O . ILE B 1 288 ? -20.531 15.695 -2.535 1 86.31 288 ILE B O 1
ATOM 4407 N N . ALA B 1 289 ? -20.453 13.508 -2.682 1 84.44 289 ALA B N 1
ATOM 4408 C CA . ALA B 1 289 ? -21.531 13.367 -1.699 1 84.44 289 ALA B CA 1
ATOM 4409 C C . ALA B 1 289 ? -21.125 13.945 -0.35 1 84.44 289 ALA B C 1
ATOM 4411 O O . ALA B 1 289 ? -21.922 14.609 0.316 1 84.44 289 ALA B O 1
ATOM 4412 N N . PHE B 1 290 ? -19.906 13.766 0.014 1 81.25 290 PHE B N 1
ATOM 4413 C CA . PHE B 1 290 ? -19.406 14.289 1.277 1 81.25 290 PHE B CA 1
ATOM 4414 C C . PHE B 1 290 ? -19.219 15.797 1.199 1 81.25 290 PHE B C 1
ATOM 4416 O O . PHE B 1 290 ? -19.531 16.516 2.152 1 81.25 290 PHE B O 1
ATOM 4423 N N . ALA B 1 291 ? -18.734 16.234 0.097 1 78 291 ALA B N 1
ATOM 4424 C CA . ALA B 1 291 ? -18.531 17.672 -0.088 1 78 291 ALA B CA 1
ATOM 4425 C C . ALA B 1 291 ? -19.844 18.438 -0.048 1 78 291 ALA B C 1
ATOM 4427 O O . ALA B 1 291 ? -19.922 19.531 0.521 1 78 291 ALA B O 1
ATOM 4428 N N . ARG B 1 292 ? -20.797 17.953 -0.616 1 76.56 292 ARG B N 1
ATOM 4429 C CA . ARG B 1 292 ? -22.109 18.594 -0.644 1 76.56 292 ARG B CA 1
ATOM 4430 C C . ARG B 1 292 ? -22.719 18.641 0.751 1 76.56 292 ARG B C 1
ATOM 4432 O O . ARG B 1 292 ? -23.359 19.625 1.121 1 76.56 292 ARG B O 1
ATOM 4439 N N . ARG B 1 293 ? -22.469 17.672 1.439 1 70.5 293 ARG B N 1
ATOM 4440 C CA . ARG B 1 293 ? -23.016 17.625 2.791 1 70.5 293 ARG B CA 1
ATOM 4441 C C . ARG B 1 293 ? -22.297 18.594 3.713 1 70.5 293 ARG B C 1
ATOM 4443 O O . ARG B 1 293 ? -22.922 19.234 4.562 1 70.5 293 ARG B O 1
ATOM 4450 N N . TYR B 1 294 ? -21.062 18.688 3.486 1 64.94 294 TYR B N 1
ATOM 4451 C CA . TYR B 1 294 ? -20.297 19.594 4.332 1 64.94 294 TYR B CA 1
ATOM 4452 C C . TYR B 1 294 ? -20.484 21.047 3.896 1 64.94 294 TYR B C 1
ATOM 4454 O O . TYR B 1 294 ? -20.484 21.953 4.73 1 64.94 294 TYR B O 1
ATOM 4462 N N . ARG B 1 295 ? -20.547 21.297 2.609 1 55.56 295 ARG B N 1
ATOM 4463 C CA . ARG B 1 295 ? -20.828 22.656 2.182 1 55.56 295 ARG B CA 1
ATOM 4464 C C . ARG B 1 295 ? -22.219 23.094 2.627 1 55.56 295 ARG B C 1
ATOM 4466 O O . ARG B 1 295 ? -22.469 24.281 2.854 1 55.56 295 ARG B O 1
ATOM 4473 N N . ALA B 1 296 ? -23.078 22.266 2.66 1 50.41 296 ALA B N 1
ATOM 4474 C CA . ALA B 1 296 ? -24.438 22.625 3.057 1 50.41 296 ALA B CA 1
ATOM 4475 C C . ALA B 1 296 ? -24.484 23.016 4.531 1 50.41 296 ALA B C 1
ATOM 4477 O O . ALA B 1 296 ? -25.422 23.703 4.965 1 50.41 296 ALA B O 1
ATOM 4478 N N . ARG B 1 297 ? -23.438 22.609 5.238 1 46.59 297 ARG B N 1
ATOM 4479 C CA . ARG B 1 297 ? -23.516 23.094 6.613 1 46.59 297 ARG B CA 1
ATOM 4480 C C . ARG B 1 297 ? -22.625 24.312 6.824 1 46.59 297 ARG B C 1
ATOM 4482 O O . ARG B 1 297 ? -21.531 24.391 6.262 1 46.59 297 ARG B O 1
#

pLDDT: mean 82.08, std 15.46, range [25.42, 98.38]

Sequence (594 aa):
MTLAEGMRGKGGASAKAASPGTALLVLPACLLVLGLLIGPMLLMFRISLNQFSPTQLMIEAFSFGNYARAAADPYYQEIILTTLGMALLCTALTLVIAFPAAYWLGRLQSRWKSLVVIATLFPLLVGNVVRSAGWMALFTREGLINTALLKAHLIGEPLTLMYTPKAVVFGIIAVVLPYMILTIASVIESIPRDLEDAAANLGASGFSQFWRVILPLSAPGVAAGSILVFVLCMNTYATAVLLGGPRFKMMAPAIFDQFVRGNNWPMGATLAFMLLAVTMSFTIFGSIAFARRYRARMTLAEGMRGKGGASAKAASPGTALLVLPACLLVLGLLIGPMLLMFRISLNQFSPTQLMIEAFSFGNYARAAADPYYQEIILTTLGMALLCTALTLVIAFPAAYWLGRLQSRWKSLVVIATLFPLLVGNVVRSAGWMALFTREGLINTALLKAHLIGEPLTLMYTPKAVVFGIIAVVLPYMILTIASVIESIPRDLEDAAANLGASGFSQFWRVILPLSAPGVAAGSILVFVLCMNTYATAVLLGGPRFKMMAPAIFDQFVRGNNWPMGATLAFMLLAVTMSFTIFGSIAFARRYRAR

Organism: NCBI:txid2511166

Solvent-accessible surface area (backbone atoms only — not comparable to full-atom values): 30459 Å² total; per-residue (Å²): 134,83,85,75,72,78,78,65,80,76,70,73,78,66,78,74,67,75,56,68,66,58,50,60,61,32,46,57,44,43,50,48,50,49,43,56,60,46,44,27,50,56,52,25,52,55,40,17,20,21,40,74,29,94,87,65,42,60,40,91,45,89,37,65,59,43,54,51,47,46,69,66,34,65,68,48,42,49,22,49,49,46,25,51,50,49,15,53,49,35,32,54,52,33,50,65,60,22,46,57,35,11,52,45,57,26,65,46,81,52,90,55,39,61,56,53,49,47,61,47,47,48,58,75,67,45,35,61,57,52,55,37,52,11,44,46,49,34,32,35,65,86,9,63,55,32,48,51,34,44,73,66,61,74,38,94,61,68,58,83,36,61,47,25,72,66,37,24,46,53,44,48,30,48,66,42,32,45,57,34,19,52,39,30,14,58,38,42,49,68,51,65,64,64,58,57,50,52,39,44,72,72,63,42,49,74,66,51,39,40,66,66,46,49,49,62,70,26,41,67,18,49,52,53,19,44,45,54,38,27,46,53,44,50,40,43,38,57,38,41,47,72,24,14,31,92,85,42,58,36,51,37,49,52,28,50,41,20,52,72,73,62,53,33,47,22,54,19,32,31,49,39,50,49,52,48,50,53,50,47,52,52,45,51,51,50,50,51,55,50,47,53,57,52,66,73,96,133,80,85,76,68,76,78,66,78,74,69,73,78,66,77,74,66,77,55,69,66,59,50,60,61,33,47,58,45,41,50,50,51,47,43,56,60,47,44,28,50,56,52,25,52,52,40,18,19,21,40,74,30,93,87,66,41,61,40,92,45,90,37,64,57,43,52,52,48,45,68,66,33,66,69,48,43,50,21,50,50,45,25,51,50,49,16,53,49,36,32,54,51,32,49,64,61,22,46,55,35,11,52,46,56,28,64,46,79,52,88,54,40,60,56,53,50,47,61,49,46,48,58,76,67,44,34,60,56,51,54,36,51,10,44,47,51,34,32,34,63,86,9,62,55,32,49,51,35,45,73,66,62,73,39,93,60,69,58,83,34,60,48,25,72,66,37,25,46,53,44,48,30,48,68,43,31,45,56,34,20,52,39,30,14,59,39,42,48,68,50,64,63,63,58,57,52,51,39,43,71,73,64,43,47,71,68,52,39,40,67,66,46,48,49,62,70,26,40,68,18,49,53,51,20,43,47,53,38,28,46,52,44,49,39,42,37,56,37,40,48,71,24,14,32,95,85,41,60,36,49,36,49,50,29,48,38,20,53,72,73,62,52,32,49,21,55,19,32,31,48,37,50,50,51,48,50,54,50,48,52,52,45,50,50,51,50,50,56,50,48,54,56,52,66,72,96

Secondary structure (DSSP, 8-state):
-GGGGGG------------HHHHHHHHHHHHHHHHHHHHHHHHHHHHHTSB--TTTS-B-----HHHHHHHH-HHHHHHHHHHHHHHHHHHHHHHHHHHHHHHHHHH--STTHHHHHHHHHGGGGS-HHHHHHHHHHHHSTTSHHHHHHHHTTS-SS----TTSHHHHHHHHHHHHHHHHHHHHHHHHHHS-HHHHHHHHHTT--HHHHIIIIIHHHTHHHHHHHHHHHHHHHHT--HHHHHHH-SS---HHHHHHHHHHTS--HHHHHHHHHHHHHHHHHHHHHHHHHHHHHHHT-/-GGGSTT------------HHHHHHHHHHHHHHHHHHHHHHHHHHHHHTSB--TTTS-B-----HHHHHHHH-HHHHHHHHHHHHHHHHHHHHHHHHHHHHHHHHHH--STTHHHHHHHHHGGGGS-HHHHHHHHHHHHSTTSHHHHHHHHTTS-SS----TTSHHHHHHHHHHHHHHHHHHHHHHHHHHS-HHHHHHHHHTT--HHHHIIIIIHHHTHHHHHHHHHHHHHHHHT--HHHHHHH-SS---HHHHHHHHHHTS--HHHHHHHHHHHHHHHHHHHHHHHHHHHHHHHT-

Radius of gyration: 27.17 Å; Cα contacts (8 Å, |Δi|>4): 785; chains: 2; bounding box: 49×105×81 Å

InterPro domains:
  IPR000515 ABC transporter type 1, transmembrane domain MetI-like [PF00528] (98-286)
  IPR000515 ABC transporter type 1, transmembrane domain MetI-like [PS50928] (80-286)
  IPR000515 ABC transporter type 1, transmembrane domain MetI-like [cd06261] (80-282)
  IPR035906 MetI-like superfamily [G3DSA:1.10.3720.10] (22-294)
  IPR035906 MetI-like superfamily [SSF161098] (23-294)

Foldseek 3Di:
DPPPPPPPDPDDPPPPDDPPVVCVVVVVVVVVVCCVVCVVLVVLLQLLQWDQDPVVRTDRHRHCVLVVCLVPDPVNVVQAVLLLVLLVVLLVVLLVVLVVVLLCLLPDPDPCNVVSLCVLCVVVVPDLLVLLVVLQQQQDQPHPVQVVCVVVVVDDGRDNQFQAPNSLSVSLSVNLNSLLSVLLSVQLNVDDCVQVVVCVVVVADPVRCCVPPRCLSSLVSSLVSSLVSSLCSSQDDSNQPRRNDDVGHHLNPVLVCCVPPVSNSNSSSSSVVVSVVVSVVVSVVSVVVSVVVNVVD/DPPPPPPPCPDDPPPPPDPPVVCVVVVVVVVVVCCVVCVVLVVLLQQLQWDQDPVVRTDRHRHCVLVVCLVPDPVNVVQAVLLLVLLVVLLVVLLVVQVVLLLCLLPDPDPCNVVSLCVLCVVVVPDLLVLLVVLQQQQDQPHPVQVVCVVVVVDDGRDNQFQAPNSLSVSLSVNLNSLLSVLLSVQLNVDDCVQVVVCVVVVADPVRCCVPPRCLSSLVSSLVSSLVSSLCSSQDDSNQPRRNDDVGHHLNPVLVCCVPPVSNSNSSSSSVVVSVVVSVVCSVVSVVVSVVVSVVD